Protein 2QYA (pdb70)

Organism: Methanopyrus kandleri (strain AV19 / DSM 6324 / JCM 9639 / NBRC 100938) (NCBI:txid190192)

CATH classification: 3.30.1860.10

Foldseek 3Di:
DKKFWDWDDDDQEIETEIEDPVCAQHWFDDPRDIDGNYCVVTPHDIDDLVVLLVVVLVVCVVCQAGHKYKYKYWADSRVVSCVVNVNDPPVQWPHDRNITIDIDIRGHDDDDDDD/DKKFWDWDDDPQEIETEIERPVCAQDWFDDDHDTDGNYCVPGHHDIDDLVVSLVVVLVVCVVRLARHKYKYKAWAPSRVVSCVVNVNDPPVQFDDGSNGTIDIDIRDYDDDDPVD/DKKFWDWDDDPQEIETEIEDPVCAQDWFDDPHDTDGNYCVVRHGDIDDLVVSLVVVLVVCVVNLARHKYKYKAWAPSRVVSCVSNVNDPPVQWDDDRHGIIDIDMRDHDPDDPVD/DKKFWDWDDDDQEIETEIEDPVCEQDWADDDNDIDGSYCVPRHHDIDDLVVSLVVVLVVCVVCQAGHKYKYKYKADSSVVSCVVNVNDPPVQWDDDRNITIDIDIRGHDDDDDDD

Nearest PDB structures (foldseek):
  2qya-assembly2_D  TM=1.005E+00  e=1.862E-23  Methanopyrus kandleri AV19
  3ldu-assembly1_A  TM=4.327E-01  e=9.278E+00  Clostridioides difficile 630
  4rto-assembly1_A  TM=4.448E-01  e=8.708E+00  Escherichia coli str. K-12 substr. MDS42
  5x6z-assembly2_A  TM=3.472E-01  e=5.951E+00  Rice dwarf virus (isolate O)
  2qya-assembly2_D  TM=9.592E-01  e=9.650E-23  Methanopyrus kandleri AV19

Solvent-accessible surface area: 23463 Å² total; per-residue (Å²): 100,64,0,11,12,26,75,59,16,2,3,15,0,1,1,0,4,2,3,15,41,130,28,39,65,62,108,18,162,58,135,67,62,45,10,89,1,35,85,100,23,9,40,13,69,9,8,93,24,115,117,0,4,93,48,0,111,80,7,26,127,107,40,55,73,119,17,3,2,0,0,4,1,4,1,133,46,0,4,52,2,0,40,95,10,67,38,13,152,142,118,89,39,41,106,38,20,61,25,42,21,13,58,39,69,46,118,52,117,140,72,118,170,155,134,107,53,0,6,12,30,73,65,19,1,0,15,1,1,2,0,6,4,1,22,32,133,26,34,54,64,110,19,150,100,165,67,108,77,24,104,1,40,85,101,27,12,32,21,65,10,5,89,32,103,136,0,1,85,70,0,91,107,7,8,138,125,48,48,112,57,8,2,0,0,0,2,1,5,2,131,51,0,4,45,2,0,31,99,9,64,31,11,147,142,108,79,39,41,75,29,8,44,23,46,20,8,72,39,67,42,94,65,212,160,22,152,106,138,85,118,49,0,10,10,26,66,70,16,2,0,9,1,1,2,0,8,5,2,12,39,116,26,40,56,60,126,25,140,94,174,78,116,88,27,113,1,40,79,97,25,10,40,20,74,9,3,88,39,111,90,0,2,109,79,0,89,74,5,5,117,110,52,81,111,49,10,1,0,0,0,3,1,5,0,134,47,0,4,52,2,0,40,90,8,65,35,13,149,145,104,97,41,39,90,31,6,44,21,46,20,8,75,40,62,35,99,54,215,162,25,154,115,144,89,113,52,0,9,11,29,75,57,18,1,4,14,1,1,2,0,4,2,1,24,33,130,26,41,61,60,109,17,158,46,142,72,46,44,5,76,1,32,74,104,24,7,36,21,45,9,0,92,32,101,80,0,2,95,71,0,108,93,8,26,114,114,38,47,78,101,17,2,2,0,0,4,0,3,1,129,53,0,4,40,0,0,46,77,10,68,37,15,143,133,104,94,38,40,111,29,27,61,21,36,18,11,59,39,74,42,118,52,117,146,78,119,174,162,132

Secondary structure (DSSP, 8-state):
--EEEEEEEETTEEEEEEEEGGGTT-EEEETTEEEE--TTTS--EEE-HHHHHHHHHHHHHHHTTT-EEEEEEESHHHHHHHHHTTSS-GGG-EESSSSEEEEEEEPPPPP----/--EEEEEEEETTEEEEEEEEGGGTT-EEEETTEEEE--HHHH--EEE-HHHHHHHHHHHHHHHTTTSEEEEEEESHHHHHHHHHTTSS-TTS-EEETTEEEEEEEEPPP---TT-/--EEEEEEEETTEEEEEEEEGGGTT-EEEETTEEEE--HHHH--EEE-HHHHHHHHHHHHHHHTTTSEEEEEEESHHHHHHHHHTTSS-GGG-EEETTEEEEEEEEPPPPP-TT-/--EEEEEEEETTEEEEEEEEGGGTT-EEEETTEEEE--HHHH--EEE-HHHHHHHHHHHHHHHTTTSEEEEEEESHHHHHHHHHTTSS-GGG-EEETTEEEEEEEEPPPPP----

Radius of gyration: 23.62 Å; Cα contacts (8 Å, |Δi|>4): 1042; chains: 4; bounding box: 55×60×66 Å

InterPro domains:
  IPR007355 Protein of unknown function DUF424 [PF04242] (10-108)

Sequence (460 aa):
ARVLLNIHGTGDTVVLALCDEDLLGVELKYKGRTLHISEPFYSGKSMEPDRAAKKIREAVQEYEDEKTVAINALGELACSVVVDAGLAREDEIGELGGVPHVQMYILPREPFLEGARVLLNIHGTGDTVVLALCDEDLLGVELKYKGRTLHISEPFYSGKSMEPDRAAKKIREAVQEYEDEKTVAINALGELACSVVVDAGLAREDEIGELGGVPHVQMYILPREPFLEGARVLLNIHGTGDTVVLALCDEDLLGVELKYKGRTLHISEPFYSGKSMEPDRAAKKIREAVQEYEDEKTVAINALGELACSVVVDDAGLAREDEIGELGGVPHVQMYILPREPFLEGARVLLNIHGTGDTVVLALCDEDLLGVELKYKGRTLHISEPFYSGKSMEEPDRAAKKIREAVQEYEDEKTVAINALGELACSVVVDAGLAREDEIGELGGVPHVQMYILPREPFLEG

Structure (mmCIF, N/CA/C/O backbone):
data_2QYA
#
_entry.id   2QYA
#
_cell.length_a   55.252
_cell.length_b   49.386
_cell.length_c   104.211
_cell.angle_alpha   90.000
_cell.angle_beta   102.750
_cell.angle_gamma   90.000
#
_symmetry.space_group_name_H-M   'P 1 21 1'
#
loop_
_entity.id
_entity.type
_entity.pdbx_description
1 polymer 'Uncharacterized conserved protein'
2 water water
#
loop_
_atom_site.group_PDB
_atom_site.id
_atom_site.type_symbol
_atom_site.label_atom_id
_atom_site.label_alt_id
_atom_site.label_comp_id
_atom_site.label_asym_id
_atom_site.label_entity_id
_atom_site.label_seq_id
_atom_site.pdbx_PDB_ins_code
_atom_site.Cartn_x
_atom_site.Cartn_y
_atom_site.Cartn_z
_atom_site.occupancy
_atom_site.B_iso_or_equiv
_atom_site.auth_seq_id
_atom_site.auth_comp_id
_atom_site.auth_asym_id
_atom_site.auth_atom_id
_atom_site.pdbx_PDB_model_num
ATOM 1 N N . ALA A 1 4 ? -24.822 8.426 88.361 1.00 44.50 2 ALA A N 1
ATOM 2 C CA . ALA A 1 4 ? -23.797 8.676 89.412 1.00 43.97 2 ALA A CA 1
ATOM 3 C C . ALA A 1 4 ? -22.464 8.016 88.999 1.00 43.05 2 ALA A C 1
ATOM 4 O O . ALA A 1 4 ? -22.303 6.798 89.165 1.00 43.94 2 ALA A O 1
ATOM 6 N N . ARG A 1 5 ? -21.530 8.794 88.465 1.00 40.77 3 ARG A N 1
ATOM 7 C CA . ARG A 1 5 ? -20.348 8.201 87.814 1.00 39.66 3 ARG A CA 1
ATOM 8 C C . ARG A 1 5 ? -18.992 8.738 88.286 1.00 38.48 3 ARG A C 1
ATOM 9 O O . ARG A 1 5 ? -18.799 9.930 88.496 1.00 37.70 3 ARG A O 1
ATOM 17 N N . VAL A 1 6 ? -18.029 7.841 88.369 1.00 38.68 4 VAL A N 1
ATOM 18 C CA . VAL A 1 6 ? -16.673 8.244 88.690 1.00 38.79 4 VAL A CA 1
ATOM 19 C C . VAL A 1 6 ? -15.705 7.939 87.521 1.00 38.15 4 VAL A C 1
ATOM 20 O O . VAL A 1 6 ? -15.784 6.874 86.927 1.00 37.56 4 VAL A O 1
ATOM 24 N N . LEU A 1 7 ? -14.786 8.859 87.216 1.00 37.99 5 LEU A N 1
ATOM 25 C CA . LEU A 1 7 ? -13.702 8.611 86.239 1.00 38.38 5 LEU A CA 1
ATOM 26 C C . LEU A 1 7 ? -12.482 7.902 86.858 1.00 39.99 5 LEU A C 1
ATOM 27 O O . LEU A 1 7 ? -11.905 8.356 87.880 1.00 39.77 5 LEU A O 1
ATOM 32 N N . LEU A 1 8 ? -12.097 6.773 86.267 1.00 40.92 6 LEU A N 1
ATOM 33 C CA . LEU A 1 8 ? -10.907 6.052 86.707 1.00 41.11 6 LEU A CA 1
ATOM 34 C C . LEU A 1 8 ? -9.853 6.079 85.600 1.00 41.69 6 LEU A C 1
ATOM 35 O O . LEU A 1 8 ? -10.098 5.678 84.448 1.00 40.58 6 LEU A O 1
ATOM 40 N N . ASN A 1 9 ? -8.682 6.588 85.968 1.00 42.33 7 ASN A N 1
ATOM 41 C CA . ASN A 1 9 ? -7.582 6.743 85.059 1.00 43.17 7 ASN A CA 1
ATOM 42 C C . ASN A 1 9 ? -6.407 6.049 85.721 1.00 43.55 7 ASN A C 1
ATOM 43 O O . ASN A 1 9 ? -5.952 6.502 86.775 1.00 44.11 7 ASN A O 1
ATOM 48 N N . ILE A 1 10 ? -5.972 4.925 85.134 1.00 43.60 8 ILE A N 1
ATOM 49 C CA . ILE A 1 10 ? -4.824 4.128 85.594 1.00 43.79 8 ILE A CA 1
ATOM 50 C C . ILE A 1 10 ? -3.684 4.140 84.567 1.00 44.44 8 ILE A C 1
ATOM 51 O O . ILE A 1 10 ? -3.869 3.714 83.415 1.00 45.05 8 ILE A O 1
ATOM 56 N N . HIS A 1 11 ? -2.510 4.600 84.988 1.00 43.61 9 HIS A N 1
ATOM 57 C CA . HIS A 1 11 ? -1.318 4.581 84.155 1.00 43.47 9 HIS A CA 1
ATOM 58 C C . HIS A 1 11 ? -0.093 4.124 84.963 1.00 43.22 9 HIS A C 1
ATOM 59 O O . HIS A 1 11 ? 0.122 4.574 86.087 1.00 41.79 9 HIS A O 1
ATOM 66 N N . GLY A 1 12 ? 0.683 3.211 84.388 1.00 43.00 10 GLY A N 1
ATOM 67 C CA . GLY A 1 12 ? 1.920 2.761 84.993 1.00 43.05 10 GLY A CA 1
ATOM 68 C C . GLY A 1 12 ? 3.131 3.229 84.199 1.00 43.33 10 GLY A C 1
ATOM 69 O O . GLY A 1 12 ? 3.171 3.060 82.976 1.00 42.84 10 GLY A O 1
ATOM 70 N N . THR A 1 13 ? 4.113 3.812 84.898 1.00 42.66 11 THR A N 1
ATOM 71 C CA . THR A 1 13 ? 5.378 4.204 84.302 1.00 43.36 11 THR A CA 1
ATOM 72 C C . THR A 1 13 ? 6.527 4.115 85.309 1.00 42.57 11 THR A C 1
ATOM 73 O O . THR A 1 13 ? 6.352 4.446 86.477 1.00 42.59 11 THR A O 1
ATOM 77 N N . GLY A 1 14 ? 7.693 3.652 84.856 1.00 41.09 12 GLY A N 1
ATOM 78 C CA . GLY A 1 14 ? 8.834 3.433 85.757 1.00 39.65 12 GLY A CA 1
ATOM 79 C C . GLY A 1 14 ? 8.496 2.475 86.895 1.00 38.56 12 GLY A C 1
ATOM 80 O O . GLY A 1 14 ? 8.188 1.298 86.658 1.00 37.70 12 GLY A O 1
ATOM 81 N N . ASP A 1 15 ? 8.558 2.981 88.128 1.00 37.95 13 ASP A N 1
ATOM 82 C CA . ASP A 1 15 ? 8.286 2.156 89.334 1.00 37.59 13 ASP A CA 1
ATOM 83 C C . ASP A 1 15 ? 6.906 2.373 89.905 1.00 37.16 13 ASP A C 1
ATOM 84 O O . ASP A 1 15 ? 6.596 1.813 90.964 1.00 37.21 13 ASP A O 1
ATOM 89 N N . THR A 1 16 ? 6.082 3.138 89.179 1.00 36.95 14 THR A N 1
ATOM 90 C CA . THR A 1 16 ? 4.894 3.842 89.686 1.00 37.26 14 THR A CA 1
ATOM 91 C C . THR A 1 16 ? 3.599 3.479 88.908 1.00 37.79 14 THR A C 1
ATOM 92 O O . THR A 1 16 ? 3.554 3.566 87.671 1.00 37.78 14 THR A O 1
ATOM 96 N N . VAL A 1 17 ? 2.542 3.090 89.626 1.00 38.06 15 VAL A N 1
ATOM 97 C CA . VAL A 1 17 ? 1.204 2.987 89.013 1.00 36.71 15 VAL A CA 1
ATOM 98 C C . VAL A 1 17 ? 0.361 4.022 89.725 1.00 36.47 15 VAL A C 1
ATOM 99 O O . VAL A 1 17 ? 0.260 4.022 90.962 1.00 35.36 15 VAL A O 1
ATOM 103 N N . VAL A 1 18 ? -0.188 4.933 88.941 1.00 35.28 16 VAL A N 1
ATOM 104 C CA . VAL A 1 18 ? -1.108 5.914 89.432 1.00 35.35 16 VAL A CA 1
ATOM 105 C C . VAL A 1 18 ? -2.546 5.507 89.102 1.00 36.11 16 VAL A C 1
ATOM 106 O O . VAL A 1 18 ? -2.909 5.280 87.920 1.00 36.05 16 VAL A O 1
ATOM 110 N N . LEU A 1 19 ? -3.357 5.415 90.156 1.00 35.93 17 LEU A N 1
ATOM 111 C CA . LEU A 1 19 ? -4.783 5.232 90.031 1.00 35.23 17 LEU A CA 1
ATOM 112 C C . LEU A 1 19 ? -5.405 6.549 90.433 1.00 35.46 17 LEU A C 1
ATOM 113 O O . LEU A 1 19 ? -5.310 6.962 91.601 1.00 34.90 17 LEU A O 1
ATOM 118 N N . ALA A 1 20 ? -5.971 7.250 89.448 1.00 34.73 18 ALA A N 1
ATOM 119 C CA . ALA A 1 20 ? -6.643 8.517 89.690 1.00 35.40 18 ALA A CA 1
ATOM 120 C C . ALA A 1 20 ? -8.167 8.387 89.513 1.00 36.00 18 ALA A C 1
ATOM 121 O O . ALA A 1 20 ? -8.652 7.825 88.532 1.00 35.16 18 ALA A O 1
ATOM 123 N N . LEU A 1 21 ? -8.905 8.932 90.462 1.00 36.92 19 LEU A N 1
ATOM 124 C CA . LEU A 1 21 ? -10.356 8.828 90.466 1.00 38.08 19 LEU A CA 1
ATOM 125 C C . LEU A 1 21 ? -10.859 10.234 90.538 1.00 38.56 19 LEU A C 1
ATOM 126 O O . LEU A 1 21 ? -10.319 11.039 91.297 1.00 39.08 19 LEU A O 1
ATOM 131 N N . CYS A 1 22 ? -11.877 10.545 89.751 1.00 38.92 20 CYS A N 1
ATOM 132 C CA . CYS A 1 22 ? -12.470 11.875 89.801 1.00 39.77 20 CYS A CA 1
ATOM 133 C C . CYS A 1 22 ? -13.968 11.752 89.580 1.00 40.80 20 CYS A C 1
ATOM 134 O O . CYS A 1 22 ? -14.396 10.987 88.701 1.00 40.53 20 CYS A O 1
ATOM 137 N N . ASP A 1 23 ? -14.765 12.496 90.353 1.00 41.55 21 ASP A N 1
ATOM 138 C CA . ASP A 1 23 ? -16.204 12.607 90.053 1.00 42.83 21 ASP A CA 1
ATOM 139 C C . ASP A 1 23 ? -16.389 13.181 88.644 1.00 42.81 21 ASP A C 1
ATOM 140 O O . ASP A 1 23 ? -15.770 14.173 88.268 1.00 42.48 21 ASP A O 1
ATOM 145 N N . GLU A 1 24 ? -17.220 12.519 87.857 1.00 44.03 22 GLU A N 1
ATOM 146 C CA . GLU A 1 24 ? -17.433 12.908 86.475 1.00 45.21 22 GLU A CA 1
ATOM 147 C C . GLU A 1 24 ? -17.936 14.337 86.374 1.00 47.03 22 GLU A C 1
ATOM 148 O O . GLU A 1 24 ? -17.441 15.099 85.546 1.00 46.81 22 GLU A O 1
ATOM 154 N N . ASP A 1 25 ? -18.868 14.718 87.252 1.00 48.94 23 ASP A N 1
ATOM 155 C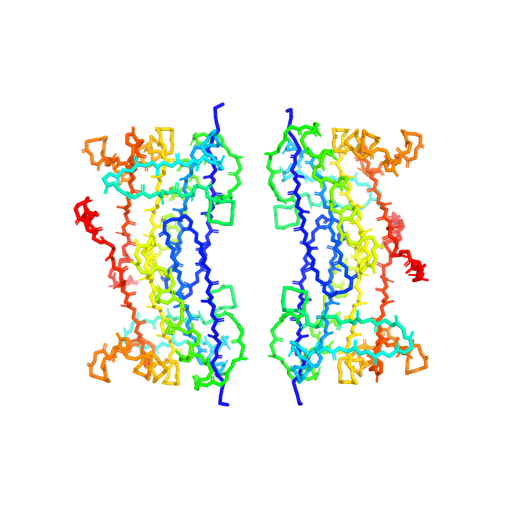 CA . ASP A 1 25 ? -19.437 16.068 87.227 1.00 52.11 23 ASP A CA 1
ATOM 156 C C . ASP A 1 25 ? -18.447 17.181 87.600 1.00 53.03 23 ASP A C 1
ATOM 157 O O . ASP A 1 25 ? -18.775 18.367 87.489 1.00 53.79 23 ASP A O 1
ATOM 162 N N . LEU A 1 26 ? -17.245 16.792 88.031 1.00 54.02 24 LEU A N 1
ATOM 163 C CA . LEU A 1 26 ? -16.188 17.730 88.401 1.00 54.80 24 LEU A CA 1
ATOM 164 C C . LEU A 1 26 ? -15.245 18.058 87.266 1.00 55.65 24 LEU A C 1
ATOM 165 O O . LEU A 1 26 ? -14.561 19.068 87.306 1.00 55.89 24 LEU A O 1
ATOM 170 N N . LEU A 1 27 ? -15.186 17.185 86.270 1.00 57.44 25 LEU A N 1
ATOM 171 C CA . LEU A 1 27 ? -14.262 17.349 85.153 1.00 58.84 25 LEU A CA 1
ATOM 172 C C . LEU A 1 27 ? -14.529 18.678 84.447 1.00 60.45 25 LEU A C 1
ATOM 173 O O . LEU A 1 27 ? -15.688 19.038 84.179 1.00 60.50 25 LEU A O 1
ATOM 178 N N . GLY A 1 28 ? -13.449 19.421 84.209 1.00 61.99 26 GLY A N 1
ATOM 179 C CA . GLY A 1 28 ? -13.523 20.747 83.601 1.00 64.11 26 GLY A CA 1
ATOM 180 C C . GLY A 1 28 ? -13.988 21.888 84.494 1.00 65.68 26 GLY A C 1
ATOM 181 O O . GLY A 1 28 ? -14.383 22.941 83.995 1.00 66.26 26 GLY A O 1
ATOM 182 N N . VAL A 1 29 ? -13.957 21.697 85.809 1.00 67.09 27 VAL A N 1
ATOM 183 C CA . VAL A 1 29 ? -14.325 22.772 86.740 1.00 68.31 27 VAL A CA 1
ATOM 184 C C . VAL A 1 29 ? -13.058 23.418 87.332 1.00 69.26 27 VAL A C 1
ATOM 185 O O . VAL A 1 29 ? -11.950 22.902 87.162 1.00 69.17 27 VAL A O 1
ATOM 189 N N . GLU A 1 30 ? -13.221 24.568 87.978 1.00 70.90 28 GLU A N 1
ATOM 190 C CA . GLU A 1 30 ? -12.114 25.223 88.669 1.00 72.48 28 GLU A CA 1
ATOM 191 C C . GLU A 1 30 ? -12.384 25.326 90.162 1.00 72.85 28 GLU A C 1
ATOM 192 O O . GLU A 1 30 ? -13.465 25.738 90.588 1.00 72.76 28 GLU A O 1
ATOM 198 N N . LEU A 1 31 ? -11.402 24.916 90.952 1.00 73.55 29 LEU A N 1
ATOM 199 C CA . LEU A 1 31 ? -11.536 24.968 92.393 1.00 74.30 29 LEU A CA 1
ATOM 200 C C . LEU A 1 31 ? -10.513 25.930 92.951 1.00 74.98 29 LEU A C 1
ATOM 201 O O . LEU A 1 31 ? -9.327 25.876 92.603 1.00 75.16 29 LEU A O 1
ATOM 206 N N . LYS A 1 32 ? -10.989 26.815 93.815 1.00 75.48 30 LYS A N 1
ATOM 207 C CA . LYS A 1 32 ? -10.142 27.801 94.456 1.00 76.09 30 LYS A CA 1
ATOM 208 C C . LYS A 1 32 ? -9.965 27.420 95.915 1.00 76.24 30 LYS A C 1
ATOM 209 O O . LYS A 1 32 ? -10.933 27.075 96.588 1.00 76.40 30 LYS A O 1
ATOM 215 N N . TYR A 1 33 ? -8.728 27.451 96.401 1.00 76.70 31 TYR A N 1
ATOM 216 C CA . TYR A 1 33 ? -8.490 27.219 97.822 1.00 77.14 31 TYR A CA 1
ATOM 217 C C . TYR A 1 33 ? -7.185 27.867 98.312 1.00 77.17 31 TYR A C 1
ATOM 218 O O . TYR A 1 33 ? -6.110 27.653 97.739 1.00 77.01 31 TYR A O 1
ATOM 227 N N . LYS A 1 34 ? -7.317 28.674 99.367 1.00 77.38 32 LYS A N 1
ATOM 228 C CA . LYS A 1 34 ? -6.229 29.495 99.930 1.00 77.70 32 LYS A CA 1
ATOM 229 C C . LYS A 1 34 ? -5.342 30.184 98.880 1.00 77.50 32 LYS A C 1
ATOM 230 O O . LYS A 1 34 ? -4.110 30.126 98.951 1.00 77.48 32 LYS A O 1
ATOM 236 N N . GLY A 1 35 ? -5.984 30.838 97.912 1.00 77.47 33 GLY A N 1
ATOM 237 C CA . GLY A 1 35 ? -5.280 31.592 96.874 1.00 77.34 33 GLY A CA 1
ATOM 238 C C . GLY A 1 35 ? -4.883 30.782 95.655 1.00 77.53 33 GLY A C 1
ATOM 239 O O . GLY A 1 35 ? -4.378 31.337 94.676 1.00 77.18 33 GLY A O 1
ATOM 240 N N . ARG A 1 36 ? -5.102 29.468 95.717 1.00 77.91 34 ARG A N 1
ATOM 241 C CA . ARG A 1 36 ? -4.793 28.575 94.599 1.00 78.69 34 ARG A CA 1
ATOM 242 C C . ARG A 1 36 ? -5.935 28.460 93.594 1.00 78.19 34 ARG A C 1
ATOM 243 O O . ARG A 1 36 ? -7.077 28.834 93.869 1.00 78.28 34 ARG A O 1
ATOM 251 N N . THR A 1 37 ? -5.595 27.944 92.418 1.00 77.81 35 THR A N 1
ATOM 252 C CA . THR A 1 37 ? -6.577 27.617 91.386 1.00 77.08 35 THR A CA 1
ATOM 253 C C . THR A 1 37 ? -6.246 26.222 90.914 1.00 76.35 35 THR A C 1
ATOM 254 O O . THR A 1 37 ? -5.171 25.987 90.352 1.00 76.39 35 THR A O 1
ATOM 258 N N . LEU A 1 38 ? -7.148 25.288 91.174 1.00 75.31 36 LEU A N 1
ATOM 259 C CA . LEU A 1 38 ? -7.021 23.971 90.587 1.00 74.41 36 LEU A CA 1
ATOM 260 C C . LEU A 1 38 ? -7.924 23.881 89.367 1.00 73.10 36 LEU A C 1
ATOM 261 O O . LEU A 1 38 ? -9.125 24.122 89.442 1.00 72.92 36 LEU A O 1
ATOM 266 N N . HIS A 1 39 ? -7.307 23.555 88.241 1.00 72.10 37 HIS A N 1
ATOM 267 C CA . HIS A 1 39 ? -8.020 23.239 87.007 1.00 71.01 37 HIS A CA 1
ATOM 268 C C . HIS A 1 39 ? -8.201 21.724 86.930 1.00 69.39 37 HIS A C 1
ATOM 269 O O . HIS A 1 39 ? -7.221 20.986 86.830 1.00 68.70 37 HIS A O 1
ATOM 276 N N . ILE A 1 40 ? -9.444 21.261 87.013 1.00 67.95 38 ILE A N 1
ATOM 277 C CA . ILE A 1 40 ? -9.722 19.825 86.870 1.00 66.72 38 ILE A CA 1
ATOM 278 C C . ILE A 1 40 ? -9.717 19.501 85.366 1.00 66.27 38 ILE A C 1
ATOM 279 O O . ILE A 1 40 ? -10.763 19.280 84.750 1.00 66.19 38 ILE A O 1
ATOM 284 N N . SER A 1 41 ? -8.510 19.478 84.798 1.00 65.72 39 SER A N 1
ATOM 285 C CA . SER A 1 41 ? -8.300 19.461 83.345 1.00 65.01 39 SER A CA 1
ATOM 286 C C . SER A 1 41 ? -8.328 18.066 82.763 1.00 64.10 39 SER A C 1
ATOM 287 O O . SER A 1 41 ? -7.841 17.124 83.382 1.00 63.77 39 SER A O 1
ATOM 290 N N . GLU A 1 42 ? -8.883 17.974 81.554 1.00 63.65 40 GLU A N 1
ATOM 291 C CA . GLU A 1 42 ? -9.054 16.723 80.810 1.00 63.03 40 GLU A CA 1
ATOM 292 C C . GLU A 1 42 ? -7.787 15.867 80.682 1.00 61.99 40 GLU A C 1
ATOM 293 O O . GLU A 1 42 ? -7.847 14.648 80.909 1.00 62.35 40 GLU A O 1
ATOM 299 N N . PRO A 1 43 ? -6.634 16.479 80.335 1.00 60.54 41 PRO A N 1
ATOM 300 C CA . PRO A 1 43 ? -5.469 15.590 80.230 1.00 59.35 41 PRO A CA 1
ATOM 301 C C . PRO A 1 43 ? -5.169 14.829 81.546 1.00 57.79 41 PRO A C 1
ATOM 302 O O . PRO A 1 43 ? -5.018 13.620 81.507 1.00 57.30 41 PRO A O 1
ATOM 306 N N . PHE A 1 44 ? -5.156 15.525 82.684 1.00 56.30 42 PHE A N 1
ATOM 307 C CA . PHE A 1 44 ? -4.864 14.914 83.991 1.00 55.08 42 PHE A CA 1
ATOM 308 C C . PHE A 1 44 ? -6.008 14.095 84.566 1.00 54.62 42 PHE A C 1
ATOM 309 O O . PHE A 1 44 ? -5.803 13.008 85.121 1.00 53.94 42 PHE A O 1
ATOM 317 N N . TYR A 1 45 ? -7.214 14.636 84.451 1.00 54.27 43 TYR A N 1
ATOM 318 C CA . TYR A 1 45 ? -8.398 13.958 84.926 1.00 53.78 43 TYR A CA 1
ATOM 319 C C . TYR A 1 45 ? -9.215 13.606 83.705 1.00 53.97 43 TYR A C 1
ATOM 320 O O . TYR A 1 45 ? -9.757 14.484 83.049 1.00 55.33 43 TYR A O 1
ATOM 329 N N . SER A 1 46 ? -9.277 12.334 83.372 1.00 53.05 44 SER A N 1
ATOM 330 C CA . SER A 1 46 ? -10.024 11.909 82.205 1.00 52.35 44 SER A CA 1
ATOM 331 C C . SER A 1 46 ? -9.902 10.432 82.190 1.00 50.28 44 SER A C 1
ATOM 332 O O . SER A 1 46 ? -8.951 9.906 81.622 1.00 52.01 44 SER A O 1
ATOM 335 N N . GLY A 1 47 ? -10.841 9.751 82.812 1.00 47.83 45 GLY A N 1
ATOM 336 C CA . GLY A 1 47 ? -10.713 8.324 82.950 1.00 45.72 45 GLY A CA 1
ATOM 337 C C . GLY A 1 47 ? -11.818 7.580 82.270 1.00 44.33 45 GLY A C 1
ATOM 338 O O . GLY A 1 47 ? -12.627 8.170 81.554 1.00 44.76 45 GLY A O 1
ATOM 339 N N . LYS A 1 48 ? -11.827 6.275 82.451 1.00 42.76 46 LYS A N 1
ATOM 340 C CA . LYS A 1 48 ? -12.981 5.498 82.084 1.00 42.44 46 LYS A CA 1
ATOM 341 C C . LYS A 1 48 ? -14.128 5.829 83.064 1.00 42.17 46 LYS A C 1
ATOM 342 O O . LYS A 1 48 ? -13.943 5.782 84.298 1.00 41.41 46 LYS A O 1
ATOM 348 N N . SER A 1 49 ? -15.297 6.162 82.521 1.00 41.60 47 SER A N 1
ATOM 349 C CA . SER A 1 49 ? -16.447 6.517 83.358 1.00 41.51 47 SER A CA 1
ATOM 350 C C . SER A 1 49 ? -17.069 5.242 83.850 1.00 41.55 47 SER A C 1
ATOM 351 O O . SER A 1 49 ? -17.390 4.344 83.061 1.00 42.01 47 SER A O 1
ATOM 354 N N . MET A 1 50 ? -17.173 5.106 85.165 1.00 41.60 48 MET A N 1
ATOM 355 C CA . MET A 1 50 ? -17.807 3.903 85.694 1.00 40.65 48 MET A CA 1
ATOM 356 C C . MET A 1 50 ? -18.589 4.139 86.977 1.00 41.74 48 MET A C 1
ATOM 357 O O . MET A 1 50 ? -18.541 5.216 87.582 1.00 41.22 48 MET A O 1
ATOM 362 N N . GLU A 1 51 ? -19.361 3.128 87.327 1.00 42.64 49 GLU A N 1
ATOM 363 C CA . GLU A 1 51 ? -20.192 3.115 88.500 1.00 44.91 49 GLU A CA 1
ATOM 364 C C . GLU A 1 51 ? -19.286 2.795 89.700 1.00 44.26 49 GLU A C 1
ATOM 365 O O . GLU A 1 51 ? -18.473 1.870 89.641 1.00 43.00 49 GLU A O 1
ATOM 371 N N . PRO A 1 52 ? -19.442 3.563 90.790 1.00 44.50 50 PRO A N 1
ATOM 372 C CA . PRO A 1 52 ? -18.625 3.491 92.017 1.00 44.43 50 PRO A CA 1
ATOM 373 C C . PRO A 1 52 ? -18.249 2.069 92.426 1.00 44.67 50 PRO A C 1
ATOM 374 O O . PRO A 1 52 ? -17.082 1.799 92.696 1.00 43.64 50 PRO A O 1
ATOM 378 N N . ASP A 1 53 ? -19.228 1.167 92.459 1.00 45.49 51 ASP A N 1
ATOM 379 C CA . ASP A 1 53 ? -18.987 -0.221 92.858 1.00 47.23 51 ASP A CA 1
ATOM 380 C C . ASP A 1 53 ? -18.003 -0.905 91.928 1.00 47.53 51 ASP A C 1
ATOM 381 O O . ASP A 1 53 ? -17.164 -1.674 92.380 1.00 48.46 51 ASP A O 1
ATOM 386 N N . ARG A 1 54 ? -18.108 -0.640 90.631 1.00 47.99 52 ARG A N 1
ATOM 387 C CA . ARG A 1 54 ? -17.134 -1.176 89.677 1.00 48.98 52 ARG A CA 1
ATOM 388 C C . ARG A 1 54 ? -15.770 -0.504 89.828 1.00 46.68 52 ARG A C 1
ATOM 389 O O . ARG A 1 54 ? -14.748 -1.161 89.678 1.00 46.44 52 ARG A O 1
ATOM 397 N N . ALA A 1 55 ? -15.755 0.788 90.122 1.00 44.96 53 ALA A N 1
ATOM 398 C CA . ALA A 1 55 ? -14.481 1.472 90.381 1.00 44.59 53 ALA A CA 1
ATOM 399 C C . ALA A 1 55 ? -13.745 0.859 91.590 1.00 44.01 53 ALA A C 1
ATOM 400 O O . ALA A 1 55 ? -12.564 0.515 91.486 1.00 43.39 53 ALA A O 1
ATOM 402 N N . ALA A 1 56 ? -14.469 0.675 92.701 1.00 43.22 54 ALA A N 1
ATOM 403 C CA . ALA A 1 56 ? -13.933 0.017 93.900 1.00 43.91 54 ALA A CA 1
ATOM 404 C C . ALA A 1 56 ? -13.325 -1.346 93.617 1.00 44.36 54 ALA A C 1
ATOM 405 O O . ALA A 1 56 ? -12.246 -1.673 94.134 1.00 43.87 54 ALA A O 1
ATOM 407 N N . LYS A 1 57 ? -14.006 -2.137 92.780 1.00 44.88 55 LYS A N 1
ATOM 408 C CA . LYS A 1 57 ? -13.493 -3.455 92.394 1.00 45.97 55 LYS A CA 1
ATOM 409 C C . LYS A 1 57 ? -12.167 -3.323 91.625 1.00 45.93 55 LYS A C 1
ATOM 410 O O . LYS A 1 57 ? -11.199 -4.010 91.950 1.00 45.77 55 LYS A O 1
ATOM 416 N N . LYS A 1 58 ? -12.124 -2.444 90.622 1.00 45.81 56 LYS A N 1
ATOM 417 C CA . LYS A 1 58 ? -10.898 -2.238 89.831 1.00 46.26 56 LYS A CA 1
ATOM 418 C C . LYS A 1 58 ? -9.720 -1.717 90.671 1.00 45.72 56 LYS A C 1
ATOM 419 O O . LYS A 1 58 ? -8.572 -2.077 90.429 1.00 45.49 56 LYS A O 1
ATOM 425 N N . ILE A 1 59 ? -10.020 -0.844 91.617 1.00 45.44 57 ILE A N 1
ATOM 426 C CA . ILE A 1 59 ? -9.019 -0.280 92.528 1.00 46.57 57 ILE A CA 1
ATOM 427 C C . ILE A 1 59 ? -8.428 -1.374 93.400 1.00 45.85 57 ILE A C 1
ATOM 428 O O . ILE A 1 59 ? -7.218 -1.523 93.444 1.00 46.23 57 ILE A O 1
ATOM 433 N N . ARG A 1 60 ? -9.286 -2.168 94.028 1.00 45.63 58 ARG A N 1
ATOM 434 C CA . ARG A 1 60 ? -8.859 -3.354 94.753 1.00 45.83 58 ARG A CA 1
ATOM 435 C C . ARG A 1 60 ? -7.941 -4.231 93.922 1.00 45.43 58 ARG A C 1
ATOM 436 O O . ARG A 1 60 ? -6.901 -4.669 94.409 1.00 45.07 58 ARG A O 1
ATOM 444 N N . GLU A 1 61 ? -8.342 -4.519 92.685 1.00 44.28 59 GLU A N 1
ATOM 445 C CA . GLU A 1 61 ? -7.582 -5.456 91.855 1.00 44.30 59 GLU A CA 1
ATOM 446 C C . GLU A 1 61 ? -6.218 -4.905 91.447 1.00 42.03 59 GLU A C 1
ATOM 447 O O . GLU A 1 61 ? -5.265 -5.655 91.385 1.00 41.66 59 GLU A O 1
ATOM 453 N N . ALA A 1 62 ? -6.135 -3.610 91.135 1.00 40.52 60 ALA A N 1
ATOM 454 C CA . ALA A 1 62 ? -4.871 -3.019 90.729 1.00 39.72 60 ALA A CA 1
ATOM 455 C C . ALA A 1 62 ? -3.920 -2.978 91.932 1.00 39.97 60 ALA A C 1
ATOM 456 O O . ALA A 1 62 ? -2.727 -3.205 91.770 1.00 39.18 60 ALA A O 1
ATOM 458 N N . VAL A 1 63 ? -4.458 -2.729 93.131 1.00 39.97 61 VAL A N 1
ATOM 459 C CA . VAL A 1 63 ? -3.638 -2.716 94.355 1.00 41.02 61 VAL A CA 1
ATOM 460 C C . VAL A 1 63 ? -3.005 -4.095 94.626 1.00 41.39 61 VAL A C 1
ATOM 461 O O . VAL A 1 63 ? -1.806 -4.181 94.854 1.00 41.53 61 VAL A O 1
ATOM 465 N N . GLN A 1 64 ? -3.800 -5.163 94.562 1.00 41.97 62 GLN A N 1
ATOM 466 C CA . GLN A 1 64 ? -3.268 -6.504 94.662 1.00 43.26 62 GLN A CA 1
ATOM 467 C C . GLN A 1 64 ? -2.339 -6.856 93.499 1.00 43.02 62 GLN A C 1
ATOM 468 O O . GLN A 1 64 ? -1.344 -7.547 93.689 1.00 42.90 62 GLN A O 1
ATOM 474 N N . GLU A 1 65 ? -2.659 -6.395 92.296 1.00 42.26 63 GLU A N 1
ATOM 475 C CA . GLU A 1 65 ? -1.816 -6.699 91.133 1.00 42.28 63 GLU A CA 1
ATOM 476 C C . GLU A 1 65 ? -0.343 -6.241 91.276 1.00 40.74 63 GLU A C 1
ATOM 477 O O . GLU A 1 65 ? 0.583 -6.932 90.828 1.00 39.34 63 GLU A O 1
ATOM 483 N N . TYR A 1 66 ? -0.148 -5.063 91.863 1.00 40.23 64 TYR A N 1
ATOM 484 C CA . TYR A 1 66 ? 1.161 -4.422 91.885 1.00 40.41 64 TYR A CA 1
ATOM 485 C C . TYR A 1 66 ? 1.867 -4.451 93.234 1.00 40.77 64 TYR A C 1
ATOM 486 O O . TYR A 1 66 ? 2.932 -3.852 93.366 1.00 41.20 64 TYR A O 1
ATOM 495 N N . GLU A 1 67 ? 1.284 -5.167 94.200 1.00 39.62 65 GLU A N 1
ATOM 496 C CA . GLU A 1 67 ? 1.734 -5.176 95.580 1.00 39.84 65 GLU A CA 1
ATOM 497 C C . GLU A 1 67 ? 3.186 -5.607 95.763 1.00 39.46 65 GLU A C 1
ATOM 498 O O . GLU A 1 67 ? 3.783 -5.263 96.772 1.00 39.62 65 GLU A O 1
ATOM 504 N N . ASP A 1 68 ? 3.741 -6.366 94.817 1.00 39.64 66 ASP A N 1
ATOM 505 C CA . ASP A 1 68 ? 5.130 -6.812 94.934 1.00 40.36 66 ASP A CA 1
ATOM 506 C C . ASP A 1 68 ? 6.006 -6.180 93.867 1.00 40.66 66 ASP A C 1
ATOM 507 O O . ASP A 1 68 ? 7.162 -6.551 93.716 1.00 41.88 66 ASP A O 1
ATOM 512 N N . GLU A 1 69 ? 5.471 -5.245 93.102 1.00 40.19 67 GLU A N 1
ATOM 513 C CA . GLU A 1 69 ? 6.184 -4.828 91.912 1.00 40.53 67 GLU A CA 1
ATOM 514 C C . GLU A 1 69 ? 6.341 -3.338 91.713 1.00 39.15 67 GLU A C 1
ATOM 515 O O . GLU A 1 69 ? 7.335 -2.886 91.134 1.00 39.04 67 GLU A O 1
ATOM 521 N N . LYS A 1 70 ? 5.368 -2.573 92.184 1.00 36.73 68 LYS A N 1
ATOM 522 C CA . LYS A 1 70 ? 5.384 -1.159 91.925 1.00 36.24 68 LYS A CA 1
ATOM 523 C C . LYS A 1 70 ? 4.851 -0.450 93.136 1.00 36.37 68 LYS A C 1
ATOM 524 O O . LYS A 1 70 ? 4.133 -1.045 93.948 1.00 36.54 68 LYS A O 1
ATOM 530 N N . THR A 1 71 ? 5.190 0.826 93.254 1.00 37.25 69 THR A N 1
ATOM 531 C CA . THR A 1 71 ? 4.469 1.731 94.141 1.00 37.79 69 THR A CA 1
ATOM 532 C C . THR A 1 71 ? 3.140 2.130 93.482 1.00 38.27 69 THR A C 1
ATOM 533 O O . THR A 1 71 ? 3.122 2.516 92.303 1.00 38.46 69 THR A O 1
ATOM 537 N N . VAL A 1 72 ? 2.047 2.044 94.247 1.00 37.65 70 VAL A N 1
ATOM 538 C CA . VAL A 1 72 ? 0.723 2.445 93.773 1.00 37.20 70 VAL A CA 1
ATOM 539 C C . VAL A 1 72 ? 0.379 3.764 94.455 1.00 37.45 70 VAL A C 1
ATOM 540 O O . VAL A 1 72 ? 0.297 3.832 95.694 1.00 36.95 70 VAL A O 1
ATOM 544 N N . ALA A 1 73 ? 0.261 4.828 93.656 1.00 36.57 71 ALA A N 1
ATOM 545 C CA . ALA A 1 73 ? -0.148 6.138 94.151 1.00 36.31 71 ALA A CA 1
ATOM 546 C C . ALA A 1 73 ? -1.590 6.321 93.772 1.00 37.34 71 ALA A C 1
ATOM 547 O O . ALA A 1 73 ? -1.947 6.132 92.590 1.00 38.08 71 ALA A O 1
ATOM 549 N N . ILE A 1 74 ? -2.429 6.628 94.759 1.00 37.42 72 ILE A N 1
ATOM 550 C CA . ILE A 1 74 ? -3.857 6.890 94.542 1.00 37.15 72 ILE A CA 1
ATOM 551 C C . ILE A 1 74 ? -4.168 8.347 94.839 1.00 37.25 72 ILE A C 1
ATOM 552 O O . ILE A 1 74 ? -3.736 8.907 95.854 1.00 36.16 72 ILE A O 1
ATOM 557 N N . ASN A 1 75 ? -4.889 8.958 93.909 1.00 36.46 73 ASN A N 1
ATOM 558 C CA . ASN A 1 75 ? -5.377 10.305 94.028 1.00 37.28 73 ASN A CA 1
ATOM 559 C C . ASN A 1 75 ? -6.871 10.233 93.710 1.00 36.91 73 ASN A C 1
ATOM 560 O O . ASN A 1 75 ? -7.244 9.765 92.635 1.00 34.62 73 ASN A O 1
ATOM 565 N N . ALA A 1 76 ? -7.704 10.677 94.653 1.00 36.51 74 ALA A N 1
ATOM 566 C CA . ALA A 1 76 ? -9.149 10.750 94.455 1.00 36.85 74 ALA A CA 1
ATOM 567 C C . ALA A 1 76 ? -9.692 12.144 94.781 1.00 37.49 74 ALA A C 1
ATOM 568 O O . ALA A 1 76 ? -9.365 12.729 95.813 1.00 37.94 74 ALA A O 1
ATOM 570 N N . LEU A 1 77 ? -10.461 12.699 93.851 1.00 37.36 75 LEU A N 1
ATOM 571 C CA . LEU A 1 77 ? -11.070 13.992 93.995 1.00 38.28 75 LEU A CA 1
ATOM 572 C C . LEU A 1 77 ? -12.605 13.905 93.797 1.00 39.32 75 LEU A C 1
ATOM 573 O O . LEU A 1 77 ? -13.098 13.518 92.710 1.00 38.62 75 LEU A O 1
ATOM 578 N N . GLY A 1 78 ? -13.343 14.307 94.837 1.00 39.98 76 GLY A N 1
ATOM 579 C CA . GLY A 1 78 ? -14.807 14.256 94.852 1.00 40.49 76 GLY A CA 1
ATOM 580 C C . GLY A 1 78 ? -15.379 13.304 95.881 1.00 41.53 76 GLY A C 1
ATOM 581 O O . GLY A 1 78 ? -14.729 12.359 96.327 1.00 40.86 76 GLY A O 1
ATOM 582 N N . GLU A 1 79 ? -16.630 13.563 96.245 1.00 42.99 77 GLU A N 1
ATOM 583 C CA . GLU A 1 79 ? -17.356 12.804 97.254 1.00 44.47 77 GLU A CA 1
ATOM 584 C C . GLU A 1 79 ? -17.511 11.343 96.868 1.00 43.44 77 GLU A C 1
ATOM 585 O O . GLU A 1 79 ? -17.215 10.452 97.648 1.00 43.80 77 GLU A O 1
ATOM 591 N N . LEU A 1 80 ? -17.990 11.097 95.651 1.00 43.37 78 LEU A N 1
ATOM 592 C CA . LEU A 1 80 ? -18.115 9.740 95.139 1.00 41.93 78 LEU A CA 1
ATOM 593 C C . LEU A 1 80 ? -16.757 9.068 94.997 1.00 40.93 78 LEU A C 1
ATOM 594 O O . LEU A 1 80 ? -16.594 7.930 95.410 1.00 41.08 78 LEU A O 1
ATOM 599 N N . ALA A 1 81 ? -15.782 9.763 94.417 1.00 40.17 79 ALA A N 1
ATOM 600 C CA . ALA A 1 81 ? -14.411 9.209 94.276 1.00 40.03 79 ALA A CA 1
ATOM 601 C C . ALA A 1 81 ? -13.752 8.812 95.605 1.00 40.07 79 ALA A C 1
ATOM 602 O O . ALA A 1 81 ? -13.081 7.779 95.696 1.00 39.87 79 ALA A O 1
ATOM 604 N N . CYS A 1 82 ? -13.946 9.614 96.643 1.00 39.81 80 CYS A N 1
ATOM 605 C CA . CYS A 1 82 ? -13.345 9.256 97.926 1.00 40.11 80 CYS A CA 1
ATOM 606 C C . CYS A 1 82 ? -14.088 8.099 98.589 1.00 40.48 80 CYS A C 1
ATOM 607 O O . CYS A 1 82 ? -13.468 7.241 99.246 1.00 40.12 80 CYS A O 1
ATOM 610 N N . SER A 1 83 ? -15.399 8.047 98.362 1.00 40.45 81 SER A N 1
ATOM 611 C CA . SER A 1 83 ? -16.229 6.958 98.873 1.00 41.54 81 SER A CA 1
ATOM 612 C C . SER A 1 83 ? -15.834 5.648 98.217 1.00 40.53 81 SER A C 1
ATOM 613 O O . SER A 1 83 ? -15.933 4.594 98.827 1.00 40.57 81 SER A O 1
ATOM 616 N N . VAL A 1 84 ? -15.366 5.727 96.971 1.00 40.35 82 VAL A N 1
ATOM 617 C CA . VAL A 1 84 ? -14.791 4.569 96.279 1.00 39.53 82 VAL A CA 1
ATOM 618 C C . VAL A 1 84 ? -13.540 4.080 96.990 1.00 40.35 82 VAL A C 1
ATOM 619 O O . VAL A 1 84 ? -13.354 2.878 97.168 1.00 40.46 82 VAL A O 1
ATOM 623 N N . VAL A 1 85 ? -12.662 5.006 97.371 1.00 41.39 83 VAL A N 1
ATOM 624 C CA . VAL A 1 85 ? -11.428 4.619 98.054 1.00 42.73 83 VAL A CA 1
ATOM 625 C C . VAL A 1 85 ? -11.752 3.930 99.395 1.00 43.46 83 VAL A C 1
ATOM 626 O O . VAL A 1 85 ? -11.147 2.910 99.726 1.00 43.84 83 VAL A O 1
ATOM 630 N N . VAL A 1 86 ? -12.733 4.474 100.124 1.00 44.79 84 VAL A N 1
ATOM 631 C CA . VAL A 1 86 ? -13.216 3.909 101.400 1.00 45.70 84 VAL A CA 1
ATOM 632 C C . VAL A 1 86 ? -13.830 2.534 101.146 1.00 46.74 84 VAL A C 1
ATOM 633 O O . VAL A 1 86 ? -13.518 1.549 101.842 1.00 46.99 84 VAL A O 1
ATOM 637 N N . ASP A 1 87 ? -14.685 2.445 100.130 1.00 47.56 85 ASP A N 1
ATOM 638 C CA . ASP A 1 87 ? -15.373 1.185 99.899 1.00 48.98 85 ASP A CA 1
ATOM 639 C C . ASP A 1 87 ? -14.466 0.083 99.405 1.00 48.44 85 ASP A C 1
ATOM 640 O O . ASP A 1 87 ? -14.808 -1.098 99.499 1.00 48.97 85 ASP A O 1
ATOM 645 N N . ALA A 1 88 ? -13.322 0.466 98.858 1.00 48.17 86 ALA A N 1
ATOM 646 C CA . ALA A 1 88 ? -12.298 -0.507 98.474 1.00 48.23 86 ALA A CA 1
ATOM 647 C C . ALA A 1 88 ? -11.493 -1.010 99.681 1.00 48.08 86 ALA A C 1
ATOM 648 O O . ALA A 1 88 ? -10.696 -1.929 99.544 1.00 48.61 86 ALA A O 1
ATOM 650 N N . GLY A 1 89 ? -11.706 -0.397 100.847 1.00 48.89 87 GLY A N 1
ATOM 651 C CA . GLY A 1 89 ? -11.016 -0.757 102.100 1.00 49.53 87 GLY A CA 1
ATOM 652 C C . GLY A 1 89 ? -9.633 -0.136 102.198 1.00 50.32 87 GLY A C 1
ATOM 653 O O . GLY A 1 89 ? -8.780 -0.608 102.957 1.00 51.43 87 GLY A O 1
ATOM 654 N N . LEU A 1 90 ? -9.409 0.930 101.437 1.00 50.04 88 LEU A N 1
ATOM 655 C CA . LEU A 1 90 ? -8.086 1.487 101.281 1.00 49.84 88 LEU A CA 1
ATOM 656 C C . LEU A 1 90 ? -7.835 2.635 102.256 1.00 49.94 88 LEU A C 1
ATOM 657 O O . LEU A 1 90 ? -6.685 2.929 102.597 1.00 49.32 88 LEU A O 1
ATOM 662 N N . ALA A 1 91 ? -8.915 3.275 102.692 1.00 49.63 89 ALA A N 1
ATOM 663 C CA . ALA A 1 91 ? -8.853 4.402 103.612 1.00 50.18 89 ALA A CA 1
ATOM 664 C C . ALA A 1 91 ? -10.088 4.386 104.508 1.00 51.17 89 ALA A C 1
ATOM 665 O O . ALA A 1 91 ? -11.129 3.875 104.089 1.00 50.70 89 ALA A O 1
ATOM 667 N N . ARG A 1 92 ? -9.957 4.921 105.733 1.00 52.09 90 ARG A N 1
ATOM 668 C CA . ARG A 1 92 ? -11.101 5.132 106.635 1.00 54.04 90 ARG A CA 1
ATOM 669 C C . ARG A 1 92 ? -11.806 6.424 106.251 1.00 53.97 90 ARG A C 1
ATOM 670 O O . ARG A 1 92 ? -11.181 7.368 105.756 1.00 53.52 90 ARG A O 1
ATOM 678 N N . GLU A 1 93 ? -13.104 6.487 106.508 1.00 54.19 91 GLU A N 1
ATOM 679 C CA . GLU A 1 93 ? -13.857 7.690 106.209 1.00 55.41 91 GLU A CA 1
ATOM 680 C C . GLU A 1 93 ? -13.203 8.913 106.809 1.00 54.64 91 GLU A C 1
ATOM 681 O O . GLU A 1 93 ? -13.157 9.952 106.156 1.00 53.56 91 GLU A O 1
ATOM 687 N N . ASP A 1 94 ? -12.667 8.785 108.034 1.00 55.16 92 ASP A N 1
ATOM 688 C CA . ASP A 1 94 ? -12.074 9.948 108.735 1.00 55.03 92 ASP A CA 1
ATOM 689 C C . ASP A 1 94 ? -10.705 10.409 108.220 1.00 54.39 92 ASP A C 1
ATOM 690 O O . ASP A 1 94 ? -10.200 11.475 108.629 1.00 54.57 92 ASP A O 1
ATOM 695 N N . GLU A 1 95 ? -10.129 9.621 107.311 1.00 53.00 93 GLU A N 1
ATOM 696 C CA . GLU A 1 95 ? -8.818 9.908 106.725 1.00 51.98 93 GLU A CA 1
ATOM 697 C C . GLU A 1 95 ? -8.919 10.772 105.473 1.00 51.66 93 GLU A C 1
ATOM 698 O O . GLU A 1 95 ? -7.938 11.383 105.040 1.00 51.95 93 GLU A O 1
ATOM 704 N N . ILE A 1 96 ? -10.113 10.841 104.896 1.00 51.02 94 ILE A N 1
ATOM 705 C CA . ILE A 1 96 ? -10.314 11.577 103.659 1.00 50.26 94 ILE A CA 1
ATOM 706 C C . ILE A 1 96 ? -10.061 13.057 103.913 1.00 50.73 94 ILE A C 1
ATOM 707 O O . ILE A 1 96 ? -10.589 13.624 104.865 1.00 50.87 94 ILE A O 1
ATOM 712 N N . GLY A 1 97 ? -9.242 13.690 103.084 1.00 50.82 95 GLY A N 1
ATOM 713 C CA . GLY A 1 97 ? -9.038 15.120 103.229 1.00 51.02 95 GLY A CA 1
ATOM 714 C C . GLY A 1 97 ? -10.046 15.901 102.417 1.00 51.70 95 GLY A C 1
ATOM 715 O O . GLY A 1 97 ? -11.162 15.440 102.187 1.00 50.73 95 GLY A O 1
ATOM 716 N N . GLU A 1 98 ? -9.654 17.099 102.010 1.00 52.76 96 GLU A N 1
ATOM 717 C CA . GLU A 1 98 ? -10.485 17.922 101.162 1.00 55.45 96 GLU A CA 1
ATOM 718 C C . GLU A 1 98 ? -9.592 18.908 100.451 1.00 56.00 96 GLU A C 1
ATOM 719 O O . GLU A 1 98 ? -8.507 19.234 100.942 1.00 56.21 96 GLU A O 1
ATOM 725 N N . LEU A 1 99 ? -10.043 19.378 99.296 1.00 56.84 97 LEU A N 1
ATOM 726 C CA . LEU A 1 99 ? -9.269 20.316 98.499 1.00 57.89 97 LEU A CA 1
ATOM 727 C C . LEU A 1 99 ? -10.200 21.261 97.761 1.00 58.07 97 LEU A C 1
ATOM 728 O O . LEU A 1 99 ? -10.724 20.920 96.704 1.00 59.11 97 LEU A O 1
ATOM 733 N N . GLY A 1 100 ? -10.410 22.445 98.328 1.00 58.01 98 GLY A N 1
ATOM 734 C CA . GLY A 1 100 ? -11.330 23.431 97.766 1.00 57.46 98 GLY A CA 1
ATOM 735 C C . GLY A 1 100 ? -12.768 23.117 98.117 1.00 56.87 98 GLY A C 1
ATOM 736 O O . GLY A 1 100 ? -13.650 23.216 97.263 1.00 57.67 98 GLY A O 1
ATOM 737 N N . GLY A 1 101 ? -13.000 22.717 99.367 1.00 55.96 99 GLY A N 1
ATOM 738 C CA . GLY A 1 101 ? -14.335 22.308 99.817 1.00 54.32 99 GLY A CA 1
ATOM 739 C C . GLY A 1 101 ? -14.800 20.977 99.249 1.00 53.06 99 GLY A C 1
ATOM 740 O O . GLY A 1 101 ? -15.902 20.500 99.592 1.00 53.75 99 GLY A O 1
ATOM 741 N N . VAL A 1 102 ? -13.973 20.376 98.384 1.00 51.19 100 VAL A N 1
ATOM 742 C CA . VAL A 1 102 ? -14.279 19.078 97.751 1.00 48.96 100 VAL A CA 1
ATOM 743 C C . VAL A 1 102 ? -13.429 17.968 98.368 1.00 47.22 100 VAL A C 1
ATOM 744 O O . VAL A 1 102 ? -12.231 18.149 98.523 1.00 47.65 100 VAL A O 1
ATOM 748 N N . PRO A 1 103 ? -14.037 16.815 98.712 1.00 45.51 101 PRO A N 1
ATOM 749 C CA . PRO A 1 103 ? -13.233 15.739 99.299 1.00 44.35 101 PRO A CA 1
ATOM 750 C C . PRO A 1 103 ? -12.050 15.314 98.418 1.00 44.37 101 PRO A C 1
ATOM 751 O O . PRO A 1 103 ? -12.150 15.288 97.185 1.00 43.58 101 PRO A O 1
ATOM 755 N N . HIS A 1 104 ? -10.935 14.996 99.065 1.00 43.03 102 HIS A N 1
ATOM 756 C CA . HIS A 1 104 ? -9.710 14.655 98.366 1.00 42.65 102 HIS A CA 1
ATOM 757 C C . HIS A 1 104 ? -8.930 13.687 99.223 1.00 42.14 102 HIS A C 1
ATOM 758 O O . HIS A 1 104 ? -8.927 13.809 100.436 1.00 41.87 102 HIS A O 1
ATOM 765 N N . VAL A 1 105 ? -8.334 12.687 98.587 1.00 41.23 103 VAL A N 1
ATOM 766 C CA . VAL A 1 105 ? -7.374 11.812 99.242 1.00 39.85 103 VAL A CA 1
ATOM 767 C C . VAL A 1 105 ? -6.188 11.510 98.305 1.00 39.65 103 VAL A C 1
ATOM 768 O O . VAL A 1 105 ? -6.362 11.336 97.091 1.00 36.84 103 VAL A O 1
ATOM 772 N N . GLN A 1 106 ? -4.984 11.516 98.892 1.00 39.68 104 GLN A N 1
ATOM 773 C CA . GLN A 1 106 ? -3.758 11.038 98.249 1.00 39.91 104 GLN A CA 1
ATOM 774 C C . GLN A 1 106 ? -3.085 9.965 99.130 1.00 40.30 104 GLN A C 1
ATOM 775 O O . GLN A 1 106 ? -2.910 10.174 100.359 1.00 40.18 104 GLN A O 1
ATOM 781 N N . MET A 1 107 ? -2.748 8.820 98.515 1.00 38.93 105 MET A N 1
ATOM 782 C CA . MET A 1 107 ? -2.148 7.674 99.183 1.00 38.13 105 MET A CA 1
ATOM 783 C C . MET A 1 107 ? -0.953 7.104 98.376 1.00 38.72 105 MET A C 1
ATOM 784 O O . MET A 1 107 ? -0.991 7.035 97.143 1.00 38.98 105 MET A O 1
ATOM 789 N N . TYR A 1 108 ? 0.089 6.672 99.076 1.00 37.53 106 TYR A N 1
ATOM 790 C CA . TYR A 1 108 ? 1.190 5.964 98.452 1.00 37.79 106 TYR A CA 1
ATOM 791 C C . TYR A 1 108 ? 1.244 4.614 99.098 1.00 38.44 106 TYR A C 1
ATOM 792 O O . TYR A 1 108 ? 1.344 4.507 100.333 1.00 39.41 106 TYR A O 1
ATOM 801 N N . ILE A 1 109 ? 1.130 3.580 98.275 1.00 37.71 107 ILE A N 1
ATOM 802 C CA . ILE A 1 109 ? 1.145 2.225 98.755 1.00 37.39 107 ILE A CA 1
ATOM 803 C C . ILE A 1 109 ? 2.381 1.642 98.151 1.00 37.71 107 ILE A C 1
ATOM 804 O O . ILE A 1 109 ? 2.414 1.382 96.943 1.00 37.90 107 ILE A O 1
ATOM 809 N N . LEU A 1 110 ? 3.424 1.473 98.978 1.00 37.00 108 LEU A N 1
ATOM 810 C CA . LEU A 1 110 ? 4.694 0.931 98.503 1.00 36.41 108 LEU A CA 1
ATOM 811 C C . LEU A 1 110 ? 4.635 -0.590 98.424 1.00 35.99 108 LEU A C 1
ATOM 812 O O . LEU A 1 110 ? 3.820 -1.202 99.090 1.00 35.02 108 LEU A O 1
ATOM 817 N N . PRO A 1 111 ? 5.486 -1.217 97.593 1.00 36.10 109 PRO A N 1
ATOM 818 C CA . PRO A 1 111 ? 5.434 -2.685 97.512 1.00 36.89 109 PRO A CA 1
ATOM 819 C C . PRO A 1 111 ? 5.833 -3.397 98.815 1.00 38.39 109 PRO A C 1
ATOM 820 O O . PRO A 1 111 ? 6.530 -2.800 99.673 1.00 37.92 109 PRO A O 1
ATOM 824 N N . ARG A 1 112 ? 5.420 -4.658 98.944 1.00 38.50 110 ARG A N 1
ATOM 825 C CA . ARG A 1 112 ? 5.851 -5.475 100.058 1.00 39.81 110 ARG A CA 1
ATOM 826 C C . ARG A 1 112 ? 7.351 -5.724 99.959 1.00 40.91 110 ARG A C 1
ATOM 827 O O . ARG A 1 112 ? 7.904 -5.935 98.865 1.00 39.35 110 ARG A O 1
ATOM 835 N N . GLU A 1 113 ? 7.999 -5.685 101.120 1.00 42.40 111 GLU A N 1
ATOM 836 C CA . GLU A 1 113 ? 9.367 -6.177 101.261 1.00 44.01 111 GLU A CA 1
ATOM 837 C C . GLU A 1 113 ? 9.464 -7.589 100.709 1.00 43.90 111 GLU A C 1
ATOM 838 O O . GLU A 1 113 ? 8.547 -8.395 100.880 1.00 43.82 111 GLU A O 1
ATOM 844 N N . PRO A 1 114 ? 10.580 -7.905 100.045 1.00 43.77 112 PRO A N 1
ATOM 845 C CA . PRO A 1 114 ? 10.665 -9.227 99.421 1.00 43.58 112 PRO A CA 1
ATOM 846 C C . PRO A 1 114 ? 10.738 -10.374 100.437 1.00 43.19 112 PRO A C 1
ATOM 847 O O . PRO A 1 114 ? 11.266 -10.210 101.539 1.00 43.70 112 PRO A O 1
ATOM 851 N N . PHE A 1 115 ? 10.207 -11.523 100.054 1.00 42.37 113 PHE A N 1
ATOM 852 C CA . PHE A 1 115 ? 10.274 -12.721 100.872 1.00 42.57 113 PHE A CA 1
ATOM 853 C C . PHE A 1 115 ? 10.348 -13.913 99.939 1.00 42.33 113 PHE A C 1
ATOM 854 O O . PHE A 1 115 ? 10.006 -13.797 98.749 1.00 41.92 113 PHE A O 1
ATOM 862 N N . LEU A 1 116 ? 10.857 -15.028 100.459 1.00 42.30 114 LEU A N 1
ATOM 863 C CA . LEU A 1 116 ? 10.931 -16.270 99.730 1.00 43.17 114 LEU A CA 1
ATOM 864 C C . LEU A 1 116 ? 9.865 -17.194 100.266 1.00 44.59 114 LEU A C 1
ATOM 865 O O . LEU A 1 116 ? 9.427 -17.018 101.401 1.00 43.38 114 LEU A O 1
ATOM 870 N N . GLU A 1 117 ? 9.469 -18.180 99.453 1.00 46.99 115 GLU A N 1
ATOM 871 C CA . GLU A 1 117 ? 8.605 -19.296 99.880 1.00 49.78 115 GLU A CA 1
ATOM 872 C C . GLU A 1 117 ? 9.288 -20.610 99.548 1.00 51.66 115 GLU A C 1
ATOM 873 O O . GLU A 1 117 ? 9.883 -20.721 98.482 1.00 53.11 115 GLU A O 1
ATOM 879 N N . GLY A 1 118 ? 9.186 -21.608 100.431 1.00 53.27 116 GLY A N 1
ATOM 880 C CA . GLY A 1 118 ? 9.940 -22.866 100.303 1.00 54.73 116 GLY A CA 1
ATOM 881 C C . GLY A 1 118 ? 9.627 -23.719 99.082 1.00 56.31 116 GLY A C 1
ATOM 882 O O . GLY A 1 118 ? 9.195 -24.886 99.203 1.00 57.91 116 GLY A O 1
ATOM 883 N N . ALA B 1 4 ? 24.062 5.966 73.044 1.00 46.48 2 ALA B N 1
ATOM 884 C CA . ALA B 1 4 ? 24.138 6.865 74.279 1.00 45.43 2 ALA B CA 1
ATOM 885 C C . ALA B 1 4 ? 22.788 7.558 74.476 1.00 44.51 2 ALA B C 1
ATOM 886 O O . ALA B 1 4 ? 22.643 8.805 74.425 1.00 44.17 2 ALA B O 1
ATOM 888 N N . ARG B 1 5 ? 21.787 6.720 74.664 1.00 43.47 3 ARG B N 1
ATOM 889 C CA . ARG B 1 5 ? 20.417 7.201 74.653 1.00 42.44 3 ARG B CA 1
ATOM 890 C C . ARG B 1 5 ? 19.725 6.813 75.958 1.00 42.25 3 ARG B C 1
ATOM 891 O O . ARG B 1 5 ? 19.917 5.728 76.470 1.00 42.26 3 ARG B O 1
ATOM 899 N N . VAL B 1 6 ? 18.954 7.736 76.500 1.00 42.39 4 VAL B N 1
ATOM 900 C CA . VAL B 1 6 ? 18.040 7.419 77.541 1.00 42.84 4 VAL B CA 1
ATOM 901 C C . VAL B 1 6 ? 16.610 7.615 77.014 1.00 42.60 4 VAL B C 1
ATOM 902 O O . VAL B 1 6 ? 16.363 8.470 76.148 1.00 42.77 4 VAL B O 1
ATOM 906 N N . LEU B 1 7 ? 15.687 6.818 77.544 1.00 41.86 5 LEU B N 1
ATOM 907 C CA . LEU B 1 7 ? 14.261 6.942 77.265 1.00 41.63 5 LEU B CA 1
ATOM 908 C C . LEU B 1 7 ? 13.575 7.784 78.315 1.00 41.62 5 LEU B C 1
ATOM 909 O O . LEU B 1 7 ? 13.593 7.425 79.489 1.00 41.95 5 LEU B O 1
ATOM 914 N N . LEU B 1 8 ? 12.972 8.896 77.907 1.00 41.69 6 LEU B N 1
ATOM 915 C CA . LEU B 1 8 ? 12.196 9.735 78.829 1.00 41.44 6 LEU B CA 1
ATOM 916 C C . LEU B 1 8 ? 10.701 9.577 78.625 1.00 42.02 6 LEU B C 1
ATOM 917 O O . LEU B 1 8 ? 10.198 9.777 77.515 1.00 41.34 6 LEU B O 1
ATOM 922 N N . ASN B 1 9 ? 10.008 9.261 79.715 1.00 41.95 7 ASN B N 1
ATOM 923 C CA . ASN B 1 9 ? 8.568 9.150 79.739 1.00 42.53 7 ASN B CA 1
ATOM 924 C C . ASN B 1 9 ? 7.976 10.105 80.788 1.00 42.96 7 ASN B C 1
ATOM 925 O O . ASN B 1 9 ? 8.277 10.010 81.988 1.00 43.00 7 ASN B O 1
ATOM 930 N N . ILE B 1 10 ? 7.148 11.036 80.337 1.00 42.36 8 ILE B N 1
ATOM 931 C CA . ILE B 1 10 ? 6.485 11.981 81.231 1.00 42.01 8 ILE B CA 1
ATOM 932 C C . ILE B 1 10 ? 4.979 11.762 81.071 1.00 43.48 8 ILE B C 1
ATOM 933 O O . ILE B 1 10 ? 4.441 11.864 79.956 1.00 43.62 8 ILE B O 1
ATOM 938 N N . HIS B 1 11 ? 4.292 11.431 82.162 1.00 43.88 9 HIS B N 1
ATOM 939 C CA . HIS B 1 11 ? 2.842 11.266 82.100 1.00 43.57 9 HIS B CA 1
ATOM 940 C C . HIS B 1 11 ? 2.173 11.860 83.328 1.00 43.66 9 HIS B C 1
ATOM 941 O O . HIS B 1 11 ? 2.579 11.588 84.463 1.00 44.22 9 HIS B O 1
ATOM 948 N N . GLY B 1 12 ? 1.183 12.708 83.094 1.00 43.32 10 GLY B N 1
ATOM 949 C CA . GLY B 1 12 ? 0.412 13.314 84.149 1.00 43.30 10 GLY B CA 1
ATOM 950 C C . GLY B 1 12 ? -0.859 12.499 84.298 1.00 43.93 10 GLY B C 1
ATOM 951 O O . GLY B 1 12 ? -1.559 12.270 83.308 1.00 43.40 10 GLY B O 1
ATOM 952 N N . THR B 1 13 ? -1.134 12.045 85.524 1.00 43.58 11 THR B N 1
ATOM 953 C CA . THR B 1 13 ? -2.356 11.307 85.870 1.00 44.16 11 THR B CA 1
ATOM 954 C C . THR B 1 13 ? -2.917 11.886 87.205 1.00 44.72 11 THR B C 1
ATOM 955 O O . THR B 1 13 ? -2.328 11.657 88.281 1.00 44.29 11 THR B O 1
ATOM 959 N N . GLY B 1 14 ? -4.046 12.606 87.135 1.00 44.44 12 GLY B N 1
ATOM 960 C CA . GLY B 1 14 ? -4.673 13.234 88.308 1.00 44.34 12 GLY B CA 1
ATOM 961 C C . GLY B 1 14 ? -3.824 14.306 88.967 1.00 45.06 12 GLY B C 1
ATOM 962 O O . GLY B 1 14 ? -3.530 15.329 88.360 1.00 45.89 12 GLY B O 1
ATOM 963 N N . ASP B 1 15 ? -3.430 14.061 90.214 1.00 45.38 13 ASP B N 1
ATOM 964 C CA . ASP B 1 15 ? -2.541 14.919 91.014 1.00 45.34 13 ASP B CA 1
ATOM 965 C C . ASP B 1 15 ? -1.067 14.823 90.660 1.00 44.79 13 ASP B C 1
ATOM 966 O O . ASP B 1 15 ? -0.255 15.616 91.153 1.00 46.23 13 ASP B O 1
ATOM 971 N N . THR B 1 16 ? -0.714 13.811 89.891 1.00 42.44 14 THR B N 1
ATOM 972 C CA . THR B 1 16 ? 0.629 13.286 89.926 1.00 41.71 14 THR B CA 1
ATOM 973 C C . THR B 1 16 ? 1.253 13.298 88.528 1.00 40.50 14 THR B C 1
ATOM 974 O O . THR B 1 16 ? 0.586 12.984 87.549 1.00 39.86 14 THR B O 1
ATOM 978 N N . VAL B 1 17 ? 2.514 13.711 88.451 1.00 39.54 15 VAL B N 1
ATOM 979 C CA . VAL B 1 17 ? 3.306 13.629 87.217 1.00 38.59 15 VAL B CA 1
ATOM 980 C C . VAL B 1 17 ? 4.462 12.675 87.497 1.00 38.11 15 VAL B C 1
ATOM 981 O O . VAL B 1 17 ? 5.149 12.816 88.511 1.00 37.41 15 VAL B O 1
ATOM 985 N N . VAL B 1 18 ? 4.640 11.686 86.620 1.00 36.78 16 VAL B N 1
ATOM 986 C CA . VAL B 1 18 ? 5.743 10.750 86.710 1.00 36.02 16 VAL B CA 1
ATOM 987 C C . VAL B 1 18 ? 6.727 11.068 85.582 1.00 36.35 16 VAL B C 1
ATOM 988 O O . VAL B 1 18 ? 6.339 11.119 84.411 1.00 35.71 16 VAL B O 1
ATOM 992 N N . LEU B 1 19 ? 7.997 11.267 85.946 1.00 35.73 17 LEU B N 1
ATOM 993 C CA . LEU B 1 19 ? 9.074 11.468 84.992 1.00 36.51 17 LEU B CA 1
ATOM 994 C C . LEU B 1 19 ? 9.911 10.239 85.107 1.00 36.61 17 LEU B C 1
ATOM 995 O O . LEU B 1 19 ? 10.597 10.052 86.134 1.00 37.93 17 LEU B O 1
ATOM 1000 N N . ALA B 1 20 ? 9.842 9.369 84.101 1.00 36.21 18 ALA B N 1
ATOM 1001 C CA . ALA B 1 20 ? 10.546 8.078 84.136 1.00 36.98 18 ALA B CA 1
ATOM 1002 C C . ALA B 1 20 ? 11.640 7.991 83.057 1.00 37.75 18 ALA B C 1
ATOM 1003 O O . ALA B 1 20 ? 11.388 8.297 81.867 1.00 38.16 18 ALA B O 1
ATOM 1005 N N . LEU B 1 21 ? 12.827 7.568 83.483 1.00 37.29 19 LEU B N 1
ATOM 1006 C CA . LEU B 1 21 ? 13.992 7.415 82.616 1.00 38.14 19 LEU B CA 1
ATOM 1007 C C . LEU B 1 21 ? 14.616 6.060 82.731 1.00 38.08 19 LEU B C 1
ATOM 1008 O O . LEU B 1 21 ? 14.810 5.528 83.830 1.00 37.87 19 LEU B O 1
ATOM 1013 N N . CYS B 1 22 ? 14.954 5.519 81.574 1.00 38.62 20 CYS B N 1
ATOM 1014 C CA . CYS B 1 22 ? 15.546 4.204 81.465 1.00 39.30 20 CYS B CA 1
ATOM 1015 C C . CYS B 1 22 ? 16.618 4.297 80.380 1.00 39.79 20 CYS B C 1
ATOM 1016 O O . CYS B 1 22 ? 16.373 4.836 79.280 1.00 39.48 20 CYS B O 1
ATOM 1019 N N . ASP B 1 23 ? 17.813 3.819 80.701 1.00 39.76 21 ASP B N 1
ATOM 1020 C CA . ASP B 1 23 ? 18.849 3.649 79.702 1.00 40.11 21 ASP B CA 1
ATOM 1021 C C . ASP B 1 23 ? 18.245 2.831 78.560 1.00 40.63 21 ASP B C 1
ATOM 1022 O O . ASP B 1 23 ? 17.675 1.759 78.791 1.00 40.03 21 ASP B O 1
ATOM 1027 N N . GLU B 1 24 ? 18.369 3.340 77.336 1.00 42.05 22 GLU B N 1
ATOM 1028 C CA . GLU B 1 24 ? 17.772 2.692 76.155 1.00 44.15 22 GLU B CA 1
ATOM 1029 C C . GLU B 1 24 ? 18.138 1.215 76.033 1.00 45.26 22 GLU B C 1
ATOM 1030 O O . GLU B 1 24 ? 17.265 0.384 75.777 1.00 44.50 22 GLU B O 1
ATOM 1036 N N . ASP B 1 25 ? 19.412 0.883 76.274 1.00 47.29 23 ASP B N 1
ATOM 1037 C CA . ASP B 1 25 ? 19.886 -0.513 76.186 1.00 49.42 23 ASP B CA 1
ATOM 1038 C C . ASP B 1 2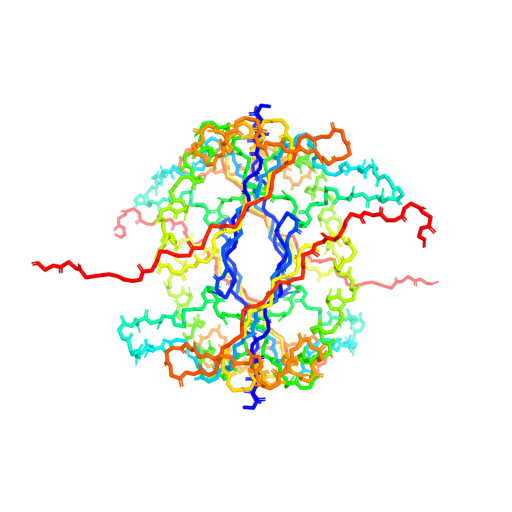5 ? 19.408 -1.493 77.271 1.00 50.32 23 ASP B C 1
ATOM 1039 O O . ASP B 1 25 ? 19.586 -2.709 77.128 1.00 50.38 23 ASP B O 1
ATOM 1044 N N . LEU B 1 26 ? 18.820 -0.978 78.344 1.00 51.48 24 LEU B N 1
ATOM 1045 C CA . LEU B 1 26 ? 18.231 -1.821 79.366 1.00 53.21 24 LEU B CA 1
ATOM 1046 C C . LEU B 1 26 ? 16.864 -2.345 78.971 1.00 55.19 24 LEU B C 1
ATOM 1047 O O . LEU B 1 26 ? 16.424 -3.360 79.513 1.00 55.61 24 LEU B O 1
ATOM 1052 N N . LEU B 1 27 ? 16.181 -1.660 78.046 1.00 57.31 25 LEU B N 1
ATOM 1053 C CA . LEU B 1 27 ? 14.783 -2.007 77.719 1.00 58.94 25 LEU B CA 1
ATOM 1054 C C . LEU B 1 27 ? 14.681 -3.448 77.206 1.00 60.21 25 LEU B C 1
ATOM 1055 O O . LEU B 1 27 ? 15.427 -3.855 76.304 1.00 60.01 25 LEU B O 1
ATOM 1060 N N . GLY B 1 28 ? 13.804 -4.224 77.840 1.00 62.07 26 GLY B N 1
ATOM 1061 C CA . GLY B 1 28 ? 13.608 -5.623 77.475 1.00 64.88 26 GLY B CA 1
ATOM 1062 C C . GLY B 1 28 ? 14.328 -6.605 78.384 1.00 66.91 26 GLY B C 1
ATOM 1063 O O . GLY B 1 28 ? 13.809 -7.697 78.653 1.00 67.48 26 GLY B O 1
ATOM 1064 N N . VAL B 1 29 ? 15.514 -6.214 78.856 1.00 67.99 27 VAL B N 1
ATOM 1065 C CA . VAL B 1 29 ? 16.371 -7.042 79.711 1.00 69.51 27 VAL B CA 1
ATOM 1066 C C . VAL B 1 29 ? 15.675 -7.521 80.990 1.00 70.43 27 VAL B C 1
ATOM 1067 O O . VAL B 1 29 ? 14.735 -6.892 81.478 1.00 70.47 27 VAL B O 1
ATOM 1071 N N . GLU B 1 30 ? 16.132 -8.656 81.508 1.00 71.80 28 GLU B N 1
ATOM 1072 C CA . GLU B 1 30 ? 15.722 -9.116 82.826 1.00 73.20 28 GLU B CA 1
ATOM 1073 C C . GLU B 1 30 ? 16.899 -8.974 83.766 1.00 73.37 28 GLU B C 1
ATOM 1074 O O . GLU B 1 30 ? 17.996 -9.471 83.490 1.00 73.63 28 GLU B O 1
ATOM 1080 N N . LEU B 1 31 ? 16.668 -8.258 84.857 1.00 73.76 29 LEU B N 1
ATOM 1081 C CA . LEU B 1 31 ? 17.670 -8.046 85.885 1.00 74.15 29 LEU B CA 1
ATOM 1082 C C . LEU B 1 31 ? 17.375 -8.917 87.109 1.00 74.96 29 LEU B C 1
ATOM 1083 O O . LEU B 1 31 ? 16.215 -9.119 87.478 1.00 74.59 29 LEU B O 1
ATOM 1088 N N . LYS B 1 32 ? 18.440 -9.447 87.707 1.00 76.04 30 LYS B N 1
ATOM 1089 C CA . LYS B 1 32 ? 18.380 -10.138 88.995 1.00 77.01 30 LYS B CA 1
ATOM 1090 C C . LYS B 1 32 ? 19.606 -9.734 89.821 1.00 77.76 30 LYS B C 1
ATOM 1091 O O . LYS B 1 32 ? 20.735 -9.703 89.301 1.00 77.73 30 LYS B O 1
ATOM 1097 N N . TYR B 1 33 ? 19.371 -9.401 91.093 1.00 78.37 31 TYR B N 1
ATOM 1098 C CA . TYR B 1 33 ? 20.430 -9.004 92.030 1.00 78.87 31 TYR B CA 1
ATOM 1099 C C . TYR B 1 33 ? 19.849 -8.852 93.438 1.00 79.11 31 TYR B C 1
ATOM 1100 O O . TYR B 1 33 ? 18.887 -8.098 93.653 1.00 78.80 31 TYR B O 1
ATOM 1109 N N . LYS B 1 34 ? 20.439 -9.585 94.385 1.00 79.23 32 LYS B N 1
ATOM 1110 C CA . LYS B 1 34 ? 19.998 -9.590 95.781 1.00 79.49 32 LYS B CA 1
ATOM 1111 C C . LYS B 1 34 ? 18.484 -9.809 95.924 1.00 79.36 32 LYS B C 1
ATOM 1112 O O . LYS B 1 34 ? 17.760 -8.955 96.458 1.00 79.55 32 LYS B O 1
ATOM 1118 N N . GLY B 1 35 ? 18.021 -10.955 95.422 1.00 79.17 33 GLY B N 1
ATOM 1119 C CA . GLY B 1 35 ? 16.633 -11.387 95.594 1.00 78.87 33 GLY B CA 1
ATOM 1120 C C . GLY B 1 35 ? 15.597 -10.584 94.838 1.00 78.79 33 GLY B C 1
ATOM 1121 O O . GLY B 1 35 ? 14.397 -10.756 95.062 1.00 78.61 33 GLY B O 1
ATOM 1122 N N . ARG B 1 36 ? 16.056 -9.706 93.945 1.00 78.78 34 ARG B N 1
ATOM 1123 C CA . ARG B 1 36 ? 15.150 -8.902 93.117 1.00 78.75 34 ARG B CA 1
ATOM 1124 C C . ARG B 1 36 ? 15.193 -9.263 91.632 1.00 78.56 34 ARG B C 1
ATOM 1125 O O . ARG B 1 36 ? 16.235 -9.145 90.975 1.00 78.44 34 ARG B O 1
ATOM 1133 N N . THR B 1 37 ? 14.037 -9.720 91.143 1.00 78.45 35 THR B N 1
ATOM 1134 C CA . THR B 1 37 ? 13.779 -10.005 89.728 1.00 78.29 35 THR B CA 1
ATOM 1135 C C . THR B 1 37 ? 13.033 -8.812 89.115 1.00 78.03 35 THR B C 1
ATOM 1136 O O . THR B 1 37 ? 12.029 -8.346 89.675 1.00 78.26 35 THR B O 1
ATOM 1140 N N . LEU B 1 38 ? 13.525 -8.323 87.975 1.00 77.27 36 LEU B N 1
ATOM 1141 C CA . LEU B 1 38 ? 12.945 -7.146 87.315 1.00 76.54 36 LEU B CA 1
ATOM 1142 C C . LEU B 1 38 ? 12.989 -7.275 85.790 1.00 75.62 36 LEU B C 1
ATOM 1143 O O . LEU B 1 38 ? 14.062 -7.427 85.206 1.00 75.40 36 LEU B O 1
ATOM 1148 N N . HIS B 1 39 ? 11.813 -7.226 85.161 1.00 74.63 37 HIS B N 1
ATOM 1149 C CA . HIS B 1 39 ? 11.685 -7.259 83.692 1.00 73.43 37 HIS B CA 1
ATOM 1150 C C . HIS B 1 39 ? 11.513 -5.822 83.198 1.00 71.79 37 HIS B C 1
ATOM 1151 O O . HIS B 1 39 ? 10.637 -5.095 83.693 1.00 71.36 37 HIS B O 1
ATOM 1158 N N . ILE B 1 40 ? 12.362 -5.408 82.254 1.00 69.54 38 ILE B N 1
ATOM 1159 C CA . ILE B 1 40 ? 12.368 -4.010 81.781 1.00 67.38 38 ILE B CA 1
ATOM 1160 C C . ILE B 1 40 ? 11.356 -3.879 80.634 1.00 66.28 38 ILE B C 1
ATOM 1161 O O . ILE B 1 40 ? 11.720 -3.868 79.465 1.00 66.09 38 ILE B O 1
ATOM 1166 N N . SER B 1 41 ? 10.075 -3.792 81.003 1.00 65.11 39 SER B N 1
ATOM 1167 C CA . SER B 1 41 ? 8.957 -3.918 80.059 1.00 63.27 39 SER B CA 1
ATOM 1168 C C . SER B 1 41 ? 8.633 -2.626 79.342 1.00 61.94 39 SER B C 1
ATOM 1169 O O . SER B 1 41 ? 8.693 -1.550 79.930 1.00 61.33 39 SER B O 1
ATOM 1172 N N . GLU B 1 42 ? 8.254 -2.770 78.074 1.00 60.75 40 GLU B N 1
ATOM 1173 C CA . GLU B 1 42 ? 7.810 -1.669 77.231 1.00 59.81 40 GLU B CA 1
ATOM 1174 C C . GLU B 1 42 ? 6.737 -0.788 77.882 1.00 58.16 40 GLU B C 1
ATOM 1175 O O . GLU B 1 42 ? 6.910 0.440 77.906 1.00 58.49 40 GLU B O 1
ATOM 1181 N N . PRO B 1 43 ? 5.659 -1.396 78.459 1.00 55.84 41 PRO B N 1
ATOM 1182 C CA . PRO B 1 43 ? 4.623 -0.523 79.006 1.00 53.95 41 PRO B CA 1
ATOM 1183 C C . PRO B 1 43 ? 5.147 0.348 80.139 1.00 51.96 41 PRO B C 1
ATOM 1184 O O . PRO B 1 43 ? 4.738 1.483 80.252 1.00 52.16 41 PRO B O 1
ATOM 1188 N N . PHE B 1 44 ? 6.059 -0.157 80.957 1.00 50.03 42 PHE B N 1
ATOM 1189 C CA . PHE B 1 44 ? 6.616 0.667 82.034 1.00 48.60 42 PHE B CA 1
ATOM 1190 C C . PHE B 1 44 ? 7.833 1.519 81.623 1.00 48.48 42 PHE B C 1
ATOM 1191 O O . PHE B 1 44 ? 7.964 2.669 82.067 1.00 48.13 42 PHE B O 1
ATOM 1199 N N . TYR B 1 45 ? 8.685 0.998 80.741 1.00 48.40 43 TYR B N 1
ATOM 1200 C CA . TYR B 1 45 ? 10.005 1.629 80.520 1.00 49.35 43 TYR B CA 1
ATOM 1201 C C . TYR B 1 45 ? 10.186 2.451 79.231 1.00 49.39 43 TYR B C 1
ATOM 1202 O O . TYR B 1 45 ? 11.113 3.257 79.138 1.00 49.67 43 TYR B O 1
ATOM 1211 N N . SER B 1 46 ? 9.282 2.276 78.273 1.00 48.33 44 SER B N 1
ATOM 1212 C CA . SER B 1 46 ? 9.325 3.028 77.027 1.00 48.11 44 SER B CA 1
ATOM 1213 C C . SER B 1 46 ? 9.330 4.540 77.197 1.00 46.85 44 SER B C 1
ATOM 1214 O O . SER B 1 46 ? 8.897 5.065 78.209 1.00 48.90 44 SER B O 1
ATOM 1217 N N . GLY B 1 47 ? 9.828 5.246 76.201 1.00 45.07 45 GLY B N 1
ATOM 1218 C CA . GLY B 1 47 ? 9.740 6.680 76.179 1.00 42.37 45 GLY B CA 1
ATOM 1219 C C . GLY B 1 47 ? 10.464 7.179 74.963 1.00 41.37 45 GLY B C 1
ATOM 1220 O O . GLY B 1 47 ? 10.897 6.393 74.129 1.00 40.30 45 GLY B O 1
ATOM 1221 N N . LYS B 1 48 ? 10.579 8.498 74.874 1.00 40.73 46 LYS B N 1
ATOM 1222 C CA . LYS B 1 48 ? 11.352 9.157 73.846 1.00 40.27 46 LYS B CA 1
ATOM 1223 C C . LYS B 1 48 ? 12.874 9.016 74.083 1.00 40.01 46 LYS B C 1
ATOM 1224 O O . LYS B 1 48 ? 13.400 9.414 75.120 1.00 38.03 46 LYS B O 1
ATOM 1230 N N . SER B 1 49 ? 13.541 8.444 73.087 1.00 40.15 47 SER B N 1
ATOM 1231 C CA . SER B 1 49 ? 14.987 8.260 73.046 1.00 40.61 47 SER B CA 1
ATOM 1232 C C . SER B 1 49 ? 15.611 9.632 72.834 1.00 41.02 47 SER B C 1
ATOM 1233 O O . SER B 1 49 ? 15.364 10.301 71.802 1.00 41.03 47 SER B O 1
ATOM 1236 N N . MET B 1 50 ? 16.344 10.092 73.843 1.00 40.48 48 MET B N 1
ATOM 1237 C CA . MET B 1 50 ? 17.120 11.297 73.702 1.00 41.20 48 MET B CA 1
ATOM 1238 C C . MET B 1 50 ? 18.551 11.158 74.235 1.00 42.61 48 MET B C 1
ATOM 1239 O O . MET B 1 50 ? 18.915 10.172 74.893 1.00 41.72 48 MET B O 1
ATOM 1244 N N . GLU B 1 51 ? 19.360 12.143 73.878 1.00 44.27 49 GLU B N 1
ATOM 1245 C CA . GLU B 1 51 ? 20.660 12.322 74.488 1.00 46.13 49 GLU B CA 1
ATOM 1246 C C . GLU B 1 51 ? 20.499 12.813 75.922 1.00 45.65 49 GLU B C 1
ATOM 1247 O O . GLU B 1 51 ? 19.569 13.573 76.214 1.00 45.49 49 GLU B O 1
ATOM 1253 N N . PRO B 1 52 ? 21.412 12.368 76.814 1.00 45.97 50 PRO B N 1
ATOM 1254 C CA . PRO B 1 52 ? 21.563 12.835 78.201 1.00 45.52 50 PRO B CA 1
ATOM 1255 C C . PRO B 1 52 ? 21.333 14.332 78.415 1.00 45.66 50 PRO B C 1
ATOM 1256 O O . PRO B 1 52 ? 20.442 14.687 79.161 1.00 45.42 50 PRO B O 1
ATOM 1260 N N . ASP B 1 53 ? 22.120 15.197 77.772 1.00 46.53 51 ASP B N 1
ATOM 1261 C CA . ASP B 1 53 ? 21.984 16.651 77.959 1.00 48.00 51 ASP B CA 1
ATOM 1262 C C . ASP B 1 53 ? 20.521 17.065 77.698 1.00 47.40 51 ASP B C 1
ATOM 1263 O O . ASP B 1 53 ? 19.925 17.777 78.495 1.00 47.00 51 ASP B O 1
ATOM 1268 N N . ARG B 1 54 ? 19.969 16.600 76.576 1.00 47.12 52 ARG B N 1
ATOM 1269 C CA . ARG B 1 54 ? 18.588 16.880 76.191 1.00 47.97 52 ARG B CA 1
ATOM 1270 C C . ARG B 1 54 ? 17.566 16.329 77.184 1.00 46.09 52 ARG B C 1
ATOM 1271 O O . ARG B 1 54 ? 16.594 16.991 77.457 1.00 46.28 52 ARG B O 1
ATOM 1279 N N . ALA B 1 55 ? 17.774 15.137 77.732 1.00 45.66 53 ALA B N 1
ATOM 1280 C CA . ALA B 1 55 ? 16.848 14.651 78.777 1.00 45.43 53 ALA B CA 1
ATOM 1281 C C . ALA B 1 55 ? 16.900 15.480 80.068 1.00 45.75 53 ALA B C 1
ATOM 1282 O O . ALA B 1 55 ? 15.865 15.752 80.686 1.00 44.93 53 ALA B O 1
ATOM 1284 N N . ALA B 1 56 ? 18.098 15.904 80.463 1.00 46.46 54 ALA B N 1
ATOM 1285 C CA . ALA B 1 56 ? 18.265 16.677 81.694 1.00 47.69 54 ALA B CA 1
ATOM 1286 C C . ALA B 1 56 ? 17.574 18.029 81.598 1.00 48.73 54 ALA B C 1
ATOM 1287 O O . ALA B 1 56 ? 16.991 18.487 82.571 1.00 48.74 54 ALA B O 1
ATOM 1289 N N . LYS B 1 57 ? 17.659 18.661 80.423 1.00 50.85 55 LYS B N 1
ATOM 1290 C CA . LYS B 1 57 ? 16.923 19.897 80.096 1.00 52.20 55 LYS B CA 1
ATOM 1291 C C . LYS B 1 57 ? 15.434 19.706 80.286 1.00 52.10 55 LYS B C 1
ATOM 1292 O O . LYS B 1 57 ? 14.792 20.451 81.019 1.00 51.60 55 LYS B O 1
ATOM 1298 N N . LYS B 1 58 ? 14.890 18.705 79.602 1.00 52.42 56 LYS B N 1
ATOM 1299 C CA . LYS B 1 58 ? 13.441 18.465 79.648 1.00 52.87 56 LYS B CA 1
ATOM 1300 C C . LYS B 1 58 ? 12.938 18.096 81.032 1.00 52.19 56 LYS B C 1
ATOM 1301 O O . LYS B 1 58 ? 11.875 18.533 81.422 1.00 52.14 56 LYS B O 1
ATOM 1307 N N . ILE B 1 59 ? 13.736 17.341 81.776 1.00 52.25 57 ILE B N 1
ATOM 1308 C CA . ILE B 1 59 ? 13.421 16.968 83.153 1.00 53.16 57 ILE B CA 1
ATOM 1309 C C . ILE B 1 59 ? 13.407 18.181 84.111 1.00 53.72 57 ILE B C 1
ATOM 1310 O O . ILE B 1 59 ? 12.549 18.278 85.001 1.00 53.05 57 ILE B O 1
ATOM 1315 N N . ARG B 1 60 ? 14.360 19.093 83.932 1.00 54.48 58 ARG B N 1
ATOM 1316 C CA . ARG B 1 60 ? 14.396 20.344 84.698 1.00 55.78 58 ARG B CA 1
ATOM 1317 C C . ARG B 1 60 ? 13.158 21.159 84.406 1.00 55.58 58 ARG B C 1
ATOM 1318 O O . ARG B 1 60 ? 12.522 21.697 85.316 1.00 55.19 58 ARG B O 1
ATOM 1326 N N . GLU B 1 61 ? 12.831 21.235 83.119 1.00 55.62 59 GLU B N 1
ATOM 1327 C CA . GLU B 1 61 ? 11.667 21.961 82.649 1.00 56.31 59 GLU B CA 1
ATOM 1328 C C . GLU B 1 61 ? 10.352 21.416 83.200 1.00 55.68 59 GLU B C 1
ATOM 1329 O O . GLU B 1 61 ? 9.488 22.191 83.591 1.00 56.14 59 GLU B O 1
ATOM 1335 N N . ALA B 1 62 ? 10.208 20.095 83.244 1.00 55.21 60 ALA B N 1
ATOM 1336 C CA . ALA B 1 62 ? 8.978 19.474 83.761 1.00 55.13 60 ALA B CA 1
ATOM 1337 C C . ALA B 1 62 ? 8.779 19.749 85.244 1.00 55.02 60 ALA B C 1
ATOM 1338 O O . ALA B 1 62 ? 7.664 20.014 85.678 1.00 54.91 60 ALA B O 1
ATOM 1340 N N . VAL B 1 63 ? 9.866 19.676 86.012 1.00 55.34 61 VAL B N 1
ATOM 1341 C CA . VAL B 1 63 ? 9.834 19.937 87.457 1.00 55.81 61 VAL B CA 1
ATOM 1342 C C . VAL B 1 63 ? 9.423 21.377 87.766 1.00 56.63 61 VAL B C 1
ATOM 1343 O O . VAL B 1 63 ? 8.557 21.598 88.600 1.00 56.62 61 VAL B O 1
ATOM 1347 N N . GLN B 1 64 ? 10.029 22.346 87.082 1.00 58.10 62 GLN B N 1
ATOM 1348 C CA . GLN B 1 64 ? 9.715 23.757 87.302 1.00 59.78 62 GLN B CA 1
ATOM 1349 C C . GLN B 1 64 ? 8.255 24.063 86.951 1.00 59.84 62 GLN B C 1
ATOM 1350 O O . GLN B 1 64 ? 7.583 24.848 87.637 1.00 60.13 62 GLN B O 1
ATOM 1356 N N . GLU B 1 65 ? 7.766 23.421 85.897 1.00 60.20 63 GLU B N 1
ATOM 1357 C CA . GLU B 1 65 ? 6.396 23.602 85.446 1.00 60.82 63 GLU B CA 1
ATOM 1358 C C . GLU B 1 65 ? 5.405 22.978 86.405 1.00 60.78 63 GLU B C 1
ATOM 1359 O O . GLU B 1 65 ? 4.295 23.467 86.541 1.00 61.07 63 GLU B O 1
ATOM 1365 N N . TYR B 1 66 ? 5.786 21.892 87.067 1.00 60.85 64 TYR B N 1
ATOM 1366 C CA . TYR B 1 66 ? 4.790 21.123 87.807 1.00 61.11 64 TYR B CA 1
ATOM 1367 C C . TYR B 1 66 ? 4.827 21.203 89.311 1.00 61.83 64 TYR B C 1
ATOM 1368 O O . TYR B 1 66 ? 3.787 21.057 89.947 1.00 62.00 64 TYR B O 1
ATOM 1377 N N . GLU B 1 67 ? 6.003 21.459 89.870 1.00 63.39 65 GLU B N 1
ATOM 1378 C CA . GLU B 1 67 ? 6.253 21.186 91.284 1.00 65.09 65 GLU B CA 1
ATOM 1379 C C . GLU B 1 67 ? 5.310 21.890 92.256 1.00 65.90 65 GLU B C 1
ATOM 1380 O O . GLU B 1 67 ? 5.141 21.448 93.405 1.00 66.47 65 GLU B O 1
ATOM 1386 N N . ASP B 1 68 ? 4.673 22.960 91.787 1.00 66.40 66 ASP B N 1
ATOM 1387 C CA . ASP B 1 68 ? 3.752 23.706 92.629 1.00 66.87 66 ASP B CA 1
ATOM 1388 C C . ASP B 1 68 ? 2.296 23.223 92.544 1.00 66.45 66 ASP B C 1
ATOM 1389 O O . ASP B 1 68 ? 1.521 23.445 93.479 1.00 66.79 66 ASP B O 1
ATOM 1394 N N . GLU B 1 69 ? 1.932 22.551 91.446 1.00 65.25 67 GLU B N 1
ATOM 1395 C CA . GLU B 1 69 ? 0.542 22.095 91.233 1.00 63.74 67 GLU B CA 1
ATOM 1396 C C . GLU B 1 69 ? 0.393 20.599 91.428 1.00 61.59 67 GLU B C 1
ATOM 1397 O O . GLU B 1 69 ? -0.653 20.147 91.879 1.00 62.15 67 GLU B O 1
ATOM 1403 N N . LYS B 1 70 ? 1.437 19.834 91.101 1.00 58.54 68 LYS B N 1
ATOM 1404 C CA . LYS B 1 70 ? 1.353 18.372 91.094 1.00 55.04 68 LYS B CA 1
ATOM 1405 C C . LYS B 1 70 ? 2.444 17.719 91.915 1.00 52.92 68 LYS B C 1
ATOM 1406 O O . LYS B 1 70 ? 3.535 18.276 92.068 1.00 52.25 68 LYS B O 1
ATOM 1412 N N . THR B 1 71 ? 2.149 16.515 92.418 1.00 50.19 69 THR B N 1
ATOM 1413 C CA . THR B 1 71 ? 3.180 15.642 92.974 1.00 46.97 69 THR B CA 1
ATOM 1414 C C . THR B 1 71 ? 4.045 15.240 91.797 1.00 45.51 69 THR B C 1
ATOM 1415 O O . THR B 1 71 ? 3.522 14.923 90.743 1.00 44.45 69 THR B O 1
ATOM 1419 N N . VAL B 1 72 ? 5.358 15.300 91.969 1.00 44.06 70 VAL B N 1
ATOM 1420 C CA . VAL B 1 72 ? 6.292 14.868 90.930 1.00 43.00 70 VAL B CA 1
ATOM 1421 C C . VAL B 1 72 ? 7.046 13.619 91.414 1.00 42.46 70 VAL B C 1
ATOM 1422 O O . VAL B 1 72 ? 7.693 13.642 92.462 1.00 41.90 70 VAL B O 1
ATOM 1426 N N . ALA B 1 73 ? 6.905 12.517 90.682 1.00 40.68 71 ALA B N 1
ATOM 1427 C CA . ALA B 1 73 ? 7.658 11.316 90.974 1.00 39.69 71 ALA B CA 1
ATOM 1428 C C . ALA B 1 73 ? 8.741 11.176 89.892 1.00 39.14 71 ALA B C 1
ATOM 1429 O O . ALA B 1 73 ? 8.443 11.269 88.694 1.00 38.20 71 ALA B O 1
ATOM 1431 N N . ILE B 1 74 ? 9.995 11.009 90.317 1.00 37.83 72 ILE B N 1
ATOM 1432 C CA . ILE B 1 74 ? 11.092 10.768 89.380 1.00 37.31 72 ILE B CA 1
ATOM 1433 C C . ILE B 1 74 ? 11.555 9.352 89.590 1.00 37.04 72 ILE B C 1
ATOM 1434 O O . ILE B 1 74 ? 11.920 8.959 90.718 1.00 37.68 72 ILE B O 1
ATOM 1439 N N . ASN B 1 75 ? 11.526 8.564 88.525 1.00 35.17 73 ASN B N 1
ATOM 1440 C CA . ASN B 1 75 ? 12.041 7.219 88.579 1.00 34.68 73 ASN B CA 1
ATOM 1441 C C . ASN B 1 75 ? 13.143 7.168 87.533 1.00 35.21 73 ASN B C 1
ATOM 1442 O O . ASN B 1 75 ? 12.989 7.728 86.439 1.00 36.04 73 ASN B O 1
ATOM 1447 N N . ALA B 1 76 ? 14.250 6.509 87.855 1.00 34.43 74 ALA B N 1
ATOM 1448 C CA . ALA B 1 76 ? 15.374 6.440 86.945 1.00 35.17 74 ALA B CA 1
ATOM 1449 C C . ALA B 1 76 ? 16.078 5.116 87.125 1.00 35.56 74 ALA B C 1
ATOM 1450 O O . ALA B 1 76 ? 16.370 4.707 88.250 1.00 35.59 74 ALA B O 1
ATOM 1452 N N . LEU B 1 77 ? 16.237 4.410 86.003 1.00 36.29 75 LEU B N 1
ATOM 1453 C CA . LEU B 1 77 ? 16.872 3.117 85.941 1.00 37.80 75 LEU B CA 1
ATOM 1454 C C . LEU B 1 77 ? 17.997 3.109 84.912 1.00 39.18 75 LEU B C 1
ATOM 1455 O O . LEU B 1 77 ? 17.768 3.341 83.714 1.00 39.53 75 LEU B O 1
ATOM 1460 N N . GLY B 1 78 ? 19.219 2.851 85.381 1.00 40.02 76 GLY B N 1
ATOM 1461 C CA . GLY B 1 78 ? 20.375 2.813 84.484 1.00 40.76 76 GLY B CA 1
ATOM 1462 C C . GLY B 1 78 ? 21.380 3.873 84.854 1.00 41.77 76 GLY B C 1
ATOM 1463 O O . GLY B 1 78 ? 21.044 4.853 85.513 1.00 42.01 76 GLY B O 1
ATOM 1464 N N . GLU B 1 79 ? 22.621 3.663 84.423 1.00 42.85 77 GLU B N 1
ATOM 1465 C CA . GLU B 1 79 ? 23.750 4.505 84.798 1.00 43.91 77 GLU B CA 1
ATOM 1466 C C . GLU B 1 79 ? 23.602 5.832 84.101 1.00 42.85 77 GLU B C 1
ATOM 1467 O O . GLU B 1 79 ? 23.726 6.899 84.703 1.00 42.74 77 GLU B O 1
ATOM 1473 N N . LEU B 1 80 ? 23.297 5.769 82.813 1.00 42.61 78 LEU B N 1
ATOM 1474 C CA . LEU B 1 80 ? 23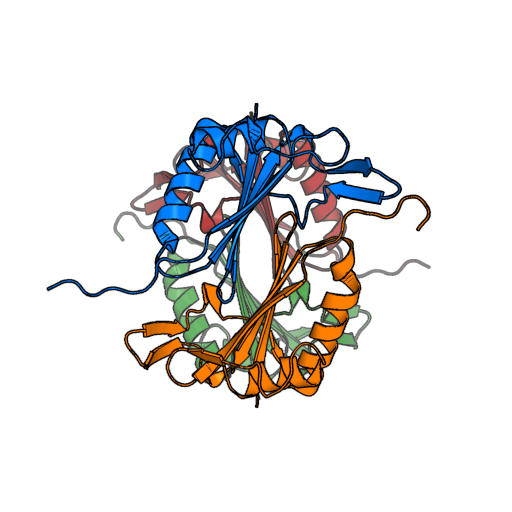.026 6.985 82.050 1.00 41.74 78 LEU B CA 1
ATOM 1475 C C . LEU B 1 80 ? 21.785 7.744 82.561 1.00 40.33 78 LEU B C 1
ATOM 1476 O O . LEU B 1 80 ? 21.821 8.960 82.734 1.00 39.89 78 LEU B O 1
ATOM 1481 N N . ALA B 1 81 ? 20.705 7.027 82.849 1.00 39.88 79 ALA B N 1
ATOM 1482 C CA . ALA B 1 81 ? 19.489 7.671 83.399 1.00 38.98 79 ALA B CA 1
ATOM 1483 C C . ALA B 1 81 ? 19.775 8.326 84.744 1.00 38.75 79 ALA B C 1
ATOM 1484 O O . ALA B 1 81 ? 19.340 9.441 85.003 1.00 38.52 79 ALA B O 1
ATOM 1486 N N . CYS B 1 82 ? 20.519 7.654 85.609 1.00 38.69 80 CYS B N 1
ATOM 1487 C CA . CYS B 1 82 ? 20.814 8.282 86.889 1.00 39.90 80 CYS B CA 1
ATOM 1488 C C . CYS B 1 82 ? 21.784 9.449 86.841 1.00 41.16 80 CYS B C 1
ATOM 1489 O O . CYS B 1 82 ? 21.659 10.353 87.680 1.00 41.89 80 CYS B O 1
ATOM 1492 N N . SER B 1 83 ? 22.710 9.483 85.869 1.00 41.79 81 SER B N 1
ATOM 1493 C CA . SER B 1 83 ? 23.514 10.718 85.643 1.00 42.49 81 SER B CA 1
ATOM 1494 C C . SER B 1 83 ? 22.689 11.870 85.133 1.00 42.44 81 SER B C 1
ATOM 1495 O O . SER B 1 83 ? 23.033 13.013 85.373 1.00 43.61 81 SER B O 1
ATOM 1498 N N . VAL B 1 84 ? 21.597 11.593 84.434 1.00 43.04 82 VAL B N 1
ATOM 1499 C CA . VAL B 1 84 ? 20.717 12.661 83.955 1.00 42.74 82 VAL B CA 1
ATOM 1500 C C . VAL B 1 84 ? 20.011 13.335 85.134 1.00 43.82 82 VAL B C 1
ATOM 1501 O O . VAL B 1 84 ? 19.855 14.568 85.178 1.00 44.02 82 VAL B O 1
ATOM 1505 N N . VAL B 1 85 ? 19.543 12.526 86.080 1.00 44.10 83 VAL B N 1
ATOM 1506 C CA . VAL B 1 85 ? 18.866 13.054 87.254 1.00 45.03 83 VAL B CA 1
ATOM 1507 C C . VAL B 1 85 ? 19.869 13.905 88.055 1.00 45.73 83 VAL B C 1
ATOM 1508 O O . VAL B 1 85 ? 19.543 15.006 88.494 1.00 45.14 83 VAL B O 1
ATOM 1512 N N . VAL B 1 86 ? 21.096 13.399 88.197 1.00 46.88 84 VAL B N 1
ATOM 1513 C CA . VAL B 1 86 ? 22.194 14.175 88.806 1.00 48.34 84 VAL B CA 1
ATOM 1514 C C . VAL B 1 86 ? 22.469 15.452 88.016 1.00 49.86 84 VAL B C 1
ATOM 1515 O O . VAL B 1 86 ? 22.510 16.539 88.592 1.00 50.14 84 VAL B O 1
ATOM 1519 N N . ASP B 1 87 ? 22.595 15.354 86.697 1.00 51.41 85 ASP B N 1
ATOM 1520 C CA . ASP B 1 87 ? 22.855 16.576 85.921 1.00 53.38 85 ASP B CA 1
ATOM 1521 C C . ASP B 1 87 ? 21.702 17.593 85.947 1.00 53.75 85 ASP B C 1
ATOM 1522 O O . ASP B 1 87 ? 21.926 18.802 85.781 1.00 54.15 85 ASP B O 1
ATOM 1527 N N . ALA B 1 88 ? 20.482 17.110 86.168 1.00 54.30 86 ALA B N 1
ATOM 1528 C CA . ALA B 1 88 ? 19.319 17.990 86.287 1.00 55.34 86 ALA B CA 1
ATOM 1529 C C . ALA B 1 88 ? 19.289 18.674 87.652 1.00 56.09 86 ALA B C 1
ATOM 1530 O O . ALA B 1 88 ? 18.461 19.550 87.885 1.00 56.26 86 ALA B O 1
ATOM 1532 N N . GLY B 1 89 ? 20.184 18.253 88.550 1.00 57.32 87 GLY B N 1
ATOM 1533 C CA . GLY B 1 89 ? 20.280 18.818 89.894 1.00 58.44 87 GLY B CA 1
ATOM 1534 C C . GLY B 1 89 ? 19.233 18.261 90.843 1.00 59.72 87 GLY B C 1
ATOM 1535 O O . GLY B 1 89 ? 18.906 18.882 91.840 1.00 60.20 87 GLY B O 1
ATOM 1536 N N . LEU B 1 90 ? 18.726 17.069 90.548 1.00 60.56 88 LEU B N 1
ATOM 1537 C CA . LEU B 1 90 ? 17.597 16.521 91.274 1.00 61.31 88 LEU B CA 1
ATOM 1538 C C . LEU B 1 90 ? 18.038 15.577 92.377 1.00 61.89 88 LEU B C 1
ATOM 1539 O O . LEU B 1 90 ? 17.291 15.336 93.334 1.00 62.42 88 LEU B O 1
ATOM 1544 N N . ALA B 1 91 ? 19.244 15.039 92.238 1.00 61.97 89 ALA B N 1
ATOM 1545 C CA . ALA B 1 91 ? 19.811 14.152 93.238 1.00 62.21 89 ALA B CA 1
ATOM 1546 C C . ALA B 1 91 ? 21.317 14.379 93.283 1.00 62.70 89 ALA B C 1
ATOM 1547 O O . ALA B 1 91 ? 21.859 15.091 92.434 1.00 62.89 89 ALA B O 1
ATOM 1549 N N . ARG B 1 92 ? 21.984 13.781 94.269 1.00 63.24 90 ARG B N 1
ATOM 1550 C CA . ARG B 1 92 ? 23.446 13.783 94.337 1.00 64.52 90 ARG B CA 1
ATOM 1551 C C . ARG B 1 92 ? 23.944 12.396 93.999 1.00 64.84 90 ARG B C 1
ATOM 1552 O O . ARG B 1 92 ? 23.241 11.416 94.237 1.00 64.45 90 ARG B O 1
ATOM 1560 N N . GLU B 1 93 ? 25.155 12.304 93.454 1.00 65.68 91 GLU B N 1
ATOM 1561 C CA . GLU B 1 93 ? 25.705 11.003 93.020 1.00 66.91 91 GLU B CA 1
ATOM 1562 C C . GLU B 1 93 ? 25.714 9.956 94.129 1.00 66.95 91 GLU B C 1
ATOM 1563 O O . GLU B 1 93 ? 25.722 8.754 93.849 1.00 67.55 91 GLU B O 1
ATOM 1569 N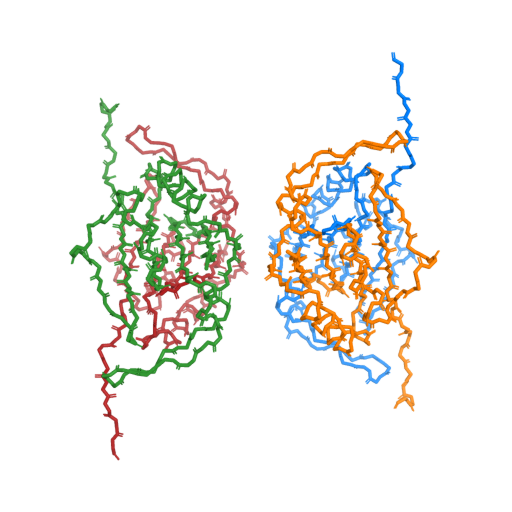 N . ASP B 1 94 ? 25.692 10.410 95.383 1.00 67.11 92 ASP B N 1
ATOM 1570 C CA . ASP B 1 94 ? 25.740 9.491 96.532 1.00 66.92 92 ASP B CA 1
ATOM 1571 C C . ASP B 1 94 ? 24.365 9.053 97.024 1.00 65.83 92 ASP B C 1
ATOM 1572 O O . ASP B 1 94 ? 24.274 8.145 97.846 1.00 66.18 92 ASP B O 1
ATOM 1577 N N . GLU B 1 95 ? 23.304 9.703 96.547 1.00 64.18 93 GLU B N 1
ATOM 1578 C CA . GLU B 1 95 ? 21.948 9.268 96.893 1.00 62.68 93 GLU B CA 1
ATOM 1579 C C . GLU B 1 95 ? 21.281 8.413 95.806 1.00 60.84 93 GLU B C 1
ATOM 1580 O O . GLU B 1 95 ? 20.080 8.098 95.889 1.00 61.09 93 GLU B O 1
ATOM 1586 N N . ILE B 1 96 ? 22.079 8.032 94.807 1.00 58.25 94 ILE B N 1
ATOM 1587 C CA . ILE B 1 96 ? 21.696 7.065 93.791 1.00 55.38 94 ILE B CA 1
ATOM 1588 C C . ILE B 1 96 ? 21.792 5.670 94.416 1.00 54.52 94 ILE B C 1
ATOM 1589 O O . ILE B 1 96 ? 22.810 5.299 94.998 1.00 53.73 94 ILE B O 1
ATOM 1594 N N . GLY B 1 97 ? 20.724 4.896 94.295 1.00 53.20 95 GLY B N 1
ATOM 1595 C CA . GLY B 1 97 ? 20.724 3.528 94.775 1.00 51.91 95 GLY B CA 1
ATOM 1596 C C . GLY B 1 97 ? 21.002 2.573 93.644 1.00 51.68 95 GLY B C 1
ATOM 1597 O O . GLY B 1 97 ? 21.583 2.947 92.629 1.00 50.82 95 GLY B O 1
ATOM 1598 N N . GLU B 1 98 ? 20.589 1.331 93.845 1.00 52.03 96 GLU B N 1
ATOM 1599 C CA . GLU B 1 98 ? 20.723 0.282 92.865 1.00 53.19 96 GLU B CA 1
ATOM 1600 C C . GLU B 1 98 ? 19.465 -0.562 92.899 1.00 53.02 96 GLU B C 1
ATOM 1601 O O . GLU B 1 98 ? 18.752 -0.583 93.899 1.00 53.14 96 GLU B O 1
ATOM 1607 N N . LEU B 1 99 ? 19.215 -1.245 91.788 1.00 52.98 97 LEU B N 1
ATOM 1608 C CA . LEU B 1 99 ? 18.142 -2.214 91.632 1.00 53.12 97 LEU B CA 1
ATOM 1609 C C . LEU B 1 99 ? 18.628 -3.123 90.518 1.00 53.08 97 LEU B C 1
ATOM 1610 O O . LEU B 1 99 ? 19.135 -2.629 89.513 1.00 53.20 97 LEU B O 1
ATOM 1615 N N . GLY B 1 100 ? 18.528 -4.433 90.715 1.00 52.98 98 GLY B N 1
ATOM 1616 C CA . GLY B 1 100 ? 19.032 -5.426 89.748 1.00 53.39 98 GLY B CA 1
ATOM 1617 C C . GLY B 1 100 ? 20.533 -5.382 89.441 1.00 53.37 98 GLY B C 1
ATOM 1618 O O . GLY B 1 100 ? 20.994 -5.961 88.445 1.00 53.31 98 GLY B O 1
ATOM 1619 N N . GLY B 1 101 ? 21.302 -4.699 90.289 1.00 52.72 99 GLY B N 1
ATOM 1620 C CA . GLY B 1 101 ? 22.732 -4.523 90.025 1.00 51.66 99 GLY B CA 1
ATOM 1621 C C . GLY B 1 101 ? 22.979 -3.365 89.086 1.00 50.59 99 GLY B C 1
ATOM 1622 O O . GLY B 1 101 ? 24.041 -3.260 88.480 1.00 51.54 99 GLY B O 1
ATOM 1623 N N . VAL B 1 102 ? 21.997 -2.474 88.992 1.00 48.92 100 VAL B N 1
ATOM 1624 C CA . VAL B 1 102 ? 22.015 -1.365 88.051 1.00 47.07 100 VAL B CA 1
ATOM 1625 C C . VAL B 1 102 ? 21.619 -0.139 88.851 1.00 45.35 100 VAL B C 1
ATOM 1626 O O . VAL B 1 102 ? 20.774 -0.264 89.716 1.00 45.44 100 VAL B O 1
ATOM 1630 N N . PRO B 1 103 ? 22.229 1.039 88.582 1.00 44.07 101 PRO B N 1
ATOM 1631 C CA . PRO B 1 103 ? 21.854 2.234 89.361 1.00 43.51 101 PRO B CA 1
ATOM 1632 C C . PRO B 1 103 ? 20.350 2.561 89.253 1.00 43.17 101 PRO B C 1
ATOM 1633 O O . PRO B 1 103 ? 19.727 2.308 88.212 1.00 42.44 101 PRO B O 1
ATOM 1637 N N . HIS B 1 104 ? 19.783 3.111 90.326 1.00 42.38 102 HIS B N 1
ATOM 1638 C CA . HIS B 1 104 ? 18.348 3.355 90.388 1.00 41.87 102 HIS B CA 1
ATOM 1639 C C . HIS B 1 104 ? 18.034 4.508 91.319 1.00 41.67 102 HIS B C 1
ATOM 1640 O O . HIS B 1 104 ? 18.635 4.673 92.376 1.00 41.62 102 HIS B O 1
ATOM 1647 N N . VAL B 1 105 ? 17.093 5.327 90.911 1.00 40.53 103 VAL B N 1
ATOM 1648 C CA . VAL B 1 105 ? 16.662 6.374 91.766 1.00 41.07 103 VAL B CA 1
ATOM 1649 C C . VAL B 1 105 ? 15.141 6.508 91.687 1.00 40.45 103 VAL B C 1
ATOM 1650 O O . VAL B 1 105 ? 14.548 6.395 90.623 1.00 38.88 103 VAL B O 1
ATOM 1654 N N . GLN B 1 106 ? 14.529 6.694 92.848 1.00 40.48 104 GLN B N 1
ATOM 1655 C CA . GLN B 1 106 ? 13.091 6.785 92.991 1.00 41.32 104 GLN B CA 1
ATOM 1656 C C . GLN B 1 106 ? 12.817 7.846 94.048 1.00 42.40 104 GLN B C 1
ATOM 1657 O O . GLN B 1 106 ? 13.054 7.616 95.247 1.00 42.81 104 GLN B O 1
ATOM 1663 N N . MET B 1 107 ? 12.306 8.985 93.580 1.00 42.95 105 MET B N 1
ATOM 1664 C CA . MET B 1 107 ? 12.200 10.229 94.326 1.00 43.85 105 MET B CA 1
ATOM 1665 C C . MET B 1 107 ? 10.812 10.819 94.150 1.00 44.79 105 MET B C 1
ATOM 1666 O O . MET B 1 107 ? 10.188 10.649 93.089 1.00 44.37 105 MET B O 1
ATOM 1671 N N . TYR B 1 108 ? 10.391 11.586 95.152 1.00 45.14 106 TYR B N 1
ATOM 1672 C CA . TYR B 1 108 ? 9.196 12.418 95.086 1.00 46.26 106 TYR B CA 1
ATOM 1673 C C . TYR B 1 108 ? 9.467 13.882 95.368 1.00 47.10 106 TYR B C 1
ATOM 1674 O O . TYR B 1 108 ? 10.329 14.239 96.187 1.00 47.98 106 TYR B O 1
ATOM 1683 N N . ILE B 1 109 ? 8.740 14.735 94.665 1.00 47.55 107 ILE B N 1
ATOM 1684 C CA . ILE B 1 109 ? 8.632 16.126 95.055 1.00 48.09 107 ILE B CA 1
ATOM 1685 C C . ILE B 1 109 ? 7.176 16.327 95.466 1.00 48.61 107 ILE B C 1
ATOM 1686 O O . ILE B 1 109 ? 6.274 16.426 94.621 1.00 48.04 107 ILE B O 1
ATOM 1691 N N . LEU B 1 110 ? 6.960 16.313 96.781 1.00 49.16 108 LEU B N 1
ATOM 1692 C CA . LEU B 1 110 ? 5.628 16.391 97.338 1.00 50.38 108 LEU B CA 1
ATOM 1693 C C . LEU B 1 110 ? 5.258 17.840 97.599 1.00 51.28 108 LEU B C 1
ATOM 1694 O O . LEU B 1 110 ? 6.111 18.640 97.998 1.00 52.19 108 LEU B O 1
ATOM 1699 N N . PRO B 1 111 ? 3.995 18.198 97.320 1.00 51.74 109 PRO B N 1
ATOM 1700 C CA . PRO B 1 111 ? 3.573 19.583 97.419 1.00 52.29 109 PRO B CA 1
ATOM 1701 C C . PRO B 1 111 ? 3.243 20.077 98.831 1.00 52.35 109 PRO B C 1
ATOM 1702 O O . PRO B 1 111 ? 2.681 19.337 99.652 1.00 52.76 109 PRO B O 1
ATOM 1706 N N . ARG B 1 112 ? 3.563 21.348 99.057 1.00 52.15 110 ARG B N 1
ATOM 1707 C CA . ARG B 1 112 ? 3.264 22.075 100.283 1.00 52.02 110 ARG B CA 1
ATOM 1708 C C . ARG B 1 112 ? 1.856 22.625 100.297 1.00 52.07 110 ARG B C 1
ATOM 1709 O O . ARG B 1 112 ? 1.332 22.987 99.264 1.00 51.50 110 ARG B O 1
ATOM 1717 N N . GLU B 1 113 ? 1.255 22.696 101.480 1.00 52.24 111 GLU B N 1
ATOM 1718 C CA . GLU B 1 113 ? 0.059 23.500 101.718 1.00 53.05 111 GLU B CA 1
ATOM 1719 C C . GLU B 1 113 ? 0.263 24.859 101.008 1.00 52.55 111 GLU B C 1
ATOM 1720 O O . GLU B 1 113 ? 1.400 25.341 100.883 1.00 52.98 111 GLU B O 1
ATOM 1726 N N . PRO B 1 114 ? -0.816 25.485 100.506 1.00 52.42 112 PRO B N 1
ATOM 1727 C CA . PRO B 1 114 ? -0.523 26.762 99.829 1.00 51.33 112 PRO B CA 1
ATOM 1728 C C . PRO B 1 114 ? -0.520 27.975 100.783 1.00 49.90 112 PRO B C 1
ATOM 1729 O O . PRO B 1 114 ? -1.230 28.000 101.788 1.00 48.74 112 PRO B O 1
ATOM 1733 N N . PHE B 1 115 ? 0.304 28.957 100.443 1.00 48.87 113 PHE B N 1
ATOM 1734 C CA . PHE B 1 115 ? 0.471 30.178 101.214 1.00 48.47 113 PHE B CA 1
ATOM 1735 C C . PHE B 1 115 ? -0.424 31.313 100.638 1.00 48.67 113 PHE B C 1
ATOM 1736 O O . PHE B 1 115 ? -0.075 31.954 99.658 1.00 47.73 113 PHE B O 1
ATOM 1744 N N . LEU B 1 116 ? -1.576 31.539 101.269 1.00 49.50 114 LEU B N 1
ATOM 1745 C CA . LEU B 1 116 ? -2.552 32.545 100.821 1.00 50.67 114 LEU B CA 1
ATOM 1746 C C . LEU B 1 116 ? -1.965 33.954 100.661 1.00 50.77 114 LEU B C 1
ATOM 1747 O O . LEU B 1 116 ? -2.316 34.682 99.721 1.00 50.36 114 LEU B O 1
ATOM 1752 N N . GLU B 1 117 ? -1.089 34.342 101.588 1.00 50.58 115 GLU B N 1
ATOM 1753 C CA . GLU B 1 117 ? -0.401 35.608 101.476 1.00 50.32 115 GLU B CA 1
ATOM 1754 C C . GLU B 1 117 ? 0.824 35.463 100.574 1.00 50.65 115 GLU B C 1
ATOM 1755 O O . GLU B 1 117 ? 1.685 36.323 100.573 1.00 51.11 115 GLU B O 1
ATOM 1761 N N . GLY B 1 118 ? 0.900 34.373 99.804 1.00 50.90 116 GLY B N 1
ATOM 1762 C CA . GLY B 1 118 ? 2.125 34.019 99.065 1.00 52.00 116 GLY B CA 1
ATOM 1763 C C . GLY B 1 118 ? 2.245 34.539 97.645 1.00 52.14 116 GLY B C 1
ATOM 1764 O O . GLY B 1 118 ? 1.583 35.513 97.300 1.00 52.54 116 GLY B O 1
ATOM 1765 N N . ALA C 1 4 ? 20.094 7.479 61.044 1.00 44.57 2 ALA C N 1
ATOM 1766 C CA . ALA C 1 4 ? 20.274 6.015 61.353 1.00 44.38 2 ALA C CA 1
ATOM 1767 C C . ALA C 1 4 ? 19.073 5.397 62.083 1.00 43.57 2 ALA C C 1
ATOM 1768 O O . ALA C 1 4 ? 18.958 4.182 62.153 1.00 43.78 2 ALA C O 1
ATOM 1770 N N . ARG C 1 5 ? 18.196 6.234 62.616 1.00 42.92 3 ARG C N 1
ATOM 1771 C CA . ARG C 1 5 ? 17.039 5.770 63.400 1.00 43.06 3 ARG C CA 1
ATOM 1772 C C . ARG C 1 5 ? 15.701 6.235 62.782 1.00 42.81 3 ARG C C 1
ATOM 1773 O O . ARG C 1 5 ? 15.582 7.369 62.333 1.00 41.78 3 ARG C O 1
ATOM 1781 N N . VAL C 1 6 ? 14.686 5.374 62.848 1.00 43.01 4 VAL C N 1
ATOM 1782 C CA . VAL C 1 6 ? 13.311 5.765 62.501 1.00 43.47 4 VAL C CA 1
ATOM 1783 C C . VAL C 1 6 ? 12.400 5.660 63.722 1.00 42.53 4 VAL C C 1
ATOM 1784 O O . VAL C 1 6 ? 12.462 4.704 64.502 1.00 42.39 4 VAL C O 1
ATOM 1788 N N . LEU C 1 7 ? 11.548 6.657 63.878 1.00 42.22 5 LEU C N 1
ATOM 1789 C CA . LEU C 1 7 ? 10.464 6.601 64.867 1.00 41.53 5 LEU C CA 1
ATOM 1790 C C . LEU C 1 7 ? 9.328 5.758 64.353 1.00 41.96 5 LEU C C 1
ATOM 1791 O O . LEU C 1 7 ? 8.783 6.029 63.269 1.00 42.56 5 LEU C O 1
ATOM 1796 N N . LEU C 1 8 ? 8.991 4.712 65.099 1.00 41.50 6 LEU C N 1
ATOM 1797 C CA . LEU C 1 8 ? 7.793 3.940 64.810 1.00 41.34 6 LEU C CA 1
ATOM 1798 C C . LEU C 1 8 ? 6.729 4.096 65.889 1.00 42.09 6 LEU C C 1
ATOM 1799 O O . LEU C 1 8 ? 6.957 3.788 67.071 1.00 40.83 6 LEU C O 1
ATOM 1804 N N . ASN C 1 9 ? 5.564 4.560 65.444 1.00 42.23 7 ASN C N 1
ATOM 1805 C CA . ASN C 1 9 ? 4.397 4.711 66.294 1.00 42.78 7 ASN C CA 1
ATOM 1806 C C . ASN C 1 9 ? 3.287 3.808 65.790 1.00 42.88 7 ASN C C 1
ATOM 1807 O O . ASN C 1 9 ? 2.818 3.946 64.652 1.00 42.48 7 ASN C O 1
ATOM 1812 N N . ILE C 1 10 ? 2.883 2.871 66.639 1.00 42.99 8 ILE C N 1
ATOM 1813 C CA . ILE C 1 10 ? 1.762 1.994 66.359 1.00 42.48 8 ILE C CA 1
ATOM 1814 C C . ILE C 1 10 ? 0.628 2.285 67.335 1.00 43.80 8 ILE C C 1
ATOM 1815 O O . ILE C 1 10 ? 0.806 2.210 68.573 1.00 43.74 8 ILE C O 1
ATOM 1820 N N . HIS C 1 11 ? -0.536 2.638 66.791 1.00 43.17 9 HIS C N 1
ATOM 1821 C CA . HIS C 1 11 ? -1.689 2.845 67.643 1.00 43.22 9 HIS C CA 1
ATOM 1822 C C . HIS C 1 11 ? -2.985 2.317 67.052 1.00 42.20 9 HIS C C 1
ATOM 1823 O O . HIS C 1 11 ? -3.288 2.607 65.891 1.00 41.94 9 HIS C O 1
ATOM 1830 N N . GLY C 1 12 ? -3.739 1.566 67.863 1.00 41.09 10 GLY C N 1
ATOM 1831 C CA . GLY C 1 12 ? -5.096 1.123 67.525 1.00 41.13 10 GLY C CA 1
ATOM 1832 C C . GLY C 1 12 ? -6.227 1.971 68.133 1.00 41.55 10 GLY C C 1
ATOM 1833 O O . GLY C 1 12 ? -6.205 2.286 69.332 1.00 40.24 10 GLY C O 1
ATOM 1834 N N . THR C 1 13 ? -7.206 2.342 67.289 1.00 41.70 11 THR C N 1
ATOM 1835 C CA . THR C 1 13 ? -8.387 3.132 67.676 1.00 41.78 11 THR C CA 1
ATOM 1836 C C . THR C 1 13 ? -9.628 2.549 66.951 1.00 42.38 11 THR C C 1
ATOM 1837 O O . THR C 1 13 ? -9.764 2.672 65.724 1.00 42.68 11 THR C O 1
ATOM 1841 N N . GLY C 1 14 ? -10.534 1.921 67.686 1.00 42.41 12 GLY C N 1
ATOM 1842 C CA . GLY C 1 14 ? -11.706 1.303 67.061 1.00 42.90 12 GLY C CA 1
ATOM 1843 C C . GLY C 1 14 ? -11.346 0.219 66.068 1.00 42.87 12 GLY C C 1
ATOM 1844 O O . GLY C 1 14 ? -10.717 -0.768 66.432 1.00 42.93 12 GLY C O 1
ATOM 1845 N N . ASP C 1 15 ? -11.722 0.433 64.808 1.00 43.33 13 ASP C N 1
ATOM 1846 C CA . ASP C 1 15 ? -11.476 -0.491 63.670 1.00 43.52 13 ASP C CA 1
ATOM 1847 C C . ASP C 1 15 ? -10.104 -0.432 63.057 1.00 42.72 13 ASP C C 1
ATOM 1848 O O . ASP C 1 15 ? -9.820 -1.230 62.165 1.00 43.46 13 ASP C O 1
ATOM 1853 N N . THR C 1 16 ? -9.313 0.562 63.443 1.00 41.11 14 THR C N 1
ATOM 1854 C CA . THR C 1 16 ? -8.158 0.994 62.669 1.00 40.39 14 THR C CA 1
ATOM 1855 C C . THR C 1 16 ? -6.847 0.912 63.475 1.00 39.57 14 THR C C 1
ATOM 1856 O O . THR C 1 16 ? -6.816 1.272 64.664 1.00 40.45 14 THR C O 1
ATOM 1860 N N . VAL C 1 17 ? -5.782 0.455 62.824 1.00 38.39 15 VAL C N 1
ATOM 1861 C CA . VAL C 1 17 ? -4.428 0.490 63.396 1.00 37.16 15 VAL C CA 1
ATOM 1862 C C . VAL C 1 17 ? -3.586 1.401 62.496 1.00 37.46 15 VAL C C 1
ATOM 1863 O O . VAL C 1 17 ? -3.513 1.205 61.276 1.00 37.23 15 VAL C O 1
ATOM 1867 N N . VAL C 1 18 ? -2.977 2.413 63.078 1.00 36.89 16 VAL C N 1
ATOM 1868 C CA . VAL C 1 18 ? -2.096 3.279 62.312 1.00 36.61 16 VAL C CA 1
ATOM 1869 C C . VAL C 1 18 ? -0.640 2.954 62.653 1.00 37.27 16 VAL C C 1
ATOM 1870 O O . VAL C 1 18 ? -0.215 2.999 63.834 1.00 35.25 16 VAL C O 1
ATOM 1874 N N . LEU C 1 19 ? 0.103 2.632 61.596 1.00 37.67 17 LEU C N 1
ATOM 1875 C CA . LEU C 1 19 ? 1.535 2.448 61.695 1.00 39.04 17 LEU C CA 1
ATOM 1876 C C . LEU C 1 19 ? 2.181 3.657 61.035 1.00 39.26 17 LEU C C 1
ATOM 1877 O O . LEU C 1 19 ? 2.101 3.841 59.792 1.00 39.74 17 LEU C O 1
ATOM 1882 N N . ALA C 1 20 ? 2.776 4.498 61.878 1.00 38.05 18 ALA C N 1
ATOM 1883 C CA . ALA C 1 20 ? 3.427 5.724 61.447 1.00 38.07 18 ALA C CA 1
ATOM 1884 C C . ALA C 1 20 ? 4.941 5.688 61.714 1.00 38.91 18 ALA C C 1
ATOM 1885 O O . ALA C 1 20 ? 5.409 5.273 62.786 1.00 38.85 18 ALA C O 1
ATOM 1887 N N . LEU C 1 21 ? 5.685 6.132 60.709 1.00 39.30 19 LEU C N 1
ATOM 1888 C CA . LEU C 1 21 ? 7.121 6.129 60.704 1.00 39.67 19 LEU C CA 1
ATOM 1889 C C . LEU C 1 21 ? 7.589 7.463 60.236 1.00 40.46 19 LEU C C 1
ATOM 1890 O O . LEU C 1 21 ? 7.006 8.063 59.334 1.00 40.60 19 LEU C O 1
ATOM 1895 N N . CYS C 1 22 ? 8.682 7.893 60.841 1.00 41.77 20 CYS C N 1
ATOM 1896 C CA . CYS C 1 22 ? 9.293 9.160 60.562 1.00 42.10 20 CYS C CA 1
ATOM 1897 C C . CYS C 1 22 ? 10.793 9.025 60.856 1.00 42.70 20 CYS C C 1
ATOM 1898 O O . CYS C 1 22 ? 11.187 8.470 61.913 1.00 41.14 20 CYS C O 1
ATOM 1901 N N . ASP C 1 23 ? 11.629 9.486 59.915 1.00 43.11 21 ASP C N 1
ATOM 1902 C CA . ASP C 1 23 ? 13.072 9.630 60.170 1.00 43.52 21 ASP C CA 1
ATOM 1903 C C . ASP C 1 23 ? 13.259 10.441 61.448 1.00 43.43 21 ASP C C 1
ATOM 1904 O O . ASP C 1 23 ? 12.670 11.509 61.599 1.00 43.26 21 ASP C O 1
ATOM 1909 N N . GLU C 1 24 ? 14.057 9.930 62.377 1.00 44.59 22 GLU C N 1
ATOM 1910 C CA . GLU C 1 24 ? 14.233 10.605 63.675 1.00 45.99 22 GLU C CA 1
ATOM 1911 C C . GLU C 1 24 ? 14.768 12.021 63.485 1.00 47.37 22 GLU C C 1
ATOM 1912 O O . GLU C 1 24 ? 14.326 12.962 64.168 1.00 47.29 22 GLU C O 1
ATOM 1918 N N . ASP C 1 25 ? 15.667 12.175 62.511 1.00 49.82 23 ASP C N 1
ATOM 1919 C CA . ASP C 1 25 ? 16.274 13.481 62.165 1.00 52.80 23 ASP C CA 1
ATOM 1920 C C . ASP C 1 25 ? 15.303 14.558 61.642 1.00 54.02 23 ASP C C 1
ATOM 1921 O O . ASP C 1 25 ? 15.683 15.734 61.540 1.00 54.72 23 ASP C O 1
ATOM 1926 N N . LEU C 1 26 ? 14.076 14.165 61.289 1.00 55.13 24 LEU C N 1
ATOM 1927 C CA . LEU C 1 26 ? 13.063 15.105 60.778 1.00 56.78 24 LEU C CA 1
ATOM 1928 C C . LEU C 1 26 ? 12.215 15.788 61.861 1.00 58.48 24 LEU C C 1
ATOM 1929 O O . LEU C 1 26 ? 11.585 16.808 61.598 1.00 59.12 24 LEU C O 1
ATOM 1934 N N . LEU C 1 27 ? 12.207 15.249 63.077 1.00 60.58 25 LEU C N 1
ATOM 1935 C CA . LEU C 1 27 ? 11.201 15.630 64.075 1.00 62.12 25 LEU C CA 1
ATOM 1936 C C . LEU C 1 27 ? 11.342 17.080 64.542 1.00 63.76 25 LEU C C 1
ATOM 1937 O O . LEU C 1 27 ? 12.457 17.562 64.797 1.00 63.83 25 LEU C O 1
ATOM 1942 N N . GLY C 1 28 ? 10.198 17.770 64.615 1.00 65.55 26 GLY C N 1
ATOM 1943 C CA . GLY C 1 28 ? 10.142 19.193 64.981 1.00 67.66 26 GLY C CA 1
ATOM 1944 C C . GLY C 1 28 ? 10.251 20.153 63.799 1.00 69.25 26 GLY C C 1
ATOM 1945 O O . GLY C 1 28 ? 9.842 21.314 63.898 1.00 68.83 26 GLY C O 1
ATOM 1946 N N . VAL C 1 29 ? 10.779 19.651 62.679 1.00 70.67 27 VAL C N 1
ATOM 1947 C CA . VAL C 1 29 ? 11.167 20.484 61.536 1.00 72.46 27 VAL C CA 1
ATOM 1948 C C . VAL C 1 29 ? 9.992 21.151 60.799 1.00 73.67 27 VAL C C 1
ATOM 1949 O O . VAL C 1 29 ? 8.875 20.626 60.801 1.00 74.30 27 VAL C O 1
ATOM 1953 N N . GLU C 1 30 ? 10.261 22.324 60.216 1.00 74.92 28 GLU C N 1
ATOM 1954 C CA . GLU C 1 30 ? 9.292 23.098 59.437 1.00 76.17 28 GLU C CA 1
ATOM 1955 C C . GLU C 1 30 ? 9.565 22.867 57.943 1.00 76.35 28 GLU C C 1
ATOM 1956 O O . GLU C 1 30 ? 10.574 23.349 57.409 1.00 76.70 28 GLU C O 1
ATOM 1962 N N . LEU C 1 31 ? 8.690 22.110 57.277 1.00 76.52 29 LEU C N 1
ATOM 1963 C CA . LEU C 1 31 ? 8.849 21.801 55.843 1.00 76.70 29 LEU C CA 1
ATOM 1964 C C . LEU C 1 31 ? 7.953 22.638 54.907 1.00 76.91 29 LEU C C 1
ATOM 1965 O O . LEU C 1 31 ? 6.749 22.778 55.138 1.00 76.71 29 LEU C O 1
ATOM 1970 N N . LYS C 1 32 ? 8.554 23.176 53.847 1.00 77.32 30 LYS C N 1
ATOM 1971 C CA . LYS C 1 32 ? 7.850 24.018 52.874 1.00 77.80 30 LYS C CA 1
ATOM 1972 C C . LYS C 1 32 ? 8.288 23.650 51.460 1.00 78.05 30 LYS C C 1
ATOM 1973 O O . LYS C 1 32 ? 9.480 23.656 51.143 1.00 78.16 30 LYS C O 1
ATOM 1979 N N . TYR C 1 33 ? 7.317 23.342 50.610 1.00 78.40 31 TYR C N 1
ATOM 1980 C CA . TYR C 1 33 ? 7.582 22.866 49.255 1.00 78.82 31 TYR C CA 1
ATOM 1981 C C . TYR C 1 33 ? 6.296 22.865 48.421 1.00 78.71 31 TYR C C 1
ATOM 1982 O O . TYR C 1 33 ? 5.277 22.285 48.820 1.00 78.45 31 TYR C O 1
ATOM 1991 N N . LYS C 1 34 ? 6.364 23.523 47.264 1.00 78.59 32 LYS C N 1
ATOM 1992 C CA . LYS C 1 34 ? 5.224 23.672 46.353 1.00 78.33 32 LYS C CA 1
ATOM 1993 C C . LYS C 1 34 ? 3.922 24.097 47.059 1.00 78.34 32 LYS C C 1
ATOM 1994 O O . LYS C 1 34 ? 2.871 23.476 46.873 1.00 78.36 32 LYS C O 1
ATOM 2000 N N . GLY C 1 35 ? 4.019 25.142 47.881 1.00 78.22 33 GLY C N 1
ATOM 2001 C CA . GLY C 1 35 ? 2.846 25.793 48.463 1.00 78.60 33 GLY C CA 1
ATOM 2002 C C . GLY C 1 35 ? 2.206 25.192 49.705 1.00 78.88 33 GLY C C 1
ATOM 2003 O O . GLY C 1 35 ? 1.181 25.688 50.167 1.00 78.79 33 GLY C O 1
ATOM 2004 N N . ARG C 1 36 ? 2.793 24.127 50.249 1.00 79.29 34 ARG C N 1
ATOM 2005 C CA . ARG C 1 36 ? 2.322 23.557 51.523 1.00 79.62 34 ARG C CA 1
ATOM 2006 C C . ARG C 1 36 ? 3.351 23.637 52.646 1.00 79.58 34 ARG C C 1
ATOM 2007 O O . ARG C 1 36 ? 4.516 23.261 52.471 1.00 79.18 34 ARG C O 1
ATOM 2015 N N . THR C 1 37 ? 2.902 24.139 53.795 1.00 79.71 35 THR C N 1
ATOM 2016 C CA . THR C 1 37 ? 3.710 24.127 55.010 1.00 79.73 35 THR C CA 1
ATOM 2017 C C . THR C 1 37 ? 3.314 22.896 55.822 1.00 79.63 35 THR C C 1
ATOM 2018 O O . THR C 1 37 ? 2.140 22.728 56.174 1.00 79.64 35 THR C O 1
ATOM 2022 N N . LEU C 1 38 ? 4.292 22.036 56.105 1.00 79.30 36 LEU C N 1
ATOM 2023 C CA . LEU C 1 38 ? 4.054 20.842 56.909 1.00 78.80 36 LEU C CA 1
ATOM 2024 C C . LEU C 1 38 ? 4.777 20.949 58.235 1.00 78.32 36 LEU C C 1
ATOM 2025 O O . LEU C 1 38 ? 5.947 21.336 58.295 1.00 78.15 36 LEU C O 1
ATOM 2030 N N . HIS C 1 39 ? 4.065 20.590 59.296 1.00 77.86 37 HIS C N 1
ATOM 2031 C CA . HIS C 1 39 ? 4.593 20.712 60.646 1.00 77.38 37 HIS C CA 1
ATOM 2032 C C . HIS C 1 39 ? 4.902 19.334 61.227 1.00 76.08 37 HIS C C 1
ATOM 2033 O O . HIS C 1 39 ? 3.985 18.589 61.590 1.00 75.84 37 HIS C O 1
ATOM 2040 N N . ILE C 1 40 ? 6.196 18.997 61.289 1.00 74.63 38 ILE C N 1
ATOM 2041 C CA . ILE C 1 40 ? 6.650 17.723 61.876 1.00 73.07 38 ILE C CA 1
ATOM 2042 C C . ILE C 1 40 ? 6.551 17.774 63.410 1.00 71.67 38 ILE C C 1
ATOM 2043 O O . ILE C 1 40 ? 7.550 17.644 64.132 1.00 71.58 38 ILE C O 1
ATOM 2048 N N . SER C 1 41 ? 5.313 17.977 63.874 1.00 69.91 39 SER C N 1
ATOM 2049 C CA . SER C 1 41 ? 4.952 18.061 65.291 1.00 67.62 39 SER C CA 1
ATOM 2050 C C . SER C 1 41 ? 5.091 16.696 65.951 1.00 65.88 39 SER C C 1
ATOM 2051 O O . SER C 1 41 ? 4.866 15.667 65.323 1.00 65.30 39 SER C O 1
ATOM 2054 N N . GLU C 1 42 ? 5.443 16.673 67.224 1.00 64.08 40 GLU C N 1
ATOM 2055 C CA . GLU C 1 42 ? 5.610 15.369 67.849 1.00 62.61 40 GLU C CA 1
ATOM 2056 C C . GLU C 1 42 ? 4.383 14.664 68.440 1.00 60.54 40 GLU C C 1
ATOM 2057 O O . GLU C 1 42 ? 4.467 13.470 68.736 1.00 60.76 40 GLU C O 1
ATOM 2063 N N . PRO C 1 43 ? 3.233 15.370 68.584 1.00 58.24 41 PRO C N 1
ATOM 2064 C CA . PRO C 1 43 ? 2.056 14.544 68.856 1.00 56.49 41 PRO C CA 1
ATOM 2065 C C . PRO C 1 43 ? 1.814 13.562 67.694 1.00 55.21 41 PRO C C 1
ATOM 2066 O O . PRO C 1 43 ? 1.585 12.376 67.919 1.00 54.68 41 PRO C O 1
ATOM 2070 N N . PHE C 1 44 ? 1.914 14.051 66.460 1.00 53.49 42 PHE C N 1
ATOM 2071 C CA . PHE C 1 44 ? 1.701 13.216 65.296 1.00 52.27 42 PHE C CA 1
ATOM 2072 C C . PHE C 1 44 ? 2.902 12.359 64.921 1.00 53.03 42 PHE C C 1
ATOM 2073 O O . PHE C 1 44 ? 2.732 11.203 64.539 1.00 53.25 42 PHE C O 1
ATOM 2081 N N . TYR C 1 45 ? 4.104 12.918 65.037 1.00 53.54 43 TYR C N 1
ATOM 2082 C CA . TYR C 1 45 ? 5.310 12.248 64.543 1.00 54.14 43 TYR C CA 1
ATOM 2083 C C . TYR C 1 45 ? 6.207 11.565 65.605 1.00 53.90 43 TYR C C 1
ATOM 2084 O O . TYR C 1 45 ? 7.189 10.906 65.261 1.00 54.69 43 TYR C O 1
ATOM 2093 N N . SER C 1 46 ? 5.866 11.685 66.884 1.00 53.57 44 SER C N 1
ATOM 2094 C CA . SER C 1 46 ? 6.550 10.920 67.946 1.00 52.79 44 SER C CA 1
ATOM 2095 C C . SER C 1 46 ? 6.522 9.432 67.644 1.00 51.42 44 SER C C 1
ATOM 2096 O O . SER C 1 46 ? 5.799 8.994 66.745 1.00 52.77 44 SER C O 1
ATOM 2099 N N . GLY C 1 47 ? 7.333 8.659 68.358 1.00 49.49 45 GLY C N 1
ATOM 2100 C CA . GLY C 1 47 ? 7.458 7.225 68.130 1.00 46.12 45 GLY C CA 1
ATOM 2101 C C . GLY C 1 47 ? 8.623 6.632 68.906 1.00 44.96 45 GLY C C 1
ATOM 2102 O O . GLY C 1 47 ? 9.448 7.360 69.448 1.00 44.38 45 GLY C O 1
ATOM 2103 N N . LYS C 1 48 ? 8.682 5.309 68.961 1.00 43.20 46 LYS C N 1
ATOM 2104 C CA . LYS C 1 48 ? 9.835 4.604 69.483 1.00 42.92 46 LYS C CA 1
ATOM 2105 C C . LYS C 1 48 ? 10.996 4.581 68.457 1.00 42.17 46 LYS C C 1
ATOM 2106 O O . LYS C 1 48 ? 10.817 4.179 67.310 1.00 40.42 46 LYS C O 1
ATOM 2112 N N . SER C 1 49 ? 12.171 5.037 68.883 1.00 41.53 47 SER C N 1
ATOM 2113 C CA . SER C 1 49 ? 13.330 5.101 68.016 1.00 41.19 47 SER C CA 1
ATOM 2114 C C . SER C 1 49 ? 13.940 3.719 67.834 1.00 42.11 47 SER C C 1
ATOM 2115 O O . SER C 1 49 ? 14.205 2.987 68.815 1.00 41.64 47 SER C O 1
ATOM 2118 N N . MET C 1 50 ? 14.073 3.311 66.567 1.00 42.85 48 MET C N 1
ATOM 2119 C CA . MET C 1 50 ? 14.647 1.992 66.253 1.00 43.15 48 MET C CA 1
ATOM 2120 C C . MET C 1 50 ? 15.449 1.966 64.950 1.00 44.07 48 MET C C 1
ATOM 2121 O O . MET C 1 50 ? 15.373 2.890 64.125 1.00 42.99 48 MET C O 1
ATOM 2126 N N . GLU C 1 51 ? 16.245 0.916 64.811 1.00 45.83 49 GLU C N 1
ATOM 2127 C CA . GLU C 1 51 ? 17.030 0.656 63.613 1.00 48.53 49 GLU C CA 1
ATOM 2128 C C . GLU C 1 51 ? 16.028 0.205 62.549 1.00 48.63 49 GLU C C 1
ATOM 2129 O O . GLU C 1 51 ? 15.047 -0.476 62.889 1.00 47.99 49 GLU C O 1
ATOM 2135 N N . PRO C 1 52 ? 16.232 0.641 61.276 1.00 49.47 50 PRO C N 1
ATOM 2136 C CA . PRO C 1 52 ? 15.287 0.421 60.172 1.00 49.67 50 PRO C CA 1
ATOM 2137 C C . PRO C 1 52 ? 14.914 -1.046 60.078 1.00 50.51 50 PRO C C 1
ATOM 2138 O O . PRO C 1 52 ? 13.754 -1.396 59.928 1.00 49.64 50 PRO C O 1
ATOM 2142 N N . ASP C 1 53 ? 15.922 -1.894 60.210 1.00 51.89 51 ASP C N 1
ATOM 2143 C CA . ASP C 1 53 ? 15.760 -3.324 60.192 1.00 53.16 51 ASP C CA 1
ATOM 2144 C C . ASP C 1 53 ? 14.757 -3.859 61.203 1.00 52.76 51 ASP C C 1
ATOM 2145 O O . ASP C 1 53 ? 13.991 -4.765 60.904 1.00 52.96 51 ASP C O 1
ATOM 2150 N N . ARG C 1 54 ? 14.785 -3.329 62.417 1.00 52.47 52 ARG C N 1
ATOM 2151 C CA . ARG C 1 54 ? 13.849 -3.754 63.447 1.00 53.31 52 ARG C CA 1
ATOM 2152 C C . ARG C 1 54 ? 12.443 -3.178 63.166 1.00 51.79 52 ARG C C 1
ATOM 2153 O O . ARG C 1 54 ? 11.421 -3.826 63.426 1.00 51.46 52 ARG C O 1
ATOM 2161 N N . ALA C 1 55 ? 12.414 -1.961 62.636 1.00 50.70 53 ALA C N 1
ATOM 2162 C CA . ALA C 1 55 ? 11.175 -1.282 62.298 1.00 50.05 53 ALA C CA 1
ATOM 2163 C C . ALA C 1 55 ? 10.430 -2.078 61.220 1.00 50.19 53 ALA C C 1
ATOM 2164 O O . ALA C 1 55 ? 9.234 -2.345 61.358 1.00 49.30 53 ALA C O 1
ATOM 2166 N N . ALA C 1 56 ? 11.155 -2.494 60.174 1.00 50.14 54 ALA C N 1
ATOM 2167 C CA . ALA C 1 56 ? 10.568 -3.312 59.100 1.00 50.49 54 ALA C CA 1
ATOM 2168 C C . ALA C 1 56 ? 9.914 -4.578 59.634 1.00 50.85 54 ALA C C 1
ATOM 2169 O O . ALA C 1 56 ? 8.814 -4.938 59.196 1.00 50.22 54 ALA C O 1
ATOM 2171 N N . LYS C 1 57 ? 10.580 -5.246 60.579 1.00 51.24 55 LYS C N 1
ATOM 2172 C CA . LYS C 1 57 ? 10.048 -6.481 61.149 1.00 51.81 55 LYS C CA 1
ATOM 2173 C C . LYS C 1 57 ? 8.807 -6.271 62.028 1.00 52.05 55 LYS C C 1
ATOM 2174 O O . LYS C 1 57 ? 7.860 -7.061 61.955 1.00 51.80 55 LYS C O 1
ATOM 2180 N N . LYS C 1 58 ? 8.831 -5.232 62.868 1.00 52.15 56 LYS C N 1
ATOM 2181 C CA . LYS C 1 58 ? 7.653 -4.806 63.639 1.00 52.43 56 LYS C CA 1
ATOM 2182 C C . LYS C 1 58 ? 6.459 -4.416 62.737 1.00 51.97 56 LYS C C 1
ATOM 2183 O O . LYS C 1 58 ? 5.319 -4.704 63.057 1.00 51.42 56 LYS C O 1
ATOM 2189 N N . ILE C 1 59 ? 6.750 -3.776 61.613 1.00 51.74 57 ILE C N 1
ATOM 2190 C CA . ILE C 1 59 ? 5.744 -3.384 60.632 1.00 52.99 57 ILE C CA 1
ATOM 2191 C C . ILE C 1 59 ? 5.111 -4.610 59.967 1.00 53.81 57 ILE C C 1
ATOM 2192 O O . ILE C 1 59 ? 3.877 -4.726 59.939 1.00 53.19 57 ILE C O 1
ATOM 2197 N N . ARG C 1 60 ? 5.956 -5.527 59.470 1.00 54.49 58 ARG C N 1
ATOM 2198 C CA . ARG C 1 60 ? 5.507 -6.821 58.945 1.00 55.48 58 ARG C CA 1
ATOM 2199 C C . ARG C 1 60 ? 4.586 -7.557 59.922 1.00 55.44 58 ARG C C 1
ATOM 2200 O O . ARG C 1 60 ? 3.501 -8.011 59.534 1.00 55.52 58 ARG C O 1
ATOM 2208 N N . GLU C 1 61 ? 5.018 -7.659 61.175 1.00 54.93 59 GLU C N 1
ATOM 2209 C CA . GLU C 1 61 ? 4.274 -8.366 62.201 1.00 55.31 59 GLU C CA 1
ATOM 2210 C C . GLU C 1 61 ? 2.932 -7.757 62.575 1.00 54.59 59 GLU C C 1
ATOM 2211 O O . GLU C 1 61 ? 1.997 -8.482 62.879 1.00 54.53 59 GLU C O 1
ATOM 2217 N N . ALA C 1 62 ? 2.845 -6.432 62.579 1.00 54.18 60 ALA C N 1
ATOM 2218 C CA . ALA C 1 62 ? 1.606 -5.756 62.940 1.00 53.90 60 ALA C CA 1
ATOM 2219 C C . ALA C 1 62 ? 0.588 -5.974 61.836 1.00 54.25 60 ALA C C 1
ATOM 2220 O O . ALA C 1 62 ? -0.570 -6.272 62.121 1.00 54.32 60 ALA C O 1
ATOM 2222 N N . VAL C 1 63 ? 1.034 -5.840 60.584 1.00 54.50 61 VAL C N 1
ATOM 2223 C CA . VAL C 1 63 ? 0.204 -6.131 59.417 1.00 55.27 61 VAL C CA 1
ATOM 2224 C C . VAL C 1 63 ? -0.347 -7.565 59.465 1.00 56.55 61 VAL C C 1
ATOM 2225 O O . VAL C 1 63 ? -1.569 -7.746 59.438 1.00 56.26 61 VAL C O 1
ATOM 2229 N N . GLN C 1 64 ? 0.542 -8.560 59.587 1.00 57.78 62 GLN C N 1
ATOM 2230 C CA . GLN C 1 64 ? 0.141 -9.970 59.714 1.00 59.53 62 GLN C CA 1
ATOM 2231 C C . GLN C 1 64 ? -0.927 -10.172 60.796 1.00 59.81 62 GLN C C 1
ATOM 2232 O O . GLN C 1 64 ? -1.882 -10.921 60.608 1.00 60.21 62 GLN C O 1
ATOM 2238 N N . GLU C 1 65 ? -0.765 -9.510 61.930 1.00 60.25 63 GLU C N 1
ATOM 2239 C CA . GLU C 1 65 ? -1.657 -9.769 63.036 1.00 60.62 63 GLU C CA 1
ATOM 2240 C C . GLU C 1 65 ? -2.943 -8.935 63.058 1.00 60.56 63 GLU C C 1
ATOM 2241 O O . GLU C 1 65 ? -3.911 -9.341 63.693 1.00 60.67 63 GLU C O 1
ATOM 2247 N N . TYR C 1 66 ? -2.965 -7.792 62.374 1.00 60.47 64 TYR C N 1
ATOM 2248 C CA . TYR C 1 66 ? -4.159 -6.934 62.389 1.00 60.56 64 TYR C CA 1
ATOM 2249 C C . TYR C 1 66 ? -4.970 -6.982 61.112 1.00 60.89 64 TYR C C 1
ATOM 2250 O O . TYR C 1 66 ? -6.114 -6.547 61.097 1.00 60.95 64 TYR C O 1
ATOM 2259 N N . GLU C 1 67 ? -4.376 -7.514 60.050 1.00 61.66 65 GLU C N 1
ATOM 2260 C CA . GLU C 1 67 ? -5.012 -7.574 58.741 1.00 62.85 65 GLU C CA 1
ATOM 2261 C C . GLU C 1 67 ? -6.356 -8.325 58.788 1.00 63.07 65 GLU C C 1
ATOM 2262 O O . GLU C 1 67 ? -7.283 -7.995 58.051 1.00 62.97 65 GLU C O 1
ATOM 2268 N N . ASP C 1 68 ? -6.449 -9.322 59.664 1.00 62.88 66 ASP C N 1
ATOM 2269 C CA . ASP C 1 68 ? -7.684 -10.057 59.852 1.00 63.08 66 ASP C CA 1
ATOM 2270 C C . ASP C 1 68 ? -8.808 -9.159 60.394 1.00 62.49 66 ASP C C 1
ATOM 2271 O O . ASP C 1 68 ? -9.849 -9.032 59.742 1.00 62.88 66 ASP C O 1
ATOM 2276 N N . GLU C 1 69 ? -8.575 -8.508 61.543 1.00 61.05 67 GLU C N 1
ATOM 2277 C CA . GLU C 1 69 ? -9.624 -7.769 62.264 1.00 59.36 67 GLU C CA 1
ATOM 2278 C C . GLU C 1 69 ? -9.723 -6.257 61.999 1.00 56.75 67 GLU C C 1
ATOM 2279 O O . GLU C 1 69 ? -10.738 -5.641 62.364 1.00 56.50 67 GLU C O 1
ATOM 2285 N N . LYS C 1 70 ? -8.689 -5.650 61.407 1.00 53.50 68 LYS C N 1
ATOM 2286 C CA . LYS C 1 70 ? -8.610 -4.174 61.354 1.00 50.15 68 LYS C CA 1
ATOM 2287 C C . LYS C 1 70 ? -8.227 -3.612 59.992 1.00 48.66 68 LYS C C 1
ATOM 2288 O O . LYS C 1 70 ? -7.689 -4.325 59.166 1.00 48.96 68 LYS C O 1
ATOM 2294 N N . THR C 1 71 ? -8.535 -2.333 59.773 1.00 46.75 69 THR C N 1
ATOM 2295 C CA . THR C 1 71 ? -7.934 -1.504 58.723 1.00 45.67 69 THR C CA 1
ATOM 2296 C C . THR C 1 71 ? -6.542 -1.021 59.186 1.00 45.11 69 THR C C 1
ATOM 2297 O O . THR C 1 71 ? -6.393 -0.523 60.295 1.00 44.85 69 THR C O 1
ATOM 2301 N N . VAL C 1 72 ? -5.533 -1.190 58.346 1.00 43.94 70 VAL C N 1
ATOM 2302 C CA . VAL C 1 72 ? -4.195 -0.747 58.658 1.00 42.84 70 VAL C CA 1
ATOM 2303 C C . VAL C 1 72 ? -3.881 0.449 57.751 1.00 42.97 70 VAL C C 1
ATOM 2304 O O . VAL C 1 72 ? -4.048 0.378 56.516 1.00 42.10 70 VAL C O 1
ATOM 2308 N N . ALA C 1 73 ? -3.506 1.564 58.377 1.00 41.44 71 ALA C N 1
ATOM 2309 C CA . ALA C 1 73 ? -3.055 2.737 57.660 1.00 41.12 71 ALA C CA 1
ATOM 2310 C C . ALA C 1 73 ? -1.548 2.786 57.872 1.00 41.23 71 ALA C C 1
ATOM 2311 O O . ALA C 1 73 ? -1.078 2.702 59.008 1.00 41.13 71 ALA C O 1
ATOM 2313 N N . ILE C 1 74 ? -0.797 2.863 56.774 1.00 41.23 72 ILE C N 1
ATOM 2314 C CA . ILE C 1 74 ? 0.660 2.985 56.832 1.00 40.33 72 ILE C CA 1
ATOM 2315 C C . ILE C 1 74 ? 0.977 4.377 56.382 1.00 39.42 72 ILE C C 1
ATOM 2316 O O . ILE C 1 74 ? 0.580 4.790 55.272 1.00 38.62 72 ILE C O 1
ATOM 2321 N N . ASN C 1 75 ? 1.661 5.109 57.253 1.00 38.46 73 ASN C N 1
ATOM 2322 C CA . ASN C 1 75 ? 2.107 6.463 56.969 1.00 38.16 73 ASN C CA 1
ATOM 2323 C C . ASN C 1 75 ? 3.609 6.493 57.192 1.00 38.68 73 ASN C C 1
ATOM 2324 O O . ASN C 1 75 ? 4.100 6.040 58.238 1.00 39.85 73 ASN C O 1
ATOM 2329 N N . ALA C 1 76 ? 4.352 7.020 56.232 1.00 38.45 74 ALA C N 1
ATOM 2330 C CA . ALA C 1 76 ? 5.809 7.044 56.323 1.00 38.92 74 ALA C CA 1
ATOM 2331 C C . ALA C 1 76 ? 6.315 8.344 55.785 1.00 39.63 74 ALA C C 1
ATOM 2332 O O . ALA C 1 76 ? 5.913 8.772 54.697 1.00 39.28 74 ALA C O 1
ATOM 2334 N N . LEU C 1 77 ? 7.154 8.999 56.580 1.00 39.76 75 LEU C N 1
ATOM 2335 C CA . LEU C 1 77 ? 7.756 10.234 56.193 1.00 40.95 75 LEU C CA 1
ATOM 2336 C C . LEU C 1 77 ? 9.287 10.165 56.325 1.00 43.15 75 LEU C C 1
ATOM 2337 O O . LEU C 1 77 ? 9.843 9.979 57.438 1.00 42.60 75 LEU C O 1
ATOM 2342 N N . GLY C 1 78 ? 9.963 10.330 55.187 1.00 44.38 76 GLY C N 1
ATOM 2343 C CA . GLY C 1 78 ? 11.419 10.384 55.166 1.00 45.61 76 GLY C CA 1
ATOM 2344 C C . GLY C 1 78 ? 12.016 9.238 54.408 1.00 46.97 76 GLY C C 1
ATOM 2345 O O . GLY C 1 78 ? 11.386 8.177 54.259 1.00 46.95 76 GLY C O 1
ATOM 2346 N N . GLU C 1 79 ? 13.252 9.451 53.948 1.00 48.67 77 GLU C N 1
ATOM 2347 C CA . GLU C 1 79 ? 13.962 8.495 53.098 1.00 50.08 77 GLU C CA 1
ATOM 2348 C C . GLU C 1 79 ? 14.103 7.172 53.821 1.00 48.80 77 GLU C C 1
ATOM 2349 O O . GLU C 1 79 ? 13.883 6.103 53.267 1.00 49.67 77 GLU C O 1
ATOM 2355 N N . LEU C 1 80 ? 14.462 7.231 55.091 1.00 48.49 78 LEU C N 1
ATOM 2356 C CA . LEU C 1 80 ? 14.714 5.996 55.802 1.00 46.88 78 LEU C CA 1
ATOM 2357 C C . LEU C 1 80 ? 13.391 5.324 56.148 1.00 45.29 78 LEU C C 1
ATOM 2358 O O . LEU C 1 80 ? 13.215 4.123 55.916 1.00 43.90 78 LEU C O 1
ATOM 2363 N N . ALA C 1 81 ? 12.445 6.114 56.650 1.00 44.46 79 ALA C N 1
ATOM 2364 C CA . ALA C 1 81 ? 11.070 5.632 56.887 1.00 44.64 79 ALA C CA 1
ATOM 2365 C C . ALA C 1 81 ? 10.427 4.955 55.648 1.00 44.75 79 ALA C C 1
ATOM 2366 O O . ALA C 1 81 ? 9.815 3.897 55.753 1.00 44.65 79 ALA C O 1
ATOM 2368 N N . CYS C 1 82 ? 10.562 5.570 54.480 1.00 45.35 80 CYS C N 1
ATOM 2369 C CA . CYS C 1 82 ? 9.988 4.975 53.263 1.00 46.99 80 CYS C CA 1
ATOM 2370 C C . CYS C 1 82 ? 10.751 3.746 52.807 1.00 47.74 80 CYS C C 1
ATOM 2371 O O . CYS C 1 82 ? 10.152 2.807 52.270 1.00 48.46 80 CYS C O 1
ATOM 2374 N N . SER C 1 83 ? 12.060 3.717 53.054 1.00 48.23 81 SER C N 1
ATOM 2375 C CA . SER C 1 83 ? 12.823 2.491 52.792 1.00 48.74 81 SER C CA 1
ATOM 2376 C C . SER C 1 83 ? 12.372 1.347 53.714 1.00 48.14 81 SER C C 1
ATOM 2377 O O . SER C 1 83 ? 12.377 0.186 53.312 1.00 48.51 81 SER C O 1
ATOM 2380 N N . VAL C 1 84 ? 11.954 1.670 54.938 1.00 48.13 82 VAL C N 1
ATOM 2381 C CA . VAL C 1 84 ? 11.445 0.629 55.865 1.00 48.25 82 VAL C CA 1
ATOM 2382 C C . VAL C 1 84 ? 10.163 -0.019 55.307 1.00 48.45 82 VAL C C 1
ATOM 2383 O O . VAL C 1 84 ? 9.999 -1.231 55.383 1.00 48.14 82 VAL C O 1
ATOM 2387 N N . VAL C 1 85 ? 9.272 0.808 54.757 1.00 48.86 83 VAL C N 1
ATOM 2388 C CA . VAL C 1 85 ? 8.050 0.342 54.093 1.00 50.34 83 VAL C CA 1
ATOM 2389 C C . VAL C 1 85 ? 8.364 -0.588 52.903 1.00 51.02 83 VAL C C 1
ATOM 2390 O O . VAL C 1 85 ? 7.750 -1.644 52.755 1.00 51.03 83 VAL C O 1
ATOM 2394 N N . VAL C 1 86 ? 9.332 -0.208 52.072 1.00 52.48 84 VAL C N 1
ATOM 2395 C CA . VAL C 1 86 ? 9.698 -1.056 50.923 1.00 53.47 84 VAL C CA 1
ATOM 2396 C C . VAL C 1 86 ? 10.296 -2.360 51.407 1.00 53.89 84 VAL C C 1
ATOM 2397 O O . VAL C 1 86 ? 9.926 -3.434 50.916 1.00 54.19 84 VAL C O 1
ATOM 2401 N N . ASP C 1 87 ? 11.190 -2.285 52.395 1.00 54.42 85 ASP C N 1
ATOM 2402 C CA A ASP C 1 87 ? 11.831 -3.497 52.906 0.50 54.82 85 ASP C CA 1
ATOM 2403 C CA B ASP C 1 87 ? 11.834 -3.493 52.923 0.50 54.69 85 ASP C CA 1
ATOM 2404 C C . ASP C 1 87 ? 10.816 -4.445 53.534 1.00 55.09 85 ASP C C 1
ATOM 2405 O O . ASP C 1 87 ? 10.992 -5.654 53.506 1.00 55.45 85 ASP C O 1
ATOM 2414 N N . ALA C 1 88 ? 9.746 -3.886 54.092 1.00 55.80 86 ALA C N 1
ATOM 2415 C CA . ALA C 1 88 ? 8.673 -4.686 54.673 1.00 56.54 86 ALA C CA 1
ATOM 2416 C C . ALA C 1 88 ? 7.809 -5.346 53.596 1.00 57.00 86 ALA C C 1
ATOM 2417 O O . ALA C 1 88 ? 6.955 -6.159 53.915 1.00 56.83 86 ALA C O 1
ATOM 2419 N N . GLY C 1 89 ? 8.041 -4.994 52.327 1.00 57.81 87 GLY C N 1
ATOM 2420 C CA . GLY C 1 89 ? 7.305 -5.572 51.203 1.00 58.78 87 GLY C CA 1
ATOM 2421 C C . GLY C 1 89 ? 5.847 -5.147 51.166 1.00 60.02 87 GLY C C 1
ATOM 2422 O O . GLY C 1 89 ? 4.966 -5.951 50.841 1.00 59.76 87 GLY C O 1
ATOM 2423 N N . LEU C 1 90 ? 5.604 -3.876 51.493 1.00 60.93 88 LEU C N 1
ATOM 2424 C CA . LEU C 1 90 ? 4.257 -3.319 51.555 1.00 62.02 88 LEU C CA 1
ATOM 2425 C C . LEU C 1 90 ? 4.064 -2.280 50.469 1.00 62.67 88 LEU C C 1
ATOM 2426 O O . LEU C 1 90 ? 2.939 -1.944 50.137 1.00 62.36 88 LEU C O 1
ATOM 2431 N N . ALA C 1 91 ? 5.173 -1.780 49.930 1.00 63.71 89 ALA C N 1
ATOM 2432 C CA . ALA C 1 91 ? 5.162 -0.875 48.788 1.00 64.75 89 ALA C CA 1
ATOM 2433 C C . ALA C 1 91 ? 6.338 -1.177 47.862 1.00 65.66 89 ALA C C 1
ATOM 2434 O O . ALA C 1 91 ? 7.205 -1.978 48.200 1.00 65.80 89 ALA C O 1
ATOM 2436 N N . ARG C 1 92 ? 6.337 -0.545 46.687 1.00 66.95 90 ARG C N 1
ATOM 2437 C CA . ARG C 1 92 ? 7.444 -0.608 45.732 1.00 68.38 90 ARG C CA 1
ATOM 2438 C C . ARG C 1 92 ? 8.148 0.736 45.758 1.00 68.45 90 ARG C C 1
ATOM 2439 O O . ARG C 1 92 ? 7.511 1.756 46.040 1.00 68.35 90 ARG C O 1
AT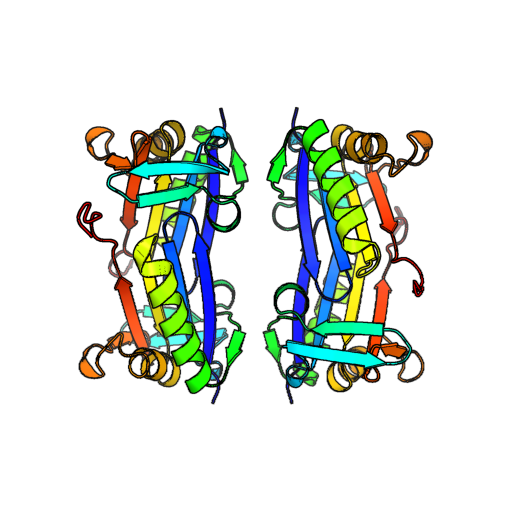OM 2447 N N . GLU C 1 93 ? 9.446 0.747 45.446 1.00 69.06 91 GLU C N 1
ATOM 2448 C CA . GLU C 1 93 ? 10.210 1.995 45.323 1.00 69.71 91 GLU C CA 1
ATOM 2449 C C . GLU C 1 93 ? 9.503 3.036 44.448 1.00 69.73 91 GLU C C 1
ATOM 2450 O O . GLU C 1 93 ? 9.572 4.237 44.722 1.00 69.59 91 GLU C O 1
ATOM 2456 N N . ASP C 1 94 ? 8.813 2.573 43.404 1.00 69.98 92 ASP C N 1
ATOM 2457 C CA . ASP C 1 94 ? 8.089 3.482 42.512 1.00 69.97 92 ASP C CA 1
ATOM 2458 C C . ASP C 1 94 ? 6.792 4.025 43.123 1.00 69.53 92 ASP C C 1
ATOM 2459 O O . ASP C 1 94 ? 6.388 5.146 42.795 1.00 69.45 92 ASP C O 1
ATOM 2464 N N . GLU C 1 95 ? 6.159 3.242 44.005 1.00 68.63 93 GLU C N 1
ATOM 2465 C CA . GLU C 1 95 ? 4.990 3.699 44.786 1.00 68.23 93 GLU C CA 1
ATOM 2466 C C . GLU C 1 95 ? 5.286 4.899 45.704 1.00 67.70 93 GLU C C 1
ATOM 2467 O O . GLU C 1 95 ? 4.355 5.620 46.090 1.00 67.63 93 GLU C O 1
ATOM 2473 N N . ILE C 1 96 ? 6.565 5.107 46.056 1.00 66.81 94 ILE C N 1
ATOM 2474 C CA . ILE C 1 96 ? 6.972 6.163 47.015 1.00 65.62 94 ILE C CA 1
ATOM 2475 C C . ILE C 1 96 ? 6.781 7.559 46.450 1.00 64.88 94 ILE C C 1
ATOM 2476 O O . ILE C 1 96 ? 7.294 7.875 45.374 1.00 64.76 94 ILE C O 1
ATOM 2481 N N . GLY C 1 97 ? 6.069 8.398 47.199 1.00 63.87 95 GLY C N 1
ATOM 2482 C CA . GLY C 1 97 ? 5.775 9.750 46.764 1.00 63.00 95 GLY C CA 1
ATOM 2483 C C . GLY C 1 97 ? 6.588 10.816 47.465 1.00 62.59 95 GLY C C 1
ATOM 2484 O O . GLY C 1 97 ? 7.696 10.558 47.944 1.00 62.28 95 GLY C O 1
ATOM 2485 N N . GLU C 1 98 ? 6.013 12.016 47.528 1.00 62.36 96 GLU C N 1
ATOM 2486 C CA . GLU C 1 98 ? 6.683 13.207 48.058 1.00 62.24 96 GLU C CA 1
ATOM 2487 C C . GLU C 1 98 ? 5.735 14.019 48.923 1.00 61.43 96 GLU C C 1
ATOM 2488 O O . GLU C 1 98 ? 4.543 14.067 48.663 1.00 61.13 96 GLU C O 1
ATOM 2494 N N . LEU C 1 99 ? 6.277 14.636 49.965 1.00 60.81 97 LEU C N 1
ATOM 2495 C CA . LEU C 1 99 ? 5.555 15.621 50.755 1.00 60.31 97 LEU C CA 1
ATOM 2496 C C . LEU C 1 99 ? 6.587 16.544 51.381 1.00 60.16 97 LEU C C 1
ATOM 2497 O O . LEU C 1 99 ? 7.505 16.081 52.041 1.00 60.22 97 LEU C O 1
ATOM 2502 N N . GLY C 1 100 ? 6.439 17.843 51.132 1.00 60.15 98 GLY C N 1
ATOM 2503 C CA . GLY C 1 100 ? 7.329 18.884 51.637 1.00 59.80 98 GLY C CA 1
ATOM 2504 C C . GLY C 1 100 ? 8.817 18.748 51.320 1.00 59.33 98 GLY C C 1
ATOM 2505 O O . GLY C 1 100 ? 9.658 19.249 52.082 1.00 60.06 98 GLY C O 1
ATOM 2506 N N . GLY C 1 101 ? 9.149 18.083 50.216 1.00 58.14 99 GLY C N 1
ATOM 2507 C CA . GLY C 1 101 ? 10.552 17.903 49.810 1.00 57.07 99 GLY C CA 1
ATOM 2508 C C . GLY C 1 101 ? 11.163 16.576 50.236 1.00 56.22 99 GLY C C 1
ATOM 2509 O O . GLY C 1 101 ? 12.345 16.305 49.988 1.00 55.89 99 GLY C O 1
ATOM 2510 N N . VAL C 1 102 ? 10.354 15.728 50.860 1.00 55.19 100 VAL C N 1
ATOM 2511 C CA . VAL C 1 102 ? 10.873 14.552 51.547 1.00 54.22 100 VAL C CA 1
ATOM 2512 C C . VAL C 1 102 ? 10.072 13.345 51.084 1.00 53.21 100 VAL C C 1
ATOM 2513 O O . VAL C 1 102 ? 8.891 13.497 50.812 1.00 53.53 100 VAL C O 1
ATOM 2517 N N . PRO C 1 103 ? 10.708 12.155 50.945 1.00 52.42 101 PRO C N 1
ATOM 2518 C CA . PRO C 1 103 ? 9.903 10.969 50.582 1.00 51.80 101 PRO C CA 1
ATOM 2519 C C . PRO C 1 103 ? 8.721 10.718 51.536 1.00 51.13 101 PRO C C 1
ATOM 2520 O O . PRO C 1 103 ? 8.810 11.005 52.746 1.00 50.30 101 PRO C O 1
ATOM 2524 N N . HIS C 1 104 ? 7.625 10.197 50.978 1.00 50.18 102 HIS C N 1
ATOM 2525 C CA . HIS C 1 104 ? 6.385 10.040 51.726 1.00 49.76 102 HIS C CA 1
ATOM 2526 C C . HIS C 1 104 ? 5.529 8.909 51.192 1.00 49.36 102 HIS C C 1
ATOM 2527 O O . HIS C 1 104 ? 5.368 8.762 49.978 1.00 49.83 102 HIS C O 1
ATOM 2534 N N . VAL C 1 105 ? 4.988 8.115 52.107 1.00 47.93 103 VAL C N 1
ATOM 2535 C CA . VAL C 1 105 ? 4.128 7.009 51.786 1.00 47.04 103 VAL C CA 1
ATOM 2536 C C . VAL C 1 105 ? 2.871 7.147 52.638 1.00 46.66 103 VAL C C 1
ATOM 2537 O O . VAL C 1 105 ? 2.947 7.414 53.826 1.00 45.16 103 VAL C O 1
ATOM 2541 N N . GLN C 1 106 ? 1.711 6.977 52.017 1.00 46.64 104 GLN C N 1
ATOM 2542 C CA . GLN C 1 106 ? 0.445 6.980 52.746 1.00 46.96 104 GLN C CA 1
ATOM 2543 C C . GLN C 1 106 ? -0.446 5.926 52.119 1.00 47.04 104 GLN C C 1
ATOM 2544 O O . GLN C 1 106 ? -1.023 6.154 51.058 1.00 47.29 104 GLN C O 1
ATOM 2550 N N . MET C 1 107 ? -0.512 4.756 52.741 1.00 46.94 105 MET C N 1
ATOM 2551 C CA . MET C 1 107 ? -1.356 3.678 52.241 1.00 47.06 105 MET C CA 1
ATOM 2552 C C . MET C 1 107 ? -2.258 3.039 53.309 1.00 47.54 105 MET C C 1
ATOM 2553 O O . MET C 1 107 ? -2.172 3.351 54.503 1.00 47.73 105 MET C O 1
ATOM 2558 N N . TYR C 1 108 ? -3.126 2.147 52.846 1.00 47.47 106 TYR C N 1
ATOM 2559 C CA . TYR C 1 108 ? -4.139 1.526 53.661 1.00 47.75 106 TYR C CA 1
ATOM 2560 C C . TYR C 1 108 ? -4.306 0.107 53.214 1.00 48.69 106 TYR C C 1
ATOM 2561 O O . TYR C 1 108 ? -4.247 -0.189 52.001 1.00 49.05 106 TYR C O 1
ATOM 2570 N N . ILE C 1 109 ? -4.544 -0.765 54.182 1.00 48.48 107 ILE C N 1
ATOM 2571 C CA . ILE C 1 109 ? -4.928 -2.116 53.895 1.00 48.81 107 ILE C CA 1
ATOM 2572 C C . ILE C 1 109 ? -6.367 -2.228 54.375 1.00 48.84 107 ILE C C 1
ATOM 2573 O O . ILE C 1 109 ? -6.634 -2.308 55.568 1.00 48.98 107 ILE C O 1
ATOM 2578 N N . LEU C 1 110 ? -7.303 -2.158 53.436 1.00 48.33 108 LEU C N 1
ATOM 2579 C CA . LEU C 1 110 ? -8.704 -2.179 53.786 1.00 48.11 108 LEU C CA 1
ATOM 2580 C C . LEU C 1 110 ? -9.181 -3.628 53.967 1.00 47.55 108 LEU C C 1
ATOM 2581 O O . LEU C 1 110 ? -8.787 -4.531 53.215 1.00 47.09 108 LEU C O 1
ATOM 2586 N N . PRO C 1 111 ? -10.003 -3.862 55.003 1.00 47.35 109 PRO C N 1
ATOM 2587 C CA . PRO C 1 111 ? -10.480 -5.212 55.287 1.00 47.22 109 PRO C CA 1
ATOM 2588 C C . PRO C 1 111 ? -11.437 -5.732 54.197 1.00 47.03 109 PRO C C 1
ATOM 2589 O O . PRO C 1 111 ? -12.268 -4.981 53.690 1.00 46.58 109 PRO C O 1
ATOM 2593 N N . ARG C 1 112 ? -11.270 -6.994 53.838 1.00 47.19 110 ARG C N 1
ATOM 2594 C CA . ARG C 1 112 ? -12.143 -7.679 52.897 1.00 47.96 110 ARG C CA 1
ATOM 2595 C C . ARG C 1 112 ? -13.264 -8.349 53.695 1.00 48.12 110 ARG C C 1
ATOM 2596 O O . ARG C 1 112 ? -13.107 -8.616 54.884 1.00 47.04 110 ARG C O 1
ATOM 2604 N N . GLU C 1 113 ? -14.413 -8.585 53.076 1.00 48.70 111 GLU C N 1
ATOM 2605 C CA . GLU C 1 113 ? -15.451 -9.361 53.760 1.00 49.70 111 GLU C CA 1
ATOM 2606 C C . GLU C 1 113 ? -14.959 -10.794 54.079 1.00 49.61 111 GLU C C 1
ATOM 2607 O O . GLU C 1 113 ? -14.185 -11.358 53.318 1.00 49.45 111 GLU C O 1
ATOM 2613 N N . PRO C 1 114 ? -15.344 -11.358 55.245 1.00 50.10 112 PRO C N 1
ATOM 2614 C CA . PRO C 1 114 ? -14.853 -12.700 55.616 1.00 50.02 112 PRO C CA 1
ATOM 2615 C C . PRO C 1 114 ? -15.332 -13.864 54.720 1.00 49.86 112 PRO C C 1
ATOM 2616 O O . PRO C 1 114 ? -16.475 -13.899 54.262 1.00 49.14 112 PRO C O 1
ATOM 2620 N N . PHE C 1 115 ? -14.428 -14.812 54.507 1.00 49.74 113 PHE C N 1
ATOM 2621 C CA . PHE C 1 115 ? -14.678 -15.981 53.699 1.00 49.60 113 PHE C CA 1
ATOM 2622 C C . PHE C 1 115 ? -15.099 -17.103 54.643 1.00 50.01 113 PHE C C 1
ATOM 2623 O O . PHE C 1 115 ? -14.287 -17.661 55.369 1.00 49.87 113 PHE C O 1
ATOM 2631 N N . LEU C 1 116 ? -16.384 -17.422 54.643 1.00 51.34 114 LEU C N 1
ATOM 2632 C CA . LEU C 1 116 ? -16.918 -18.386 55.601 1.00 52.71 114 LEU C CA 1
ATOM 2633 C C . LEU C 1 116 ? -16.293 -19.773 55.425 1.00 52.98 114 LEU C C 1
ATOM 2634 O O . LEU C 1 116 ? -16.066 -20.490 56.402 1.00 52.79 114 LEU C O 1
ATOM 2639 N N . GLU C 1 117 ? -15.986 -20.141 54.187 1.00 53.47 115 GLU C N 1
ATOM 2640 C CA . GLU C 1 117 ? -15.318 -21.407 53.952 1.00 54.46 115 GLU C CA 1
ATOM 2641 C C . GLU C 1 117 ? -13.794 -21.227 54.018 1.00 55.16 115 GLU C C 1
ATOM 2642 O O . GLU C 1 117 ? -13.029 -22.094 53.571 1.00 55.78 115 GLU C O 1
ATOM 2648 N N . GLY C 1 118 ? -13.363 -20.106 54.597 1.00 55.32 116 GLY C N 1
ATOM 2649 C CA . GLY C 1 118 ? -11.947 -19.799 54.773 1.00 55.93 116 GLY C CA 1
ATOM 2650 C C . GLY C 1 118 ? -11.251 -20.661 55.814 1.00 56.23 116 GLY C C 1
ATOM 2651 O O . GLY C 1 118 ? -10.013 -20.689 55.864 1.00 56.66 116 GLY C O 1
ATOM 2652 N N . ALA D 1 4 ? -27.112 5.293 77.786 1.00 46.76 2 ALA D N 1
ATOM 2653 C CA . ALA D 1 4 ? -27.364 6.616 77.106 1.00 46.34 2 ALA D CA 1
ATOM 2654 C C . ALA D 1 4 ? -26.062 7.248 76.628 1.00 45.08 2 ALA D C 1
ATOM 2655 O O . ALA D 1 4 ? -26.009 8.475 76.345 1.00 45.17 2 ALA D O 1
ATOM 2657 N N . ARG D 1 5 ? -25.010 6.439 76.613 1.00 42.65 3 ARG D N 1
ATOM 2658 C CA . ARG D 1 5 ? -23.665 6.978 76.491 1.00 41.83 3 ARG D CA 1
ATOM 2659 C C . ARG D 1 5 ? -22.900 6.360 75.332 1.00 39.95 3 ARG D C 1
ATOM 2660 O O . ARG D 1 5 ? -22.966 5.164 75.103 1.00 39.14 3 ARG D O 1
ATOM 2668 N N . VAL D 1 6 ? -22.178 7.203 74.613 1.00 39.34 4 VAL D N 1
ATOM 2669 C CA . VAL D 1 6 ? -21.214 6.721 73.646 1.00 39.04 4 VAL D CA 1
ATOM 2670 C C . VAL D 1 6 ? -19.802 7.093 74.098 1.00 37.94 4 VAL D C 1
ATOM 2671 O O . VAL D 1 6 ? -19.590 8.159 74.645 1.00 37.72 4 VAL D O 1
ATOM 2675 N N . LEU D 1 7 ? -18.864 6.203 73.806 1.00 37.80 5 LEU D N 1
ATOM 2676 C CA . LEU D 1 7 ? -17.441 6.390 74.017 1.00 37.69 5 LEU D CA 1
ATOM 2677 C C . LEU D 1 7 ? -16.770 6.992 72.786 1.00 38.18 5 LEU D C 1
ATOM 2678 O O . LEU D 1 7 ? -16.909 6.472 71.684 1.00 37.88 5 LEU D O 1
ATOM 2683 N N . LEU D 1 8 ? -16.073 8.114 72.981 1.00 38.49 6 LEU D N 1
ATOM 2684 C CA . LEU D 1 8 ? -15.362 8.778 71.925 1.00 39.28 6 LEU D CA 1
ATOM 2685 C C . LEU D 1 8 ? -13.858 8.694 72.193 1.00 40.29 6 LEU D C 1
ATOM 2686 O O . LEU D 1 8 ? -13.348 9.185 73.221 1.00 39.93 6 LEU D O 1
ATOM 2691 N N . ASN D 1 9 ? -13.167 8.034 71.275 1.00 40.81 7 ASN D N 1
ATOM 2692 C CA . ASN D 1 9 ? -11.739 7.867 71.337 1.00 41.89 7 ASN D CA 1
ATOM 2693 C C . ASN D 1 9 ? -11.167 8.520 70.103 1.00 42.24 7 ASN D C 1
ATOM 2694 O O . ASN D 1 9 ? -11.337 7.989 68.998 1.00 43.32 7 ASN D O 1
ATOM 2699 N N . ILE D 1 10 ? -10.523 9.676 70.277 1.00 42.35 8 ILE D N 1
ATOM 2700 C CA . ILE D 1 10 ? -9.802 10.388 69.198 1.00 42.16 8 ILE D CA 1
ATOM 2701 C C . ILE D 1 10 ? -8.271 10.223 69.308 1.00 42.94 8 ILE D C 1
ATOM 2702 O O . ILE D 1 10 ? -7.697 10.473 70.373 1.00 43.32 8 ILE D O 1
ATOM 2707 N N . HIS D 1 11 ? -7.611 9.815 68.227 1.00 42.56 9 HIS D N 1
ATOM 2708 C CA . HIS D 1 11 ? -6.149 9.725 68.235 1.00 43.19 9 HIS D CA 1
ATOM 2709 C C . HIS D 1 11 ? -5.492 10.078 66.881 1.00 42.84 9 HIS D C 1
ATOM 2710 O O . HIS D 1 11 ? -5.878 9.554 65.822 1.00 42.88 9 HIS D O 1
ATOM 2717 N N . GLY D 1 12 ? -4.512 10.975 66.930 1.00 42.36 10 GLY D N 1
ATOM 2718 C CA . GLY D 1 12 ? -3.772 11.429 65.743 1.00 42.32 10 GLY D CA 1
ATOM 2719 C C . GLY D 1 12 ? -2.377 10.858 65.687 1.00 42.82 10 GLY D C 1
ATOM 2720 O O . GLY D 1 12 ? -1.603 11.019 66.631 1.00 43.65 10 GLY D O 1
ATOM 2721 N N . THR D 1 13 ? -2.067 10.183 64.586 1.00 42.57 11 THR D N 1
ATOM 2722 C CA . THR D 1 13 ? -0.829 9.434 64.371 1.00 43.00 11 THR D CA 1
ATOM 2723 C C . THR D 1 13 ? -0.436 9.715 62.899 1.00 42.49 11 THR D C 1
ATOM 2724 O O . THR D 1 13 ? -1.217 9.407 61.997 1.00 42.77 11 THR D O 1
ATOM 2728 N N . GLY D 1 14 ? 0.729 10.322 62.662 1.00 41.47 12 GLY D N 1
ATOM 2729 C CA . GLY D 1 14 ? 1.221 10.609 61.293 1.00 40.74 12 GLY D CA 1
ATOM 2730 C C . GLY D 1 14 ? 0.379 11.584 60.468 1.00 40.02 12 GLY D C 1
ATOM 2731 O O . GLY D 1 14 ? 0.217 12.754 60.849 1.00 39.71 12 GLY D O 1
ATOM 2732 N N . ASP D 1 15 ? -0.134 11.099 59.334 1.00 39.50 13 ASP D N 1
ATOM 2733 C CA . ASP D 1 15 ? -1.043 11.859 58.453 1.00 39.63 13 ASP D CA 1
ATOM 2734 C C . ASP D 1 15 ? -2.530 11.632 58.794 1.00 39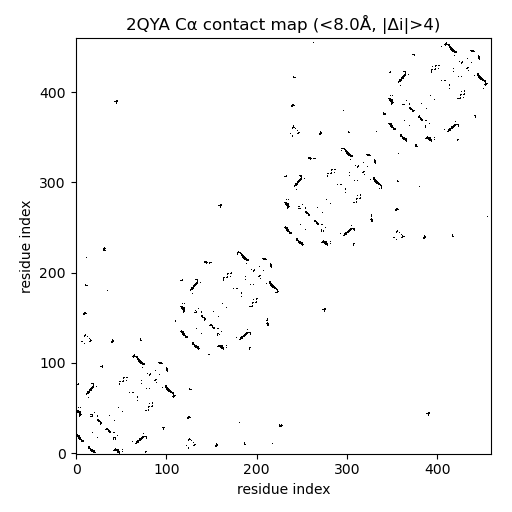.40 13 ASP D C 1
ATOM 2735 O O . ASP D 1 15 ? -3.417 12.177 58.098 1.00 39.09 13 ASP D O 1
ATOM 2740 N N . THR D 1 16 ? -2.794 10.847 59.849 1.00 38.24 14 THR D N 1
ATOM 2741 C CA . THR D 1 16 ? -4.128 10.324 60.172 1.00 37.23 14 THR D CA 1
ATOM 2742 C C . THR D 1 16 ? -4.674 10.748 61.543 1.00 37.41 14 THR D C 1
ATOM 2743 O O . THR D 1 16 ? -3.962 10.689 62.566 1.00 37.94 14 THR D O 1
ATOM 2747 N N . VAL D 1 17 ? -5.936 11.162 61.567 1.00 35.91 15 VAL D N 1
ATOM 2748 C CA . VAL D 1 17 ? -6.685 11.292 62.800 1.00 34.73 15 VAL D CA 1
ATOM 2749 C C . VAL D 1 17 ? -7.826 10.264 62.788 1.00 34.13 15 VAL D C 1
ATOM 2750 O O . VAL D 1 17 ? -8.618 10.203 61.862 1.00 33.51 15 VAL D O 1
ATOM 2754 N N . VAL D 1 18 ? -7.885 9.413 63.799 1.00 33.92 16 VAL D N 1
ATOM 2755 C CA . VAL D 1 18 ? -8.971 8.447 63.918 1.00 33.24 16 VAL D CA 1
ATOM 2756 C C . VAL D 1 18 ? -9.926 8.909 65.000 1.00 33.39 16 VAL D C 1
ATOM 2757 O O . VAL D 1 18 ? -9.507 9.226 66.127 1.00 33.99 16 VAL D O 1
ATOM 2761 N N . LEU D 1 19 ? -11.210 8.975 64.644 1.00 33.33 17 LEU D N 1
ATOM 2762 C CA . LEU D 1 19 ? -12.289 9.285 65.564 1.00 33.42 17 LEU D CA 1
ATOM 2763 C C . LEU D 1 19 ? -13.094 8.011 65.657 1.00 33.70 17 LEU D C 1
ATOM 2764 O O . LEU D 1 19 ? -13.776 7.662 64.686 1.00 33.05 17 LEU D O 1
ATOM 2769 N N . ALA D 1 20 ? -12.990 7.294 66.776 1.00 33.56 18 ALA D N 1
ATOM 2770 C CA . ALA D 1 20 ? -13.800 6.107 67.005 1.00 35.57 18 ALA D CA 1
ATOM 2771 C C . ALA D 1 20 ? -14.924 6.334 68.011 1.00 36.82 18 ALA D C 1
ATOM 2772 O O . ALA D 1 20 ? -14.749 7.006 69.035 1.00 37.72 18 ALA D O 1
ATOM 2774 N N . LEU D 1 21 ? -16.079 5.769 67.692 1.00 38.51 19 LEU D N 1
ATOM 2775 C CA . LEU D 1 21 ? -17.269 5.873 68.515 1.00 39.53 19 LEU D CA 1
ATOM 2776 C C . LEU D 1 21 ? -17.793 4.488 68.747 1.00 39.95 19 LEU D C 1
ATOM 2777 O O . LEU D 1 21 ? -17.814 3.652 67.841 1.00 40.91 19 LEU D O 1
ATOM 2782 N N . CYS D 1 22 ? -18.178 4.227 69.978 1.00 40.14 20 CYS D N 1
ATOM 2783 C CA . CYS D 1 22 ? -18.749 2.947 70.334 1.00 40.74 20 CYS D CA 1
ATOM 2784 C C . CYS D 1 22 ? -19.821 3.185 71.403 1.00 41.39 20 CYS D C 1
ATOM 2785 O O . CYS D 1 22 ? -19.632 3.984 72.334 1.00 39.95 20 CYS D O 1
ATOM 2788 N N . ASP D 1 23 ? -20.958 2.510 71.266 1.00 43.09 21 ASP D N 1
ATOM 2789 C CA . ASP D 1 23 ? -21.957 2.504 72.359 1.00 44.55 21 ASP D CA 1
ATOM 2790 C C . ASP D 1 23 ? -21.288 1.977 73.637 1.00 44.68 21 ASP D C 1
ATOM 2791 O O . ASP D 1 23 ? -20.543 0.986 73.580 1.00 44.46 21 ASP D O 1
ATOM 2796 N N . GLU D 1 24 ? -21.554 2.649 74.761 1.00 45.60 22 GLU D N 1
ATOM 2797 C CA . GLU D 1 24 ? -20.963 2.296 76.049 1.00 46.75 22 GLU D CA 1
ATOM 2798 C C . GLU D 1 24 ? -21.214 0.854 76.428 1.00 47.73 22 GLU D C 1
ATOM 2799 O O . GLU D 1 24 ? -20.296 0.185 76.892 1.00 47.51 22 GLU D O 1
ATOM 2805 N N . ASP D 1 25 ? -22.439 0.370 76.189 1.00 49.15 23 ASP D N 1
ATOM 2806 C CA . ASP D 1 25 ? -22.843 -0.985 76.564 1.00 50.79 23 ASP D CA 1
ATOM 2807 C C . ASP D 1 25 ? -22.335 -2.068 75.627 1.00 50.99 23 ASP D C 1
ATOM 2808 O O . ASP D 1 25 ? -22.598 -3.241 75.862 1.00 50.85 23 ASP D O 1
ATOM 2813 N N . LEU D 1 26 ? -21.628 -1.691 74.565 1.00 51.43 24 LEU D N 1
ATOM 2814 C CA . LEU D 1 26 ? -21.023 -2.691 73.670 1.00 52.18 24 LEU D CA 1
ATOM 2815 C C . LEU D 1 26 ? -19.614 -3.104 74.105 1.00 53.35 24 LEU D C 1
ATOM 2816 O O . LEU D 1 26 ? -19.043 -4.035 73.540 1.00 53.87 24 LEU D O 1
ATOM 2821 N N . LEU D 1 27 ? -19.040 -2.399 75.077 1.00 54.64 25 LEU D N 1
ATOM 2822 C CA . LEU D 1 27 ? -17.634 -2.615 75.428 1.00 56.10 25 LEU D CA 1
ATOM 2823 C C . LEU D 1 27 ? -17.419 -3.970 76.115 1.00 57.42 25 LEU D C 1
ATOM 2824 O O . LEU D 1 27 ? -18.129 -4.312 77.077 1.00 57.20 25 LEU D O 1
ATOM 2829 N N . GLY D 1 28 ? -16.464 -4.740 75.579 1.00 58.75 26 GLY D N 1
ATOM 2830 C CA . GLY D 1 28 ? -16.155 -6.100 76.054 1.00 60.86 26 GLY D CA 1
ATOM 2831 C C . GLY D 1 28 ? -17.019 -7.217 75.463 1.00 62.25 26 GLY D C 1
ATOM 2832 O O . GLY D 1 28 ? -16.887 -8.388 75.830 1.00 62.30 26 GLY D O 1
ATOM 2833 N N . VAL D 1 29 ? -17.920 -6.862 74.556 1.00 63.66 27 VAL D N 1
ATOM 2834 C CA . VAL D 1 29 ? -18.766 -7.859 73.909 1.00 65.09 27 VAL D CA 1
ATOM 2835 C C . VAL D 1 29 ? -18.027 -8.520 72.740 1.00 66.21 27 VAL D C 1
ATOM 2836 O O . VAL D 1 29 ? -17.190 -7.885 72.074 1.00 66.02 27 VAL D O 1
ATOM 2840 N N . GLU D 1 30 ? -18.308 -9.809 72.539 1.00 68.00 28 GLU D N 1
ATOM 2841 C CA . GLU D 1 30 ? -17.847 -10.548 71.360 1.00 69.63 28 GLU D CA 1
ATOM 2842 C C . GLU D 1 30 ? -18.962 -10.603 70.313 1.00 70.28 28 GLU D C 1
ATOM 2843 O O . GLU D 1 30 ? -20.085 -11.003 70.619 1.00 70.80 28 GLU D O 1
ATOM 2849 N N . LEU D 1 31 ? -18.653 -10.163 69.096 1.00 71.14 29 LEU D N 1
ATOM 2850 C CA . LEU D 1 31 ? -19.609 -10.161 67.992 1.00 71.93 29 LEU D CA 1
ATOM 2851 C C . LEU D 1 31 ? -19.186 -11.141 66.927 1.00 72.60 29 LEU D C 1
ATOM 2852 O O . LEU D 1 31 ? -18.024 -11.168 66.528 1.00 72.36 29 LEU D O 1
ATOM 2857 N N . LYS D 1 32 ? -20.149 -11.922 66.448 1.00 73.93 30 LYS D N 1
ATOM 2858 C CA . LYS D 1 32 ? -19.896 -12.936 65.422 1.00 74.94 30 LYS D CA 1
ATOM 2859 C C . LYS D 1 32 ? -20.530 -12.561 64.084 1.00 75.26 30 LYS D C 1
ATOM 2860 O O . LYS D 1 32 ? -21.704 -12.185 64.029 1.00 75.35 30 LYS D O 1
ATOM 2866 N N . TYR D 1 33 ? -19.751 -12.652 63.008 1.00 75.73 31 TYR D N 1
ATOM 2867 C CA . TYR D 1 33 ? -20.324 -12.590 61.663 1.00 76.14 31 TYR D CA 1
ATOM 2868 C C . TYR D 1 33 ? -19.487 -13.352 60.635 1.00 76.33 31 TYR D C 1
ATOM 2869 O O . TYR D 1 33 ? -18.296 -13.082 60.468 1.00 76.06 31 TYR D O 1
ATOM 2878 N N . LYS D 1 34 ? -20.134 -14.321 59.983 1.00 76.61 32 LYS D N 1
ATOM 2879 C CA . LYS D 1 34 ? -19.566 -15.090 58.864 1.00 77.01 32 LYS D CA 1
ATOM 2880 C C . LYS D 1 34 ? -18.217 -15.750 59.165 1.00 76.79 32 LYS D C 1
ATOM 2881 O O . LYS D 1 34 ? -17.265 -15.648 58.376 1.00 76.58 32 LYS D O 1
ATOM 2887 N N . GLY D 1 35 ? -18.159 -16.430 60.313 1.00 76.57 33 GLY D N 1
ATOM 2888 C CA . GLY D 1 35 ? -16.971 -17.171 60.723 1.00 76.60 33 GLY D CA 1
ATOM 2889 C C . GLY D 1 35 ? -15.959 -16.342 61.490 1.00 76.73 33 GLY D C 1
ATOM 2890 O O . GLY D 1 35 ? -15.027 -16.894 62.087 1.00 76.61 33 GLY D O 1
ATOM 2891 N N . ARG D 1 36 ? -16.135 -15.019 61.454 1.00 76.74 34 ARG D N 1
ATOM 2892 C CA . ARG D 1 36 ? -15.331 -14.082 62.242 1.00 76.89 34 ARG D CA 1
ATOM 2893 C C . ARG D 1 36 ? -15.850 -13.966 63.672 1.00 76.30 34 ARG D C 1
ATOM 2894 O O . ARG D 1 36 ? -17.050 -14.105 63.924 1.00 76.31 34 ARG D O 1
ATOM 2902 N N . THR D 1 37 ? -14.931 -13.702 64.599 1.00 75.62 35 THR D N 1
ATOM 2903 C CA . THR D 1 37 ? -15.285 -13.204 65.937 1.00 74.42 35 THR D CA 1
ATOM 2904 C C . THR D 1 37 ? -14.646 -11.827 66.123 1.00 73.14 35 THR D C 1
ATOM 2905 O O . THR D 1 37 ? -13.438 -11.650 65.957 1.00 72.96 35 THR D O 1
ATOM 2909 N N . LEU D 1 38 ? -15.476 -10.849 66.437 1.00 71.56 36 LEU D N 1
ATOM 2910 C CA . LEU D 1 38 ? -15.001 -9.503 66.632 1.00 70.08 36 LEU D CA 1
ATOM 2911 C C . LEU D 1 38 ? -14.995 -9.161 68.118 1.00 68.61 36 LEU D C 1
ATOM 2912 O O . LEU D 1 38 ? -15.996 -9.318 68.815 1.00 68.07 36 LEU D O 1
ATOM 2917 N N . HIS D 1 39 ? -13.848 -8.696 68.593 1.00 67.30 37 HIS D N 1
ATOM 2918 C CA . HIS D 1 39 ? -13.681 -8.386 70.006 1.00 65.87 37 HIS D CA 1
ATOM 2919 C C . HIS D 1 39 ? -13.748 -6.884 70.211 1.00 64.29 37 HIS D C 1
ATOM 2920 O O . HIS D 1 39 ? -12.838 -6.158 69.807 1.00 63.81 37 HIS D O 1
ATOM 2927 N N . ILE D 1 40 ? -14.836 -6.426 70.833 1.00 62.62 38 ILE D N 1
ATOM 2928 C CA . ILE D 1 40 ? -15.019 -5.005 71.132 1.00 61.04 38 ILE D CA 1
ATOM 2929 C C . ILE D 1 40 ? -14.181 -4.723 72.381 1.00 60.79 38 ILE D C 1
ATOM 2930 O O . ILE D 1 40 ? -14.697 -4.504 73.479 1.00 60.08 38 ILE D O 1
ATOM 2935 N N . SER D 1 41 ? -12.864 -4.746 72.170 1.00 60.47 39 SER D N 1
ATOM 2936 C CA . SER D 1 41 ? -11.890 -4.774 73.248 1.00 60.03 39 SER D CA 1
ATOM 2937 C C . SER D 1 41 ? -11.566 -3.387 73.726 1.00 59.47 39 SER D C 1
ATOM 2938 O O . SER D 1 41 ? -11.458 -2.444 72.940 1.00 59.22 39 SER D O 1
ATOM 2941 N N . GLU D 1 42 ? -11.424 -3.294 75.041 1.00 59.37 40 GLU D N 1
ATOM 2942 C CA . GLU D 1 42 ? -11.006 -2.101 75.733 1.00 59.31 40 GLU D CA 1
ATOM 2943 C C . GLU D 1 42 ? -9.814 -1.388 75.107 1.00 58.49 40 GLU D C 1
ATOM 2944 O O . GLU D 1 42 ? -9.871 -0.160 74.949 1.00 59.76 40 GLU D O 1
ATOM 2950 N N . PRO D 1 43 ? -8.720 -2.124 74.776 1.00 56.97 41 PRO D N 1
ATOM 2951 C CA . PRO D 1 43 ? -7.603 -1.333 74.255 1.00 55.50 41 PRO D CA 1
ATOM 2952 C C . PRO D 1 43 ? -7.957 -0.507 72.996 1.00 53.91 41 PRO D C 1
ATOM 2953 O O . PRO D 1 43 ? -7.536 0.636 72.904 1.00 53.70 41 PRO D O 1
ATOM 2957 N N . PHE D 1 44 ? -8.735 -1.075 72.071 1.00 52.02 42 PHE D N 1
ATOM 2958 C CA . PHE D 1 44 ? -9.181 -0.371 70.845 1.00 50.18 42 PHE D CA 1
ATOM 2959 C C . PHE D 1 44 ? -10.435 0.525 71.010 1.00 49.63 42 PHE D C 1
ATOM 2960 O O . PHE D 1 44 ? -10.535 1.590 70.389 1.00 48.31 42 PHE D O 1
ATOM 2968 N N . TYR D 1 45 ? -11.397 0.094 71.824 1.00 49.28 43 TYR D N 1
ATOM 2969 C CA . TYR D 1 45 ? -12.714 0.755 71.811 1.00 49.45 43 TYR D CA 1
ATOM 2970 C C . TYR D 1 45 ? -13.019 1.727 72.955 1.00 49.41 43 TYR D C 1
ATOM 2971 O O . TYR D 1 45 ? -13.920 2.568 72.832 1.00 50.77 43 TYR D O 1
ATOM 2980 N N . SER D 1 46 ? -12.310 1.591 74.061 1.00 48.73 44 SER D N 1
ATOM 2981 C CA . SER D 1 46 ? -12.272 2.612 75.117 1.00 48.84 44 SER D CA 1
ATOM 2982 C C . SER D 1 46 ? -12.309 4.058 74.610 1.00 47.64 44 SER D C 1
ATOM 2983 O O . SER D 1 46 ? -11.859 4.347 73.503 1.00 49.41 44 SER D O 1
ATOM 2986 N N . GLY D 1 47 ? -12.800 4.968 75.435 1.00 45.53 45 GLY D N 1
ATOM 2987 C CA . GLY D 1 47 ? -12.775 6.374 75.118 1.00 43.23 45 GLY D CA 1
ATOM 2988 C C . GLY D 1 47 ? -13.580 7.122 76.157 1.00 42.57 45 GLY D C 1
ATOM 2989 O O . GLY D 1 47 ? -14.059 6.526 77.122 1.00 41.71 45 GLY D O 1
ATOM 2990 N N . LYS D 1 48 ? -13.717 8.426 75.942 1.00 41.56 46 LYS D N 1
ATOM 2991 C CA . LYS D 1 48 ? -14.483 9.325 76.795 1.00 41.36 46 LYS D CA 1
ATOM 2992 C C . LYS D 1 48 ? -16.015 9.069 76.665 1.00 41.02 46 LYS D C 1
ATOM 2993 O O . LYS D 1 48 ? -16.580 9.091 75.554 1.00 39.55 46 LYS D O 1
ATOM 2999 N N . SER D 1 49 ? -16.651 8.797 77.801 1.00 40.06 47 SER D N 1
ATOM 3000 C CA . SER D 1 49 ? -18.100 8.584 77.870 1.00 41.02 47 SER D CA 1
ATOM 3001 C C . SER D 1 49 ? -18.819 9.917 77.845 1.00 40.91 47 SER D C 1
ATOM 3002 O O . SER D 1 49 ? -18.626 10.778 78.712 1.00 40.61 47 SER D O 1
ATOM 3005 N N . MET D 1 50 ? -19.604 10.113 76.802 1.00 40.84 48 MET D N 1
ATOM 3006 C CA . MET D 1 50 ? -20.425 11.289 76.721 1.00 41.51 48 MET D CA 1
ATOM 3007 C C . MET D 1 50 ? -21.826 10.992 76.164 1.00 41.83 48 MET D C 1
ATOM 3008 O O . MET D 1 50 ? -22.121 9.885 75.679 1.00 41.24 48 MET D O 1
ATOM 3013 N N . GLU D 1 51 ? -22.676 11.989 76.341 1.00 42.32 49 GLU D N 1
ATOM 3014 C CA A GLU D 1 51 ? -24.028 12.043 75.794 0.50 43.34 49 GLU D CA 1
ATOM 3015 C CA B GLU D 1 51 ? -24.017 11.961 75.780 0.50 43.48 49 GLU D CA 1
ATOM 3016 C C . GLU D 1 51 ? -23.926 12.273 74.272 1.00 43.57 49 GLU D C 1
ATOM 3017 O O . GLU D 1 51 ? -23.061 13.057 73.817 1.00 43.25 49 GLU D O 1
ATOM 3028 N N . PRO D 1 52 ? -24.784 11.607 73.471 1.00 44.18 50 PRO D N 1
ATOM 3029 C CA . PRO D 1 52 ? -24.739 11.716 71.988 1.00 44.43 50 PRO D CA 1
ATOM 3030 C C . PRO D 1 52 ? -24.583 13.114 71.375 1.00 45.58 50 PRO D C 1
ATOM 3031 O O . PRO D 1 52 ? -23.808 13.282 70.449 1.00 45.21 50 PRO D O 1
ATOM 3035 N N . ASP D 1 53 ? -25.308 14.112 71.889 1.00 47.35 51 ASP D N 1
ATOM 3036 C CA . ASP D 1 53 ? -25.221 15.475 71.363 1.00 48.06 51 ASP D CA 1
ATOM 3037 C C . ASP D 1 53 ? -23.860 16.124 71.577 1.00 47.58 51 ASP D C 1
ATOM 3038 O O . ASP D 1 53 ? -23.354 16.841 70.709 1.00 47.90 51 ASP D O 1
ATOM 3043 N N . ARG D 1 54 ? -23.273 15.885 72.742 1.00 47.27 52 ARG D N 1
ATOM 3044 C CA . ARG D 1 54 ? -21.928 16.371 73.029 1.00 47.17 52 ARG D CA 1
ATOM 3045 C C . ARG D 1 54 ? -20.910 15.720 72.077 1.00 45.50 52 ARG D C 1
ATOM 3046 O O . ARG D 1 54 ? -20.030 16.386 71.532 1.00 44.93 52 ARG D O 1
ATOM 3054 N N . ALA D 1 55 ? -21.062 14.416 71.887 1.00 44.87 53 ALA D N 1
ATOM 3055 C CA . ALA D 1 55 ? -20.210 13.615 71.002 1.00 44.56 53 ALA D CA 1
ATOM 3056 C C . ALA D 1 55 ? -20.271 14.130 69.578 1.00 44.78 53 ALA D C 1
ATOM 3057 O O . ALA D 1 55 ? -19.222 14.331 68.959 1.00 43.49 53 ALA D O 1
ATOM 3059 N N . ALA D 1 56 ? -21.500 14.347 69.073 1.00 44.80 54 ALA D N 1
ATOM 3060 C CA . ALA D 1 56 ? -21.712 14.939 67.735 1.00 45.26 54 ALA D CA 1
ATOM 3061 C C . ALA D 1 56 ? -20.988 16.268 67.602 1.00 44.92 54 ALA D C 1
ATOM 3062 O O . ALA D 1 56 ? -20.444 16.587 66.554 1.00 44.93 54 ALA D O 1
ATOM 3064 N N . LYS D 1 57 ? -20.995 17.040 68.681 1.00 45.46 55 LYS D N 1
ATOM 3065 C CA . LYS D 1 57 ? -20.292 18.318 68.740 1.00 46.17 55 LYS D CA 1
ATOM 3066 C C . LYS D 1 57 ? -18.778 18.168 68.652 1.00 45.88 55 LYS D C 1
ATOM 3067 O O . LYS D 1 57 ? -18.136 18.875 67.871 1.00 45.70 55 LYS D O 1
ATOM 3073 N N . LYS D 1 58 ? -18.199 17.287 69.475 1.00 45.96 56 LYS D N 1
ATOM 3074 C CA . LYS D 1 58 ? -16.742 17.058 69.414 1.00 45.92 56 LYS D CA 1
ATOM 3075 C C . LYS D 1 58 ? -16.316 16.503 68.044 1.00 45.54 56 LYS D C 1
ATOM 3076 O O . LYS D 1 58 ? -15.314 16.921 67.492 1.00 45.00 56 LYS D O 1
ATOM 3082 N N . ILE D 1 59 ? -17.108 15.591 67.487 1.00 46.10 57 ILE D N 1
ATOM 3083 C CA . ILE D 1 59 ? -16.857 15.057 66.142 1.00 46.82 57 ILE D CA 1
ATOM 3084 C C . ILE D 1 59 ? -16.804 16.146 65.067 1.00 47.10 57 ILE D C 1
ATOM 3085 O O . ILE D 1 59 ? -15.860 16.162 64.292 1.00 46.99 57 ILE D O 1
ATOM 3090 N N . ARG D 1 60 ? -17.807 17.039 65.016 1.00 47.50 58 ARG D N 1
ATOM 3091 C CA . ARG D 1 60 ? -17.805 18.133 64.030 1.00 47.95 58 ARG D CA 1
ATOM 3092 C C . ARG D 1 60 ? -16.569 19.022 64.198 1.00 46.54 58 ARG D C 1
ATOM 3093 O O . ARG D 1 60 ? -15.963 19.466 63.210 1.00 45.75 58 ARG D O 1
ATOM 3101 N N . GLU D 1 61 ? -16.193 19.263 65.454 1.00 45.48 59 GLU D N 1
ATOM 3102 C CA . GLU D 1 61 ? -15.050 20.116 65.763 1.00 45.25 59 GLU D CA 1
ATOM 3103 C C . GLU D 1 61 ? -13.739 19.522 65.231 1.00 43.19 59 GLU D C 1
ATOM 3104 O O . GLU D 1 61 ? -12.919 20.232 64.649 1.00 42.70 59 GLU D O 1
ATOM 3110 N N . ALA D 1 62 ? -13.564 18.217 65.426 1.00 41.75 60 ALA D N 1
ATOM 3111 C CA . ALA D 1 62 ? -12.358 17.497 65.011 1.00 40.08 60 ALA D CA 1
ATOM 3112 C C . ALA D 1 62 ? -12.249 17.374 63.467 1.00 39.81 60 ALA D C 1
ATOM 3113 O O . ALA D 1 62 ? -11.170 17.520 62.886 1.00 38.22 60 ALA D O 1
ATOM 3115 N N . VAL D 1 63 ? -13.373 17.120 62.806 1.00 39.17 61 VAL D N 1
ATOM 3116 C CA . VAL D 1 63 ? -13.385 17.143 61.342 1.00 39.58 61 VAL D CA 1
ATOM 3117 C C . VAL D 1 63 ? -12.917 18.541 60.831 1.00 40.91 61 VAL D C 1
ATOM 3118 O O . VAL D 1 63 ? -12.102 18.645 59.875 1.00 40.18 61 VAL D O 1
ATOM 3122 N N . GLN D 1 64 ? -13.411 19.602 61.487 1.00 41.67 62 GLN D N 1
ATOM 3123 C CA . GLN D 1 64 ? -13.093 20.964 61.064 1.00 43.88 62 GLN D CA 1
ATOM 3124 C C . GLN D 1 64 ? -11.665 21.315 61.408 1.00 43.71 62 GLN D C 1
ATOM 3125 O O . GLN D 1 64 ? -10.985 21.991 60.642 1.00 44.27 62 GLN D O 1
ATOM 3131 N N . GLU D 1 65 ? -11.214 20.868 62.570 1.00 43.80 63 GLU D N 1
ATOM 3132 C CA . GLU D 1 65 ? -9.832 21.084 62.969 1.00 43.80 63 GLU D CA 1
ATOM 3133 C C . GLU D 1 65 ? -8.756 20.529 62.012 1.00 42.91 63 GLU D C 1
ATOM 3134 O O . GLU D 1 65 ? -7.709 21.155 61.842 1.00 42.04 63 GLU D O 1
ATOM 3140 N N . TYR D 1 66 ? -9.020 19.382 61.392 1.00 42.67 64 TYR D N 1
ATOM 3141 C CA . TYR D 1 66 ? -8.017 18.696 60.561 1.00 42.73 64 TYR D CA 1
ATOM 3142 C C . TYR D 1 66 ? -8.283 18.729 59.064 1.00 43.01 64 TYR D C 1
ATOM 3143 O O . TYR D 1 66 ? -7.534 18.114 58.291 1.00 43.30 64 TYR D O 1
ATOM 3152 N N . GLU D 1 67 ? -9.350 19.429 58.672 1.00 42.19 65 GLU D N 1
ATOM 3153 C CA . GLU D 1 67 ? -9.800 19.536 57.292 1.00 42.29 65 GLU D CA 1
ATOM 3154 C C . GLU D 1 67 ? -8.738 19.884 56.265 1.00 42.00 65 GLU D C 1
ATOM 3155 O O . GLU D 1 67 ? -8.813 19.445 55.140 1.00 42.90 65 GLU D O 1
ATOM 3161 N N . ASP D 1 68 ? -7.756 20.670 56.650 1.00 41.76 66 ASP D N 1
ATOM 3162 C CA . ASP D 1 68 ? -6.702 21.036 55.724 1.00 42.55 66 ASP D CA 1
ATOM 3163 C C . ASP D 1 68 ? -5.369 20.311 55.955 1.00 42.17 66 ASP D C 1
ATOM 3164 O O . ASP D 1 68 ? -4.375 20.647 55.306 1.00 42.45 66 ASP D O 1
ATOM 3169 N N . GLU D 1 69 ? -5.341 19.317 56.842 1.00 41.82 67 GLU D N 1
ATOM 3170 C CA . GLU D 1 69 ? -4.059 18.804 57.382 1.00 42.50 67 GLU D CA 1
ATOM 3171 C C . GLU D 1 69 ? -3.895 17.291 57.463 1.00 41.08 67 GLU D C 1
ATOM 3172 O O . GLU D 1 69 ? -2.810 16.746 57.239 1.00 40.91 67 GLU D O 1
ATOM 3178 N N . LYS D 1 70 ? -4.966 16.609 57.824 1.00 39.23 68 LYS D N 1
ATOM 3179 C CA . LYS D 1 70 ? -4.880 15.191 58.060 1.00 37.78 68 LYS D CA 1
ATOM 3180 C C . LYS D 1 70 ? -6.086 14.523 57.419 1.00 37.88 68 LYS D C 1
ATOM 3181 O O . LYS D 1 70 ? -7.080 15.196 57.140 1.00 37.98 68 LYS D O 1
ATOM 3187 N N . THR D 1 71 ? -5.973 13.217 57.179 1.00 37.42 69 THR D N 1
ATOM 3188 C CA . THR D 1 71 ? -7.079 12.388 56.769 1.00 37.93 69 THR D CA 1
ATOM 3189 C C . THR D 1 71 ? -7.837 11.977 58.042 1.00 37.76 69 THR D C 1
ATOM 3190 O O . THR D 1 71 ? -7.261 11.434 59.003 1.00 37.65 69 THR D O 1
ATOM 3194 N N . VAL D 1 72 ? -9.112 12.308 58.086 1.00 37.05 70 VAL D N 1
ATOM 3195 C CA . VAL D 1 72 ? -9.896 11.929 59.242 1.00 36.95 70 VAL D CA 1
ATOM 3196 C C . VAL D 1 72 ? -10.631 10.624 58.927 1.00 37.07 70 VAL D C 1
ATOM 3197 O O . VAL D 1 72 ? -11.447 10.559 57.969 1.00 36.96 70 VAL D O 1
ATOM 3201 N N . ALA D 1 73 ? -10.326 9.597 59.722 1.00 34.60 71 ALA D N 1
ATOM 3202 C CA . ALA D 1 73 ? -11.012 8.339 59.633 1.00 34.84 71 ALA D CA 1
ATOM 3203 C C . ALA D 1 73 ? -11.992 8.206 60.786 1.00 35.26 71 ALA D C 1
ATOM 3204 O O . ALA D 1 73 ? -11.614 8.394 61.964 1.00 35.44 71 ALA D O 1
ATOM 3206 N N . ILE D 1 74 ? -13.247 7.899 60.456 1.00 35.20 72 ILE D N 1
ATOM 3207 C CA . ILE D 1 74 ? -14.308 7.706 61.454 1.00 35.26 72 ILE D CA 1
ATOM 3208 C C . ILE D 1 74 ? -14.783 6.270 61.454 1.00 34.79 72 ILE D C 1
ATOM 3209 O O . ILE D 1 74 ? -15.021 5.701 60.400 1.00 34.39 72 ILE D O 1
ATOM 3214 N N . ASN D 1 75 ? -14.863 5.671 62.638 1.00 34.53 73 ASN D N 1
ATOM 3215 C CA . ASN D 1 75 ? -15.329 4.310 62.825 1.00 34.73 73 ASN D CA 1
ATOM 3216 C C . ASN D 1 75 ? -16.365 4.394 63.919 1.00 34.71 73 ASN D C 1
ATOM 3217 O O . ASN D 1 75 ? -16.024 4.744 65.086 1.00 33.86 73 ASN D O 1
ATOM 3222 N N . ALA D 1 76 ? -17.609 4.051 63.592 1.00 33.04 74 ALA D N 1
ATOM 3223 C CA . ALA D 1 76 ? -18.673 4.078 64.604 1.00 33.09 74 ALA D CA 1
ATOM 3224 C C . ALA D 1 76 ? -19.321 2.722 64.715 1.00 33.27 74 ALA D C 1
ATOM 3225 O O . ALA D 1 76 ? -19.675 2.110 63.705 1.00 34.07 74 ALA D O 1
ATOM 3227 N N . LEU D 1 77 ? -19.466 2.238 65.928 1.00 32.76 75 LEU D N 1
ATOM 3228 C CA . LEU D 1 77 ? -20.098 0.975 66.130 1.00 34.46 75 LEU D CA 1
ATOM 3229 C C . LEU D 1 77 ? -21.201 1.086 67.192 1.00 35.73 75 LEU D C 1
ATOM 3230 O O . LEU D 1 77 ? -20.944 1.401 68.366 1.00 35.20 75 LEU D O 1
ATOM 3235 N N . GLY D 1 78 ? -22.433 0.797 66.769 1.00 36.99 76 GLY D N 1
ATOM 3236 C CA . GLY D 1 78 ? -23.583 0.794 67.670 1.00 38.97 76 GLY D CA 1
ATOM 3237 C C . GLY D 1 78 ? -24.603 1.768 67.176 1.00 39.91 76 GLY D C 1
ATOM 3238 O O . GLY D 1 78 ? -24.274 2.695 66.459 1.00 41.10 76 GLY D O 1
ATOM 3239 N N . GLU D 1 79 ? -25.852 1.546 67.549 1.00 41.26 77 GLU D N 1
ATOM 3240 C CA . GLU D 1 79 ? -26.964 2.382 67.094 1.00 41.77 77 GLU D CA 1
ATOM 3241 C C . GLU D 1 79 ? -26.830 3.819 67.503 1.00 41.18 77 GLU D C 1
ATOM 3242 O O . GLU D 1 79 ? -27.081 4.721 66.709 1.00 42.12 77 GLU D O 1
ATOM 3248 N N . LEU D 1 80 ? -26.465 4.050 68.758 1.00 40.80 78 LEU D N 1
ATOM 3249 C CA . LEU D 1 80 ? -26.295 5.413 69.226 1.00 40.31 78 LEU D CA 1
ATOM 3250 C C . LEU D 1 80 ? -25.047 6.070 68.608 1.00 39.65 78 LEU D C 1
ATOM 3251 O O . LEU D 1 80 ? -25.109 7.201 68.163 1.00 40.65 78 LEU D O 1
ATOM 3256 N N . ALA D 1 81 ? -23.932 5.359 68.533 1.00 39.56 79 ALA D N 1
ATOM 3257 C CA . ALA D 1 81 ? -22.742 5.890 67.852 1.00 38.67 79 ALA D CA 1
ATOM 3258 C C . ALA D 1 81 ? -23.028 6.289 66.400 1.00 39.29 79 ALA D C 1
ATOM 3259 O O . ALA D 1 81 ? -22.545 7.317 65.903 1.00 38.89 79 ALA D O 1
ATOM 3261 N N . CYS D 1 82 ? -23.806 5.468 65.703 1.00 39.90 80 CYS D N 1
ATOM 3262 C CA . CYS D 1 82 ? -24.122 5.768 64.295 1.00 39.86 80 CYS D CA 1
ATOM 3263 C C . CYS D 1 82 ? -25.079 6.950 64.137 1.00 40.09 80 CYS D C 1
ATOM 3264 O O . CYS D 1 82 ? -24.914 7.757 63.211 1.00 41.36 80 CYS D O 1
ATOM 3267 N N . SER D 1 83 ? -26.030 7.102 65.065 1.00 40.03 81 SER D N 1
ATOM 3268 C CA . SER D 1 83 ? -26.886 8.316 65.110 1.00 4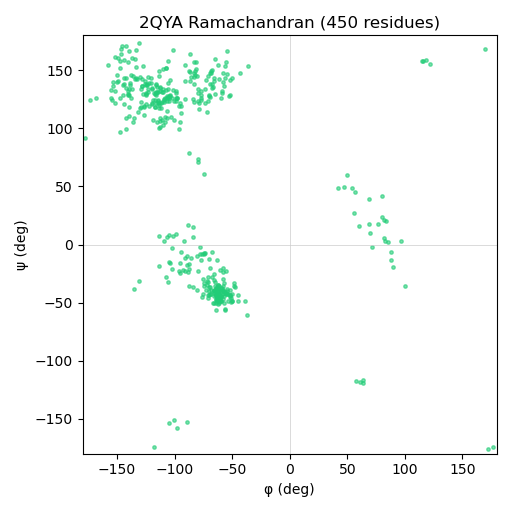0.38 81 SER D CA 1
ATOM 3269 C C . SER D 1 83 ? -26.084 9.580 65.329 1.00 40.20 81 SER D C 1
ATOM 3270 O O . SER D 1 83 ? -26.463 10.649 64.829 1.00 40.36 81 SER D O 1
ATOM 3273 N N . VAL D 1 84 ? -25.019 9.485 66.130 1.00 39.46 82 VAL D N 1
ATOM 3274 C CA . VAL D 1 84 ? -24.131 10.624 66.339 1.00 38.98 82 VAL D CA 1
ATOM 3275 C C . VAL D 1 84 ? -23.492 11.057 65.021 1.00 39.03 82 VAL D C 1
ATOM 3276 O O . VAL D 1 84 ? -23.442 12.248 64.716 1.00 39.47 82 VAL D O 1
ATOM 3280 N N . VAL D 1 85 ? -22.968 10.099 64.254 1.00 39.53 83 VAL D N 1
ATOM 3281 C CA . VAL D 1 85 ? -22.403 10.399 62.923 1.00 40.09 83 VAL D CA 1
ATOM 3282 C C . VAL D 1 85 ? -23.435 11.071 61.989 1.00 40.37 83 VAL D C 1
ATOM 3283 O O . VAL D 1 85 ? -23.108 12.067 61.336 1.00 40.66 83 VAL D O 1
ATOM 3287 N N . VAL D 1 86 ? -24.667 10.541 61.971 1.00 41.70 84 VAL D N 1
ATOM 3288 C CA . VAL D 1 86 ? -25.810 11.110 61.214 1.00 42.93 84 VAL D CA 1
ATOM 3289 C C . VAL D 1 86 ? -26.115 12.500 61.745 1.00 44.82 84 VAL D C 1
ATOM 3290 O O . VAL D 1 86 ? -26.150 13.470 60.969 1.00 45.25 84 VAL D O 1
ATOM 3294 N N . ASP D 1 87 ? -26.261 12.598 63.074 1.00 46.15 85 ASP D N 1
ATOM 3295 C CA . ASP D 1 87 ? -26.517 13.862 63.784 1.00 47.70 85 ASP D CA 1
ATOM 3296 C C . ASP D 1 87 ? -25.451 14.933 63.551 1.00 48.13 85 ASP D C 1
ATOM 3297 O O . ASP D 1 87 ? -25.742 16.126 63.608 1.00 49.11 85 ASP D O 1
ATOM 3302 N N . ALA D 1 88 ? -24.212 14.519 63.308 1.00 48.57 86 ALA D N 1
ATOM 3303 C CA . ALA D 1 88 ? -23.143 15.458 62.988 1.00 48.46 86 ALA D CA 1
ATOM 3304 C C . ALA D 1 88 ? -23.117 15.839 61.493 1.00 49.00 86 ALA D C 1
ATOM 3305 O O . ALA D 1 88 ? -22.197 16.534 61.048 1.00 49.19 86 ALA D O 1
ATOM 3307 N N . GLY D 1 89 ? -24.113 15.386 60.729 1.00 49.33 87 GLY D N 1
ATOM 3308 C CA . GLY D 1 89 ? -24.166 15.628 59.280 1.00 49.64 87 GLY D CA 1
ATOM 3309 C C . GLY D 1 89 ? -23.113 14.907 58.444 1.00 50.16 87 GLY D C 1
ATOM 3310 O O . GLY D 1 89 ? -22.881 15.272 57.299 1.00 50.24 87 GLY D O 1
ATOM 3311 N N . LEU D 1 90 ? -22.477 13.874 58.988 1.00 50.20 88 LEU D N 1
ATOM 3312 C CA . LEU D 1 90 ? -21.356 13.257 58.272 1.00 50.94 88 LEU D CA 1
ATOM 3313 C C . LEU D 1 90 ? -21.802 12.152 57.334 1.00 51.28 88 LEU D C 1
ATOM 3314 O O . LEU D 1 90 ? -21.109 11.814 56.374 1.00 50.89 88 LEU D O 1
ATOM 3319 N N . ALA D 1 91 ? -22.959 11.582 57.623 1.00 51.48 89 ALA D N 1
ATOM 3320 C CA . ALA D 1 91 ? -23.490 10.556 56.766 1.00 51.96 89 ALA D CA 1
ATOM 3321 C C . ALA D 1 91 ? -24.986 10.635 56.846 1.00 52.57 89 ALA D C 1
ATOM 3322 O O . ALA D 1 91 ? -25.537 11.214 57.776 1.00 51.89 89 ALA D O 1
ATOM 3324 N N . ARG D 1 92 ? -25.632 10.065 55.839 1.00 53.83 90 ARG D N 1
ATOM 3325 C CA . ARG D 1 92 ? -27.061 9.930 55.827 1.00 55.45 90 ARG D CA 1
ATOM 3326 C C . ARG D 1 92 ? -27.378 8.639 56.551 1.00 54.97 90 ARG D C 1
ATOM 3327 O O . ARG D 1 92 ? -26.589 7.678 56.513 1.00 54.60 90 ARG D O 1
ATOM 3335 N N . GLU D 1 93 ? -28.527 8.620 57.218 1.00 55.13 91 GLU D N 1
ATOM 3336 C CA . GLU D 1 93 ? -29.040 7.404 57.849 1.00 55.63 91 GLU D CA 1
ATOM 3337 C C . GLU D 1 93 ? -29.001 6.179 56.924 1.00 55.29 91 GLU D C 1
ATOM 3338 O O . GLU D 1 93 ? -28.692 5.078 57.364 1.00 54.94 91 GLU D O 1
ATOM 3344 N N . ASP D 1 94 ? -29.267 6.381 55.634 1.00 55.94 92 ASP D N 1
ATOM 3345 C CA . ASP D 1 94 ? -29.325 5.266 54.676 1.00 56.27 92 ASP D CA 1
ATOM 3346 C C . ASP D 1 94 ? -27.941 4.725 54.314 1.00 55.97 92 ASP D C 1
ATOM 3347 O O . ASP D 1 94 ? -27.832 3.685 53.657 1.00 56.43 92 ASP D O 1
ATOM 3352 N N . GLU D 1 95 ? -26.883 5.414 54.754 1.00 55.30 93 GLU D N 1
ATOM 3353 C CA . GLU D 1 95 ? -25.511 4.992 54.451 1.00 54.61 93 GLU D CA 1
ATOM 3354 C C . GLU D 1 95 ? -24.858 4.132 55.539 1.00 53.53 93 GLU D C 1
ATOM 3355 O O . GLU D 1 95 ? -23.745 3.613 55.349 1.00 53.22 93 GLU D O 1
ATOM 3361 N N . ILE D 1 96 ? -25.546 3.987 56.671 1.00 51.96 94 ILE D N 1
ATOM 3362 C CA . ILE D 1 96 ? -25.045 3.212 57.799 1.00 50.33 94 ILE D CA 1
ATOM 3363 C C . ILE D 1 96 ? -25.144 1.739 57.455 1.00 50.06 94 ILE D C 1
ATOM 3364 O O . ILE D 1 96 ? -26.165 1.279 56.931 1.00 49.58 94 ILE D O 1
ATOM 3369 N N . GLY D 1 97 ? -24.067 1.008 57.723 1.00 49.65 95 GLY D N 1
ATOM 3370 C CA . GLY D 1 97 ? -24.036 -0.413 57.476 1.00 49.73 95 GLY D CA 1
ATOM 3371 C C . GLY D 1 97 ? -24.267 -1.184 58.758 1.00 50.76 95 GLY D C 1
ATOM 3372 O O . GLY D 1 97 ? -24.930 -0.702 59.675 1.00 48.95 95 GLY D O 1
ATOM 3373 N N . GLU D 1 98 ? -23.697 -2.386 58.806 1.00 52.36 96 GLU D N 1
ATOM 3374 C CA . GLU D 1 98 ? -23.896 -3.309 59.898 1.00 54.51 96 GLU D CA 1
ATOM 3375 C C . GLU D 1 98 ? -22.660 -4.185 60.069 1.00 55.15 96 GLU D C 1
ATOM 3376 O O . GLU D 1 98 ? -21.984 -4.536 59.097 1.00 55.44 96 GLU D O 1
ATOM 3382 N N . LEU D 1 99 ? -22.369 -4.542 61.310 1.00 55.50 97 LEU D N 1
ATOM 3383 C CA . LEU D 1 99 ? -21.293 -5.460 61.600 1.00 55.90 97 LEU D CA 1
ATOM 3384 C C . LEU D 1 99 ? -21.841 -6.411 62.636 1.00 56.23 97 LEU D C 1
ATOM 3385 O O . LEU D 1 99 ? -22.026 -6.018 63.795 1.00 57.56 97 LEU D O 1
ATOM 3390 N N . GLY D 1 100 ? -22.146 -7.636 62.211 1.00 55.72 98 GLY D N 1
ATOM 3391 C CA . GLY D 1 100 ? -22.691 -8.677 63.084 1.00 54.81 98 GLY D CA 1
ATOM 3392 C C . GLY D 1 100 ? -23.972 -8.309 63.806 1.00 54.28 98 GLY D C 1
ATOM 3393 O O . GLY D 1 100 ? -24.106 -8.542 65.024 1.00 54.82 98 GLY D O 1
ATOM 3394 N N . GLY D 1 101 ? -24.908 -7.718 63.065 1.00 53.00 99 GLY D N 1
ATOM 3395 C CA . GLY D 1 101 ? -26.214 -7.353 63.612 1.00 50.82 99 GLY D CA 1
ATOM 3396 C C . GLY D 1 101 ? -26.202 -6.047 64.376 1.00 49.15 99 GLY D C 1
ATOM 3397 O O . GLY D 1 101 ? -27.199 -5.677 64.969 1.00 49.61 99 GLY D O 1
ATOM 3398 N N . VAL D 1 102 ? -25.071 -5.343 64.358 1.00 46.97 100 VAL D N 1
ATOM 3399 C CA . VAL D 1 102 ? -24.933 -4.077 65.074 1.00 44.00 100 VAL D CA 1
ATOM 3400 C C . VAL D 1 102 ? -24.617 -2.984 64.045 1.00 42.12 100 VAL D C 1
ATOM 3401 O O . VAL D 1 102 ? -23.772 -3.203 63.184 1.00 41.68 100 VAL D O 1
ATOM 3405 N N . PRO D 1 103 ? -25.293 -1.824 64.116 1.00 40.31 101 PRO D N 1
ATOM 3406 C CA . PRO D 1 103 ? -24.978 -0.798 63.129 1.00 39.48 101 PRO D CA 1
ATOM 3407 C C . PRO D 1 103 ? -23.486 -0.402 63.172 1.00 39.46 101 PRO D C 1
ATOM 3408 O O . PRO D 1 103 ? -22.889 -0.293 64.259 1.00 38.53 101 PRO D O 1
ATOM 3412 N N . HIS D 1 104 ? -22.912 -0.206 61.985 1.00 38.79 102 HIS D N 1
ATOM 3413 C CA . HIS D 1 104 ? -21.510 0.155 61.816 1.00 38.83 102 HIS D CA 1
ATOM 3414 C C . HIS D 1 104 ? -21.341 1.147 60.674 1.00 38.41 102 HIS D C 1
ATOM 3415 O O . HIS D 1 104 ? -22.021 1.041 59.662 1.00 38.49 102 HIS D O 1
ATOM 3422 N N . VAL D 1 105 ? -20.417 2.095 60.820 1.00 37.70 103 VAL D N 1
ATOM 3423 C CA . VAL D 1 105 ? -20.035 2.953 59.712 1.00 37.59 103 VAL D CA 1
ATOM 3424 C C . VAL D 1 105 ? -18.512 3.274 59.710 1.00 37.96 103 VAL D C 1
ATOM 3425 O O . VAL D 1 105 ? -17.936 3.559 60.755 1.00 37.29 103 VAL D O 1
ATOM 3429 N N . GLN D 1 106 ? -17.858 3.184 58.550 1.00 38.27 104 GLN D N 1
ATOM 3430 C CA . GLN D 1 106 ? -16.471 3.649 58.382 1.00 38.84 104 GLN D CA 1
ATOM 3431 C C . GLN D 1 106 ? -16.400 4.668 57.272 1.00 38.95 104 GLN D C 1
ATOM 3432 O O . GLN D 1 106 ? -16.952 4.432 56.196 1.00 37.82 104 GLN D O 1
ATOM 3438 N N . MET D 1 107 ? -15.700 5.777 57.537 1.00 38.82 105 MET D N 1
ATOM 3439 C CA . MET D 1 107 ? -15.555 6.895 56.609 1.00 39.61 105 MET D CA 1
ATOM 3440 C C . MET D 1 107 ? -14.112 7.369 56.577 1.00 39.73 105 MET D C 1
ATOM 3441 O O . MET D 1 107 ? -13.451 7.394 57.616 1.00 40.02 105 MET D O 1
ATOM 3446 N N . TYR D 1 108 ? -13.661 7.791 55.396 1.00 39.35 106 TYR D N 1
ATOM 3447 C CA . TYR D 1 108 ? -12.396 8.490 55.212 1.00 39.84 106 TYR D CA 1
ATOM 3448 C C . TYR D 1 108 ? -12.668 9.876 54.675 1.00 39.94 106 TYR D C 1
ATOM 3449 O O . TYR D 1 108 ? -13.257 10.047 53.585 1.00 40.41 106 TYR D O 1
ATOM 3458 N N . ILE D 1 109 ? -12.278 10.873 55.450 1.00 39.65 107 ILE D N 1
ATOM 3459 C CA . ILE D 1 109 ? -12.477 12.265 55.071 1.00 39.38 107 ILE D CA 1
ATOM 3460 C C . ILE D 1 109 ? -11.104 12.853 54.768 1.00 39.83 107 ILE D C 1
ATOM 3461 O O . ILE D 1 109 ? -10.333 13.169 55.691 1.00 39.01 107 ILE D O 1
ATOM 3466 N N . LEU D 1 110 ? -10.789 12.995 53.482 1.00 39.27 108 LEU D N 1
ATOM 3467 C CA . LEU D 1 110 ? -9.434 13.378 53.092 1.00 39.74 108 LEU D CA 1
ATOM 3468 C C . LEU D 1 110 ? -9.311 14.891 53.191 1.00 40.22 108 LEU D C 1
ATOM 3469 O O . LEU D 1 110 ? -10.329 15.580 53.189 1.00 40.46 108 LEU D O 1
ATOM 3474 N N . PRO D 1 111 ? -8.079 15.420 53.335 1.00 40.43 109 PRO D N 1
ATOM 3475 C CA . PRO D 1 111 ? -7.940 16.873 53.441 1.00 41.06 109 PRO D CA 1
ATOM 3476 C C . PRO D 1 111 ? -8.436 17.582 52.172 1.00 41.42 109 PRO D C 1
ATOM 3477 O O . PRO D 1 111 ? -8.416 16.989 51.097 1.00 41.00 109 PRO D O 1
ATOM 3481 N N . ARG D 1 112 ? -8.859 18.835 52.316 1.00 42.01 110 ARG D N 1
ATOM 3482 C CA . ARG D 1 112 ? -9.219 19.679 51.195 1.00 42.67 110 ARG D CA 1
ATOM 3483 C C . ARG D 1 112 ? -7.949 20.022 50.408 1.00 43.66 110 ARG D C 1
ATOM 3484 O O . ARG D 1 112 ? -6.899 20.296 51.003 1.00 42.36 110 ARG D O 1
ATOM 3492 N N . GLU D 1 113 ? -8.048 19.980 49.083 1.00 43.85 111 GLU D N 1
ATOM 3493 C CA . GLU D 1 113 ? -7.007 20.531 48.233 1.00 45.74 111 GLU D CA 1
ATOM 3494 C C . GLU D 1 113 ? -6.654 21.965 48.681 1.00 45.28 111 GLU D C 1
ATOM 3495 O O . GLU D 1 113 ? -7.538 22.713 49.112 1.00 45.23 111 GLU D O 1
ATOM 3501 N N . PRO D 1 114 ? -5.364 22.354 48.599 1.00 45.05 112 PRO D N 1
ATOM 3502 C CA . PRO D 1 114 ? -4.956 23.698 49.056 1.00 44.94 112 PRO D CA 1
ATOM 3503 C C . PRO D 1 114 ? -5.474 24.836 48.191 1.00 44.58 112 PRO D C 1
ATOM 3504 O O . PRO D 1 114 ? -5.589 24.694 46.983 1.00 44.62 112 PRO D O 1
ATOM 3508 N N . PHE D 1 115 ? -5.744 25.975 48.814 1.00 44.55 113 PHE D N 1
ATOM 3509 C CA . PHE D 1 115 ? -6.210 27.154 48.108 1.00 44.60 113 PHE D CA 1
ATOM 3510 C C . PHE D 1 115 ? -5.773 28.399 48.871 1.00 45.22 113 PHE D C 1
ATOM 3511 O O . PHE D 1 115 ? -5.456 28.326 50.071 1.00 44.61 113 PHE D O 1
ATOM 3519 N N . LEU D 1 116 ? -5.777 29.531 48.178 1.00 45.49 114 LEU D N 1
ATOM 3520 C CA . LEU D 1 116 ? -5.358 30.804 48.745 1.00 47.36 114 LEU D CA 1
ATOM 3521 C C . LEU D 1 116 ? -6.537 31.751 48.923 1.00 49.50 114 LEU D C 1
ATOM 3522 O O . LEU D 1 116 ? -7.525 31.678 48.196 1.00 49.54 114 LEU D O 1
ATOM 3527 N N . GLU D 1 117 ? -6.421 32.622 49.916 1.00 52.09 115 GLU D N 1
ATOM 3528 C CA . GLU D 1 117 ? -7.314 33.753 50.098 1.00 54.70 115 GLU D CA 1
ATOM 3529 C C . GLU D 1 117 ? -6.491 35.025 49.973 1.00 56.37 115 GLU 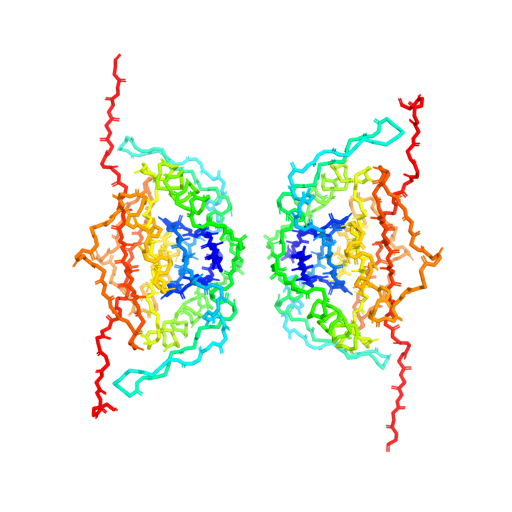D C 1
ATOM 3530 O O . GLU D 1 117 ? -5.432 35.160 50.607 1.00 56.89 115 GLU D O 1
ATOM 3536 N N . GLY D 1 118 ? -6.964 35.950 49.142 1.00 57.66 116 GLY D N 1
ATOM 3537 C CA . GLY D 1 118 ? -6.284 37.227 48.952 1.00 59.01 116 GLY D CA 1
ATOM 3538 C C . GLY D 1 118 ? -7.244 38.365 49.240 1.00 60.07 116 GLY D C 1
ATOM 3539 O O . GLY D 1 118 ? -6.870 39.370 49.856 1.00 61.38 116 GLY D O 1
#

B-factor: mean 51.45, std 12.0, range [31.97, 83.66]